Protein AF-0000000081024182 (afdb_homodimer)

InterPro domains:
  IPR001370 BIR repeat [PF00653] (44-107)
  IPR001370 BIR repeat [PF00653] (134-198)
  IPR001370 BIR repeat [PS50143] (44-110)
  IPR001370 BIR repeat [PS50143] (134-199)
  IPR001370 BIR repeat [SM00238] (39-111)
  IPR001370 BIR repeat [SM00238] (129-200)
  IPR001370 BIR repeat [cd00022] (42-106)
  IPR001370 BIR repeat [cd00022] (133-198)
  IPR001841 Zinc finger, RING-type [PS50089] (249-284)
  IPR001841 Zinc finger, RING-type [SM00184] (249-283)
  IPR013083 Zinc finger, RING/FYVE/PHD-type [G3DSA:3.30.40.10] (224-296)
  IPR050784 Inhibitor of Apoptosis [PTHR10044] (28-222)

Radius of gyration: 26.69 Å; Cα contacts (8 Å, |Δi|>4): 993; chains: 2; bounding box: 57×81×67 Å

Secondary structure (DSSP, 8-state):
--SEEEHHHHH-----------------------GGGGGSHHHHHHTTTTT--TT-SS-HHHHHHTTEEE-SSTT-EEETTT--EEE---TT--HHHHHHHH-TT-TTTS--SS---------S-GGG-SHHHHHHGGGG--TT-SS-HHHHHHTTEEE-SSTT-EEETTT--EE----TT--HHHHHHHH-TT-HHHHHHH-HHHHHHHH--S---TT----S-----------HHHHHHHHHHHTB-TTTSSSBP-EEEETT-EEEE-HHHHTT-SB-TTT-PBPSEEEE-EE-/--SEEEHHHHH-----------------------GGGGGSHHHHHHTTTTT--TT-SS-HHHHHHTTEEE-SSTT-EEETTT--EEE---TT--HHHHHHHH-TT-TTTS--SS-----S---S-GGG-SHHHHHHGGGG--TT-SS-HHHHHHTTEEE-SSTT-EEETTT--EE----TT--HHHHHHHH-TT-HHHHHHH-HHHHHHHH--S---TT----S-----------HHHHHHHHHHHTB-TTTSSSBP-EEEETT-EEEE-HHHHTT-SB-TTT-PBPSEEEE-EE-

Organism: Petromyzon marinus (NCBI:txid7757)

Sequence (592 aa):
MPNVVDFRASRRASAAARRSAPPMPRFDRIPRPSASKMLRESARLLSFSKGWPRSSPVRPADLARAGLYRMGFSDLVACFRCGGMMHRWEEGDDPAREHARHFPACARAAPLPPATQDGADSGLSPEMRSFGARLRSFASWPYTANVSPPELAYAGFYYSGYGDLVKCFSCDGHLQEWALGDSAWHEHAKWFPSCVFVGRQKGEAFVRGSTRPPAPLPGQTPQSTTAEIEHAAPSTEELLDKLEERLSCKVCMEREVSTMFVPCGHVATCGHCALSLSRCPVCRVAVKTSLRAFVVMPNVVDFRASRRASAAARRSAPPMPRFDRIPRPSASKMLRESARLLSFSKGWPRSSPVRPADLARAGLYRMGFSDLVACFRCGGMMHRWEEGDDPAREHARHFPACARAAPLPPATQDGADSGLSPEMRSFGARLRSFASWPYTANVSPPELAYAGFYYSGYGDLVKCFSCDGHLQEWALGDSAWHEHAKWFPSCVFVGRQKGEAFVRGSTRPPAPLPGQTPQSTTAEIEHAAPSTEELLDKLEERLSCKVCMEREVSTMFVPCGHVATCGHCALSLSRCPVCRVAVKTSLRAFVV

Nearest PDB structures (foldseek):
  6w7o-assembly2_D  TM=1.000E+00  e=2.338E-10  Homo sapiens
  6exw-assembly2_C  TM=9.994E-01  e=7.289E-10  Homo sapiens
  4hy4-assembly1_A  TM=9.690E-01  e=3.348E-10  Homo sapiens
  3f7g-assembly5_E  TM=9.879E-01  e=6.091E-10  Homo sapiens
  4eb9-assembly2_D  TM=9.938E-01  e=5.404E-10  Homo sapiens

Foldseek 3Di:
DFLEDEPVVVDDPDDPDLPDPPDDPPQDLDPQDDLVQLPDLVSQLVLCVPCADPPAQDDSSQQSLLQWHDLRDHNWIAHSFPRRIYDDHDHPDRNLVVCCAFFVLGCSNPVPPPPPVCPPLCQVAVQLPDLVSQLVLCPVPDPPDQAFSLQLSLLQWHDPPDHNWIAHSRHRDIDDDDHHLDRNLLVCLQVPVPGPVSCNGGNNVSSCVSNDQPPPDPDDDPDDDPPPVPSPDDDPVRVVVSVLQSQAASHHSSDGFFKAFPPRGDRHHHPNSVSNDQADRNRRHGGPDMDTHDDD/DFLEDEPCVLDDPDDDDLPDPPDDPPQDLDPQDDLVQLPDLVSQLVLCVPQADPPAQDDSNQQSLLQWHDLRDHNWIAHSFPRRIYDDHDHPDRNLVVCCAFFVLGCSNPVPPPPPPPPPLCQVAVQLPDLVSQLVLCVVPDPPDQAFSLQLSLLQWHQPPDHNWIAHSRHRDIDDDDHHLDRNLLVCLQVPVPGPVSCNGGNNSSSVVSNDQPPPDPDDDPDDDPPPVVSPDDDPVVVVVSVLQSQAASHPSSDGFFKAFPPRGDRHHHPSSVSNDQADSNRRHGGPDMDTHDDD

Solvent-accessible surface area (backbone atoms only — not comparable to full-atom values): 33161 Å² total; per-residue (Å²): 114,40,55,31,48,54,58,54,72,77,72,62,88,73,85,80,75,87,72,79,76,74,83,77,72,85,75,70,86,57,77,53,73,56,55,77,64,38,73,43,50,68,48,16,39,53,47,39,70,76,68,59,52,84,83,49,62,63,54,60,66,53,31,13,71,43,45,24,27,48,52,83,46,76,68,28,28,27,30,47,82,70,55,46,29,41,28,64,71,49,81,87,60,46,54,44,58,52,40,23,58,59,31,39,59,22,62,80,40,34,60,57,66,78,61,68,78,72,68,72,77,36,30,82,33,56,84,40,66,47,55,68,49,15,42,58,50,38,77,80,55,54,86,81,53,50,66,51,58,54,36,35,15,65,53,44,23,28,48,71,84,49,84,71,30,30,33,27,23,54,66,61,48,72,52,58,83,67,48,74,52,65,39,50,55,44,56,45,23,40,78,43,64,78,27,63,58,56,39,44,54,45,15,62,68,51,32,52,67,43,48,66,64,81,77,76,74,87,80,76,73,84,70,87,70,85,64,74,75,64,74,67,77,74,49,70,65,54,49,35,50,52,53,50,53,35,44,23,8,42,70,77,64,74,46,52,41,29,25,26,35,31,82,75,18,40,27,38,22,20,64,72,63,48,56,44,52,58,44,41,60,77,39,58,49,68,48,78,48,76,40,67,35,41,58,58,112,41,55,31,47,53,59,53,70,78,71,60,86,74,88,79,76,88,71,79,76,74,83,77,71,86,74,70,85,59,76,54,74,56,54,77,64,37,73,42,49,70,47,16,39,53,47,40,69,77,68,59,53,84,82,49,63,62,54,61,67,54,31,13,72,44,45,25,27,49,52,84,46,75,68,28,28,29,28,45,82,69,56,48,28,41,29,64,72,48,81,86,62,47,56,43,58,54,41,23,57,60,30,38,59,21,64,78,40,33,59,54,63,78,60,70,70,72,66,74,72,43,29,83,33,57,84,39,66,46,55,69,48,14,42,58,48,37,78,79,54,53,86,81,53,47,66,51,57,54,37,35,15,63,53,42,24,27,47,71,86,49,82,70,31,30,33,28,24,53,67,62,49,72,52,60,83,67,49,75,52,65,40,51,55,42,53,45,22,40,78,41,65,80,28,63,58,56,39,45,53,45,15,62,68,50,29,52,68,43,48,63,63,80,77,76,74,87,81,75,74,85,72,87,71,85,64,75,73,63,76,67,76,73,48,69,65,55,50,34,50,53,54,51,52,34,45,23,7,43,72,76,64,74,45,52,41,28,24,27,36,31,83,75,18,40,28,39,22,21,64,72,63,48,55,44,51,60,43,40,60,75,40,58,48,68,49,78,48,76,42,67,36,41,59,59

Structure (mmCIF, N/CA/C/O backbone):
data_AF-0000000081024182-model_v1
#
loop_
_entity.id
_entity.type
_entity.pdbx_description
1 polymer 'Inhibitor of apoptosis'
#
loop_
_atom_site.group_PDB
_atom_site.id
_atom_site.type_symbol
_atom_site.label_atom_id
_atom_site.label_alt_id
_atom_site.label_comp_id
_atom_site.label_asym_id
_atom_site.label_entity_id
_atom_site.label_seq_id
_atom_site.pdbx_PDB_ins_code
_atom_site.Cartn_x
_atom_site.Cartn_y
_atom_site.Cartn_z
_atom_site.occupancy
_atom_site.B_iso_or_equiv
_atom_site.auth_seq_id
_atom_site.auth_comp_id
_atom_site.auth_asym_id
_atom_site.auth_atom_id
_atom_site.pdbx_PDB_model_num
ATOM 1 N N . MET A 1 1 ? 7.332 -13.445 -5.969 1 31.59 1 MET A N 1
ATOM 2 C CA . MET A 1 1 ? 7.059 -12.922 -7.301 1 31.59 1 MET A CA 1
ATOM 3 C C . MET A 1 1 ? 5.621 -13.227 -7.719 1 31.59 1 MET A C 1
ATOM 5 O O . MET A 1 1 ? 5.055 -14.242 -7.312 1 31.59 1 MET A O 1
ATOM 9 N N . PRO A 1 2 ? 4.918 -12.258 -8.078 1 38.75 2 PRO A N 1
ATOM 10 C CA . PRO A 1 2 ? 3.545 -12.477 -8.539 1 38.75 2 PRO A CA 1
ATOM 11 C C . PRO A 1 2 ? 3.436 -13.602 -9.562 1 38.75 2 PRO A C 1
ATOM 13 O O . PRO A 1 2 ? 4.449 -14.031 -10.117 1 38.75 2 PRO A O 1
ATOM 16 N N . ASN A 1 3 ? 2.262 -14.328 -9.5 1 43.75 3 ASN A N 1
ATOM 17 C CA . ASN A 1 3 ? 1.947 -15.312 -10.531 1 43.75 3 ASN A CA 1
ATOM 18 C C . ASN A 1 3 ? 2.074 -14.719 -11.93 1 43.75 3 ASN A C 1
ATOM 20 O O . ASN A 1 3 ? 1.339 -15.102 -12.836 1 43.75 3 ASN A O 1
ATOM 24 N N . VAL A 1 4 ? 2.838 -13.656 -11.945 1 48.09 4 VAL A N 1
ATOM 25 C CA . VAL A 1 4 ? 3.1 -13.008 -13.227 1 48.09 4 VAL A CA 1
ATOM 26 C C . VAL A 1 4 ? 4.582 -13.133 -13.578 1 48.09 4 VAL A C 1
ATOM 28 O O . VAL A 1 4 ? 5.445 -12.836 -12.742 1 48.09 4 VAL A O 1
ATOM 31 N N . VAL A 1 5 ? 4.859 -13.781 -14.648 1 53.66 5 VAL A N 1
ATOM 32 C CA . VAL A 1 5 ? 6.242 -13.938 -15.086 1 53.66 5 VAL A CA 1
ATOM 33 C C . VAL A 1 5 ? 6.617 -12.789 -16.031 1 53.66 5 VAL A C 1
ATOM 35 O O . VAL A 1 5 ? 5.859 -12.445 -16.938 1 53.66 5 VAL A O 1
ATOM 38 N N . ASP A 1 6 ? 7.648 -12.117 -15.555 1 45.12 6 ASP A N 1
ATOM 39 C CA . ASP A 1 6 ? 8.258 -11.109 -16.422 1 45.12 6 ASP A CA 1
ATOM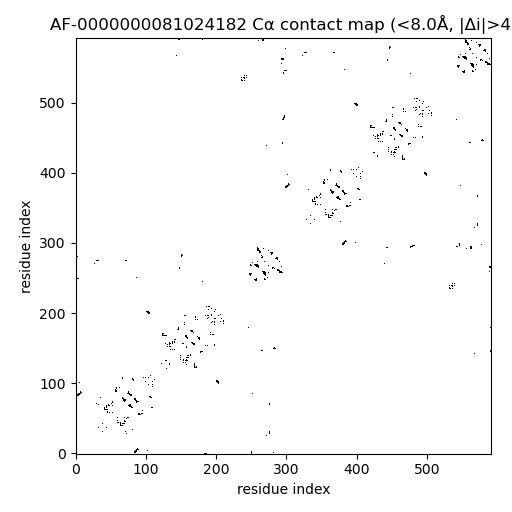 40 C C . ASP A 1 6 ? 9.492 -11.664 -17.125 1 45.12 6 ASP A C 1
ATOM 42 O O . ASP A 1 6 ? 10.516 -11.914 -16.484 1 45.12 6 ASP A O 1
ATOM 46 N N . PHE A 1 7 ? 9.359 -11.922 -18.328 1 42.16 7 PHE A N 1
ATOM 47 C CA . PHE A 1 7 ? 10.461 -12.57 -19.031 1 42.16 7 PHE A CA 1
ATOM 48 C C . PHE A 1 7 ? 11.672 -11.648 -19.109 1 42.16 7 PHE A C 1
ATOM 50 O O . PHE A 1 7 ? 12.789 -12.109 -19.328 1 42.16 7 PHE A O 1
ATOM 57 N N . ARG A 1 8 ? 11.625 -10.266 -18.984 1 36.22 8 ARG A N 1
ATOM 58 C CA . ARG A 1 8 ? 12.805 -9.406 -19 1 36.22 8 ARG A CA 1
ATOM 59 C C . ARG A 1 8 ? 13.633 -9.602 -17.734 1 36.22 8 ARG A C 1
ATOM 61 O O . ARG A 1 8 ? 14.859 -9.523 -17.766 1 36.22 8 ARG A O 1
ATOM 68 N N . ALA A 1 9 ? 13.031 -9.508 -16.641 1 38.38 9 ALA A N 1
ATOM 69 C CA . ALA A 1 9 ? 13.742 -9.555 -15.359 1 38.38 9 ALA A CA 1
ATOM 70 C C . ALA A 1 9 ? 14.531 -10.859 -15.227 1 38.38 9 ALA A C 1
ATOM 72 O O . ALA A 1 9 ? 15.484 -10.938 -14.453 1 38.38 9 ALA A O 1
ATOM 73 N N . SER A 1 10 ? 14.156 -12 -15.68 1 32.16 10 SER A N 1
ATOM 74 C CA . SER A 1 10 ? 14.961 -13.211 -15.562 1 32.16 10 SER A CA 1
ATOM 75 C C . SER A 1 10 ? 16.328 -13.031 -16.219 1 32.16 10 SER A C 1
ATOM 77 O O . SER A 1 10 ? 17.328 -13.578 -15.758 1 32.16 10 SER A O 1
ATOM 79 N N . ARG A 1 11 ? 16.531 -12.469 -17.5 1 28.88 11 ARG A N 1
ATOM 80 C CA . ARG A 1 11 ? 17.844 -12.438 -18.141 1 28.88 11 ARG A CA 1
ATOM 81 C C . ARG A 1 11 ? 18.547 -11.102 -17.891 1 28.88 11 ARG A C 1
ATOM 83 O O . ARG A 1 11 ? 19.75 -10.984 -18.047 1 28.88 11 ARG A O 1
ATOM 90 N N . ARG A 1 12 ? 18.078 -9.875 -18.156 1 27.2 12 ARG A N 1
ATOM 91 C CA . ARG A 1 12 ? 18.875 -8.68 -18.406 1 27.2 12 ARG A CA 1
ATOM 92 C C . ARG A 1 12 ? 19.25 -7.992 -17.109 1 27.2 12 ARG A C 1
ATOM 94 O O . ARG A 1 12 ? 18.391 -7.578 -16.328 1 27.2 12 ARG A O 1
ATOM 101 N N . ALA A 1 13 ? 20.5 -8.031 -16.547 1 25.94 13 ALA A N 1
ATOM 102 C CA . ALA A 1 13 ? 21.297 -7.102 -15.758 1 25.94 13 ALA A CA 1
ATOM 103 C C . ALA A 1 13 ? 21.125 -5.672 -16.25 1 25.94 13 ALA A C 1
ATOM 105 O O . ALA A 1 13 ? 21.766 -4.75 -15.75 1 25.94 13 ALA A O 1
ATOM 106 N N . SER A 1 14 ? 20.844 -5.211 -17.531 1 21.5 14 SER A N 1
ATOM 107 C CA . SER A 1 14 ? 21.312 -3.918 -18.016 1 21.5 14 SER A CA 1
ATOM 108 C C . SER A 1 14 ? 20.547 -2.773 -17.359 1 21.5 14 SER A C 1
ATOM 110 O O . SER A 1 14 ? 19.453 -2.977 -16.828 1 21.5 14 SER A O 1
ATOM 112 N N . ALA A 1 15 ? 21 -1.311 -17.656 1 23.77 15 ALA A N 1
ATOM 113 C CA . ALA A 1 15 ? 20.875 0.059 -17.156 1 23.77 15 ALA A CA 1
ATOM 114 C C . ALA A 1 15 ? 19.469 0.597 -17.391 1 23.77 15 ALA A C 1
ATOM 116 O O . ALA A 1 15 ? 19.016 0.718 -18.547 1 23.77 15 ALA A O 1
ATOM 117 N N . ALA A 1 16 ? 18.484 0.373 -16.75 1 26.16 16 ALA A N 1
ATOM 118 C CA . ALA A 1 16 ? 17.094 0.77 -17 1 26.16 16 ALA A CA 1
ATOM 119 C C . ALA A 1 16 ? 16.953 2.289 -17.047 1 26.16 16 ALA A C 1
ATOM 121 O O . ALA A 1 16 ? 17.188 2.971 -16.047 1 26.16 16 ALA A O 1
ATOM 122 N N . ALA A 1 17 ? 17.25 2.969 -18.188 1 24.8 17 ALA A N 1
ATOM 123 C CA . ALA A 1 17 ? 16.859 4.348 -18.453 1 24.8 17 ALA A CA 1
ATOM 124 C C . ALA A 1 17 ? 15.367 4.547 -18.172 1 24.8 17 ALA A C 1
ATOM 126 O O . ALA A 1 17 ? 14.531 3.756 -18.625 1 24.8 17 ALA A O 1
ATOM 127 N N . ARG A 1 18 ? 14.875 5.293 -17.203 1 28.16 18 ARG A N 1
ATOM 128 C CA . ARG A 1 18 ? 13.586 5.727 -16.672 1 28.16 18 ARG A CA 1
ATOM 129 C C . ARG A 1 18 ? 12.711 6.301 -17.781 1 28.16 18 ARG A C 1
ATOM 131 O O . ARG A 1 18 ? 12.844 7.473 -18.141 1 28.16 18 ARG A O 1
ATOM 138 N N . ARG A 1 19 ? 12.594 5.68 -19.016 1 27.52 19 ARG A N 1
ATOM 139 C CA . ARG A 1 19 ? 11.758 6.277 -20.047 1 27.52 19 ARG A CA 1
ATOM 140 C C . ARG A 1 19 ? 10.367 6.594 -19.5 1 27.52 19 ARG A C 1
ATOM 142 O O . ARG A 1 19 ? 9.836 5.852 -18.672 1 27.52 19 ARG A O 1
ATOM 149 N N . SER A 1 20 ? 9.734 7.801 -19.75 1 28.66 20 SER A N 1
ATOM 150 C CA . SER A 1 20 ? 8.445 8.461 -19.531 1 28.66 20 SER A CA 1
ATOM 151 C C . SER A 1 20 ? 7.293 7.578 -20 1 28.66 20 SER A C 1
ATOM 153 O O . SER A 1 20 ? 7.297 7.086 -21.125 1 28.66 20 SER A O 1
ATOM 155 N N . ALA A 1 21 ? 6.691 6.922 -19.25 1 31.25 21 ALA A N 1
ATOM 156 C CA . ALA A 1 21 ? 5.594 6.039 -19.625 1 31.25 21 ALA A CA 1
ATOM 157 C C . ALA A 1 21 ? 4.578 6.766 -20.5 1 31.25 21 ALA A C 1
ATOM 159 O O . ALA A 1 21 ? 4.211 7.91 -20.219 1 31.25 21 ALA A O 1
ATOM 160 N N . PRO A 1 22 ? 4.359 6.434 -21.844 1 29.94 22 PRO A N 1
ATOM 161 C CA . PRO A 1 22 ? 3.344 7.047 -22.703 1 29.94 22 PRO A CA 1
ATOM 162 C C . PRO A 1 22 ? 1.982 7.16 -22.016 1 29.94 22 PRO A C 1
ATOM 164 O O . PRO A 1 22 ? 1.705 6.43 -21.062 1 29.94 22 PRO A O 1
ATOM 167 N N . PRO A 1 23 ? 1.188 8.211 -22.328 1 31.16 23 PRO A N 1
ATOM 168 C CA . PRO A 1 23 ? -0.15 8.477 -21.797 1 31.16 23 PRO A CA 1
ATOM 169 C C . PRO A 1 23 ? -1.081 7.27 -21.906 1 31.16 23 PRO A C 1
ATOM 171 O O . PRO A 1 23 ? -0.94 6.465 -22.828 1 31.16 23 PRO A O 1
ATOM 174 N N . MET A 1 24 ? -1.634 6.84 -20.859 1 33.53 24 MET A N 1
ATOM 175 C CA . MET A 1 24 ? -2.506 5.68 -20.688 1 33.53 24 MET A CA 1
ATOM 176 C C . MET A 1 24 ? -3.738 5.793 -21.578 1 33.53 24 MET A C 1
ATOM 178 O O . MET A 1 24 ? -4.434 6.809 -21.562 1 33.53 24 MET A O 1
ATOM 182 N N . PRO A 1 25 ? -3.889 5.133 -22.625 1 30.7 25 PRO A N 1
ATOM 183 C CA . PRO A 1 25 ? -5.141 5.215 -23.375 1 30.7 25 PRO A CA 1
ATOM 184 C C . PRO A 1 25 ? -6.375 5.031 -22.484 1 30.7 25 PRO A C 1
ATOM 186 O O . PRO A 1 25 ? -6.277 4.465 -21.391 1 30.7 25 PRO A O 1
ATOM 189 N N . ARG A 1 26 ? -7.492 5.73 -22.797 1 31.34 26 ARG A N 1
ATOM 190 C CA . ARG A 1 26 ? -8.828 5.645 -22.219 1 31.34 26 ARG A CA 1
ATOM 191 C C . ARG A 1 26 ? -9.266 4.195 -22.062 1 31.34 26 ARG A C 1
ATOM 193 O O . ARG A 1 26 ? -9.234 3.424 -23.031 1 31.34 26 ARG A O 1
ATOM 200 N N . PHE A 1 27 ? -9.078 3.576 -20.953 1 33.75 27 PHE A N 1
ATOM 201 C CA . PHE A 1 27 ?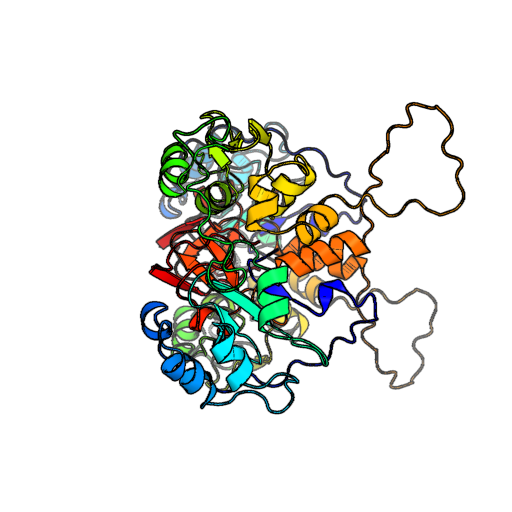 -9.352 2.164 -20.703 1 33.75 27 PHE A CA 1
ATOM 202 C C . PHE A 1 27 ? -10.852 1.892 -20.734 1 33.75 27 PHE A C 1
ATOM 204 O O . PHE A 1 27 ? -11.602 2.438 -19.922 1 33.75 27 PHE A O 1
ATOM 211 N N . ASP A 1 28 ? -11.477 1.732 -21.812 1 32.38 28 ASP A N 1
ATOM 212 C CA . ASP A 1 28 ? -12.82 1.174 -21.906 1 32.38 28 ASP A CA 1
ATOM 213 C C . ASP A 1 28 ? -12.984 -0.016 -20.953 1 32.38 28 ASP A C 1
ATOM 215 O O . ASP A 1 28 ? -12.07 -0.829 -20.812 1 32.38 28 ASP A O 1
ATOM 219 N N . ARG A 1 29 ? -13.859 0.107 -19.953 1 36.97 29 ARG A N 1
ATOM 220 C CA . ARG A 1 29 ? -14.25 -1.002 -19.094 1 36.97 29 ARG A CA 1
ATOM 221 C C . ARG A 1 29 ? -14.398 -2.291 -19.891 1 36.97 29 ARG A C 1
ATOM 223 O O . ARG A 1 29 ? -15.406 -2.488 -20.578 1 36.97 29 ARG A O 1
ATOM 230 N N . ILE A 1 30 ? -13.492 -2.9 -20.406 1 40.88 30 ILE A N 1
ATOM 231 C CA . ILE A 1 30 ? -13.688 -4.211 -21.016 1 40.88 30 ILE A CA 1
ATOM 232 C C . ILE A 1 30 ? -14.18 -5.203 -19.953 1 40.88 30 ILE A C 1
ATOM 234 O O . ILE A 1 30 ? -13.617 -5.285 -18.859 1 40.88 30 ILE A O 1
ATOM 238 N N . PRO A 1 31 ? -15.383 -5.711 -20.156 1 44.62 31 PRO A N 1
ATOM 239 C CA . PRO A 1 31 ? -15.859 -6.75 -19.25 1 44.62 31 PRO A CA 1
ATOM 240 C C . PRO A 1 31 ? -14.789 -7.785 -18.922 1 44.62 31 PRO A C 1
ATOM 242 O O . PRO A 1 31 ? -14.016 -8.18 -19.797 1 44.62 31 PRO A O 1
ATOM 245 N N . ARG A 1 32 ? -14.469 -7.926 -17.656 1 52.75 32 ARG A N 1
ATOM 246 C CA . ARG A 1 32 ? -13.492 -8.914 -17.188 1 52.75 32 ARG A CA 1
ATOM 247 C C . ARG A 1 32 ? -13.773 -10.281 -17.797 1 52.75 32 ARG A C 1
ATOM 249 O O . ARG A 1 32 ? -14.883 -10.805 -17.688 1 52.75 32 ARG A O 1
ATOM 256 N N . PRO A 1 33 ? -13.023 -10.727 -18.719 1 53.12 33 PRO A N 1
ATOM 257 C CA . PRO A 1 33 ? -13.297 -12.055 -19.266 1 53.12 33 PRO A CA 1
ATOM 258 C C . PRO A 1 33 ? -13.383 -13.133 -18.188 1 53.12 33 PRO A C 1
ATOM 260 O O . PRO A 1 33 ? -12.609 -13.117 -17.234 1 53.12 33 PRO A O 1
ATOM 263 N N . SER A 1 34 ? -14.57 -13.828 -18.188 1 59.97 34 SER A N 1
ATOM 264 C CA . SER A 1 34 ? -14.711 -14.992 -17.312 1 59.97 34 SER A CA 1
ATOM 265 C C . SER A 1 34 ? -13.883 -16.172 -17.812 1 59.97 34 SER A C 1
ATOM 267 O O . SER A 1 34 ? -13.844 -16.438 -19.016 1 59.97 34 SER A O 1
ATOM 269 N N . ALA A 1 35 ? -12.984 -16.688 -17 1 62.19 35 ALA A N 1
ATOM 270 C CA . ALA A 1 35 ? -12.148 -17.844 -17.312 1 62.19 35 ALA A CA 1
ATOM 271 C C . ALA A 1 35 ? -12.977 -18.953 -17.984 1 62.19 35 ALA A C 1
ATOM 273 O O . ALA A 1 35 ? -12.492 -19.625 -18.891 1 62.19 35 ALA A O 1
ATOM 274 N N . SER A 1 36 ? -14.219 -18.969 -17.672 1 69.81 36 SER A N 1
ATOM 275 C CA . SER A 1 36 ? -15.055 -20.047 -18.219 1 69.81 36 SER A CA 1
ATOM 276 C C . SER A 1 36 ? -15.281 -19.859 -19.719 1 69.81 36 SER A C 1
ATOM 278 O O . SER A 1 36 ? -15.367 -20.828 -20.469 1 69.81 36 SER A O 1
ATOM 280 N N . LYS A 1 37 ? -15.266 -18.641 -20.125 1 77.19 37 LYS A N 1
ATOM 281 C CA . LYS A 1 37 ? -15.531 -18.391 -21.531 1 77.19 37 LYS A CA 1
ATOM 282 C C . LYS A 1 37 ? -14.289 -18.656 -22.375 1 77.19 37 LYS A C 1
ATOM 284 O O . LYS A 1 37 ? -14.383 -18.828 -23.594 1 77.19 37 LYS A O 1
ATOM 289 N N . MET A 1 38 ? -13.172 -18.906 -21.734 1 87.81 38 MET A N 1
ATOM 290 C CA . MET A 1 38 ? -11.914 -19 -22.469 1 87.81 38 MET A CA 1
ATOM 291 C C . MET A 1 38 ? -11.492 -20.453 -22.656 1 87.81 38 MET A C 1
ATOM 293 O O . MET A 1 38 ? -10.383 -20.719 -23.109 1 87.81 38 MET A O 1
ATOM 297 N N . LEU A 1 39 ? -12.43 -21.328 -22.406 1 88.06 39 LEU A N 1
ATOM 298 C CA . LEU A 1 39 ? -12.133 -22.75 -22.562 1 88.06 39 LEU A CA 1
ATOM 299 C C . LEU A 1 39 ? -11.945 -23.109 -24.047 1 88.06 39 LEU A C 1
ATOM 301 O O . LEU A 1 39 ? -11.109 -23.953 -24.375 1 88.06 39 LEU A O 1
ATOM 305 N N . ARG A 1 40 ? -12.711 -22.391 -24.953 1 91.94 40 ARG A N 1
ATOM 306 C CA . ARG A 1 40 ? -12.625 -22.641 -26.375 1 91.94 40 ARG A CA 1
ATOM 307 C C . ARG A 1 40 ? -11.484 -21.844 -27.016 1 91.94 40 ARG A C 1
ATOM 309 O O . ARG A 1 40 ? -11.352 -20.641 -26.766 1 91.94 40 ARG A O 1
ATOM 316 N N . GLU A 1 41 ? -10.734 -22.547 -27.781 1 93.94 41 GLU A N 1
ATOM 317 C CA . GLU A 1 41 ? -9.602 -21.906 -28.438 1 93.94 41 GLU A CA 1
ATOM 318 C C . GLU A 1 41 ? -10.055 -20.734 -29.297 1 93.94 41 GLU A C 1
ATOM 320 O O . GLU A 1 41 ? -9.383 -19.719 -29.359 1 93.94 41 GLU A O 1
ATOM 325 N N . SER A 1 42 ? -11.164 -20.953 -29.984 1 94.06 42 SER A N 1
ATOM 326 C CA . SER A 1 42 ? -11.68 -19.891 -30.828 1 94.06 42 SER A CA 1
ATOM 327 C C . SER A 1 42 ? -11.992 -18.625 -30.016 1 94.06 42 SER A C 1
ATOM 329 O O . SER A 1 42 ? -11.766 -17.516 -30.484 1 94.06 42 SER A O 1
ATOM 331 N N . ALA A 1 43 ? -12.508 -18.875 -28.859 1 93.06 43 ALA A N 1
ATOM 332 C CA . ALA A 1 43 ? -12.805 -17.75 -27.984 1 93.06 43 ALA A CA 1
ATOM 333 C C . ALA A 1 43 ? -11.523 -17.047 -27.547 1 93.06 43 ALA A C 1
ATOM 335 O O . ALA A 1 43 ? -11.477 -15.82 -27.453 1 93.06 43 ALA A O 1
ATOM 336 N N . ARG A 1 44 ? -10.547 -17.828 -27.234 1 93.5 44 ARG A N 1
ATOM 337 C CA . ARG A 1 44 ? -9.258 -17.266 -26.859 1 93.5 44 ARG A CA 1
ATOM 338 C C . ARG A 1 44 ? -8.672 -16.438 -28.016 1 93.5 44 ARG A C 1
ATOM 340 O O . ARG A 1 44 ? -8.172 -15.336 -27.797 1 93.5 44 ARG A O 1
ATOM 347 N N . LEU A 1 45 ? -8.789 -17.016 -29.141 1 94.56 45 LEU A N 1
ATOM 348 C CA . LEU A 1 45 ? -8.273 -16.297 -30.297 1 94.56 45 LEU A CA 1
ATOM 349 C C . LEU A 1 45 ? -8.992 -14.969 -30.484 1 94.56 45 LEU A C 1
ATOM 351 O O . LEU A 1 45 ? -8.375 -13.961 -30.828 1 94.56 45 LEU A O 1
ATOM 355 N N . LEU A 1 46 ? -10.25 -14.945 -30.219 1 92.75 46 LEU A N 1
ATOM 356 C CA . LEU A 1 46 ? -11.062 -13.742 -30.375 1 92.75 46 LEU A CA 1
ATOM 357 C C . LEU A 1 46 ? -10.633 -12.664 -29.406 1 92.75 46 LEU A C 1
ATOM 359 O O . LEU A 1 46 ? -10.789 -11.469 -29.672 1 92.75 46 LEU A O 1
ATOM 363 N N . SER A 1 47 ? -10.109 -13.039 -28.234 1 90.69 47 SER A N 1
ATOM 364 C CA . SER A 1 47 ? -9.688 -12.07 -27.219 1 90.69 47 SER A CA 1
ATOM 365 C C . SER A 1 47 ? -8.586 -11.164 -27.75 1 90.69 47 SER A C 1
ATOM 367 O O . SER A 1 47 ? -8.367 -10.07 -27.219 1 90.69 47 SER A O 1
ATOM 369 N N . PHE A 1 48 ? -7.938 -11.586 -28.812 1 92.81 48 PHE A N 1
ATOM 370 C CA . PHE A 1 48 ? -6.809 -10.836 -29.359 1 92.81 48 PHE A CA 1
ATOM 371 C C . PHE A 1 48 ? -7.273 -9.875 -30.438 1 92.81 48 PHE A C 1
ATOM 373 O O . PHE A 1 48 ? -6.473 -9.109 -30.984 1 92.81 48 PHE A O 1
ATOM 380 N N . SER A 1 49 ? -8.453 -9.938 -30.766 1 86.25 49 SER A N 1
ATOM 381 C CA . SER A 1 49 ? -8.977 -9.18 -31.891 1 86.25 49 SER A CA 1
ATOM 382 C C . SER A 1 49 ? -8.875 -7.676 -31.656 1 86.25 49 SER A C 1
ATOM 384 O O . SER A 1 49 ? -8.719 -6.898 -32.594 1 86.25 49 SER A O 1
ATOM 386 N N . LYS A 1 50 ? -8.992 -7.434 -30.375 1 77.25 50 LYS A N 1
ATOM 387 C CA . LYS A 1 50 ? -9.008 -6 -30.094 1 77.25 50 LYS A CA 1
ATOM 388 C C . LYS A 1 50 ? -7.652 -5.531 -29.578 1 77.25 50 LYS A C 1
ATOM 390 O O . LYS A 1 50 ? -7.469 -5.348 -28.375 1 77.25 50 LYS A O 1
ATOM 395 N N . GLY A 1 51 ? -6.664 -5.449 -30.469 1 77.94 51 GLY A N 1
ATOM 396 C CA . GLY A 1 51 ? -5.562 -4.586 -30.078 1 77.94 51 GLY A CA 1
ATOM 397 C C . GLY A 1 51 ? -4.336 -5.359 -29.625 1 77.94 51 GLY A C 1
ATOM 398 O O . GLY A 1 51 ? -3.656 -4.953 -28.672 1 77.94 51 GLY A O 1
ATOM 399 N N . TRP A 1 52 ? -4.02 -6.543 -30.109 1 88.38 52 TRP A N 1
ATOM 400 C CA . TRP A 1 52 ? -2.734 -7.164 -29.812 1 88.38 52 TRP A CA 1
ATOM 401 C C . TRP A 1 52 ? -1.587 -6.363 -30.422 1 88.38 52 TRP A C 1
ATOM 403 O O . TRP A 1 52 ? -1.619 -6.008 -31.594 1 88.38 52 TRP A O 1
ATOM 413 N N . PRO A 1 53 ? -0.66 -6.066 -29.625 1 87.5 53 PRO A N 1
ATOM 414 C CA . PRO A 1 53 ? 0.391 -5.18 -30.125 1 87.5 53 PRO A CA 1
ATOM 415 C C . PRO A 1 53 ? 1.137 -5.773 -31.312 1 87.5 53 PRO A C 1
ATOM 417 O O . PRO A 1 53 ? 1.573 -6.926 -31.266 1 87.5 53 PRO A O 1
ATOM 420 N N . ARG A 1 54 ? 1.363 -4.906 -32.25 1 86.12 54 ARG A N 1
ATOM 421 C CA . ARG A 1 54 ? 2.08 -5.328 -33.469 1 86.12 54 ARG A CA 1
ATOM 422 C C . ARG A 1 54 ? 3.545 -5.613 -33.156 1 86.12 54 ARG A C 1
ATOM 424 O O . ARG A 1 54 ? 4.184 -6.41 -33.844 1 86.12 54 ARG A O 1
ATOM 431 N N . SER A 1 55 ? 3.986 -5.008 -32.125 1 86.75 55 SER A N 1
ATOM 432 C CA . SER A 1 55 ? 5.395 -5.145 -31.766 1 86.75 55 SER A CA 1
ATOM 433 C C . SER A 1 55 ? 5.668 -6.473 -31.062 1 86.75 55 SER A C 1
ATOM 435 O O . SER A 1 55 ? 6.82 -6.871 -30.906 1 86.75 55 SER A O 1
ATOM 437 N N . SER A 1 56 ? 4.613 -7.145 -30.672 1 89.75 56 SER A N 1
ATOM 438 C CA . SER A 1 56 ? 4.84 -8.414 -29.984 1 89.75 56 SER A CA 1
ATOM 439 C C . SER A 1 56 ? 5.406 -9.461 -30.938 1 89.75 56 SER A C 1
ATOM 441 O O . SER A 1 56 ? 4.91 -9.625 -32.062 1 89.75 56 SER A O 1
ATOM 443 N N . PRO A 1 57 ? 6.453 -10.164 -30.5 1 92.69 57 PRO A N 1
ATOM 444 C CA . PRO A 1 57 ? 7.105 -11.141 -31.375 1 92.69 57 PRO A CA 1
ATOM 445 C C . PRO A 1 57 ? 6.324 -12.445 -31.5 1 92.69 57 PRO A C 1
ATOM 447 O O . PRO A 1 57 ? 6.684 -13.312 -32.312 1 92.69 57 PRO A O 1
ATOM 450 N N . VAL A 1 58 ? 5.285 -12.664 -30.781 1 94.38 58 VAL A N 1
ATOM 451 C CA . VAL A 1 58 ? 4.527 -13.906 -30.828 1 94.38 58 VAL A CA 1
ATOM 452 C C . VAL A 1 58 ? 3.164 -13.664 -31.453 1 94.38 58 VAL A C 1
ATOM 454 O O . VAL A 1 58 ? 2.572 -12.594 -31.297 1 94.38 58 VAL A O 1
ATOM 457 N N . ARG A 1 59 ? 2.666 -14.703 -32.094 1 94.44 59 ARG A N 1
ATOM 458 C CA . ARG A 1 59 ? 1.417 -14.562 -32.844 1 94.44 59 ARG A CA 1
ATOM 459 C C . ARG A 1 59 ? 0.22 -14.945 -31.984 1 94.44 59 ARG A C 1
ATOM 461 O O . ARG A 1 59 ? 0.276 -15.922 -31.234 1 94.44 59 ARG A O 1
ATOM 468 N N . PRO A 1 60 ? -0.904 -14.234 -32.156 1 95.31 60 PRO A N 1
ATOM 469 C CA . PRO A 1 60 ? -2.127 -14.547 -31.422 1 95.31 60 PRO A CA 1
ATOM 470 C C . PRO A 1 60 ? -2.564 -16 -31.594 1 95.31 60 PRO A C 1
ATOM 472 O O . PRO A 1 60 ? -2.982 -16.641 -30.625 1 95.31 60 PRO A O 1
ATOM 475 N N . ALA A 1 61 ? -2.484 -16.5 -32.75 1 95.88 61 ALA A N 1
ATOM 476 C CA . ALA A 1 61 ? -2.91 -17.875 -33 1 95.88 61 ALA A CA 1
ATOM 477 C C . ALA A 1 61 ? -2.111 -18.859 -32.156 1 95.88 61 ALA A C 1
ATOM 479 O O . ALA A 1 61 ? -2.666 -19.828 -31.641 1 95.88 61 ALA A O 1
ATOM 480 N N . ASP A 1 62 ? -0.83 -18.625 -32.062 1 95.75 62 ASP A N 1
ATOM 481 C CA . ASP A 1 62 ? 0.029 -19.5 -31.25 1 95.75 62 ASP A CA 1
ATOM 482 C C . ASP A 1 62 ? -0.309 -19.375 -29.766 1 95.75 62 ASP A C 1
ATOM 484 O O . ASP A 1 62 ? -0.292 -20.375 -29.047 1 95.75 62 ASP A O 1
ATOM 488 N N . LEU A 1 63 ? -0.52 -18.203 -29.359 1 96.38 63 LEU A N 1
ATOM 489 C CA . LEU A 1 63 ? -0.902 -17.969 -27.969 1 96.38 63 LEU A CA 1
ATOM 490 C C . LEU A 1 63 ? -2.215 -18.672 -27.641 1 96.38 63 LEU A C 1
ATOM 492 O O . LEU A 1 63 ? -2.305 -19.375 -26.641 1 96.38 63 LEU A O 1
ATOM 496 N N . ALA A 1 64 ? -3.182 -18.516 -28.5 1 95.31 64 ALA A N 1
ATOM 497 C CA . ALA A 1 64 ? -4.484 -19.141 -28.297 1 95.31 64 ALA A CA 1
ATOM 498 C C . ALA A 1 64 ? -4.359 -20.656 -28.234 1 95.31 64 ALA A C 1
ATOM 500 O O . ALA A 1 64 ? -4.977 -21.312 -27.391 1 95.31 64 ALA A O 1
ATOM 501 N N . ARG A 1 65 ? -3.549 -21.156 -29.109 1 95.12 65 ARG A N 1
ATOM 502 C CA . ARG A 1 65 ? -3.328 -22.594 -29.156 1 95.12 65 ARG A CA 1
ATOM 503 C C . ARG A 1 65 ? -2.662 -23.094 -27.875 1 95.12 65 ARG A C 1
ATOM 505 O O . ARG A 1 65 ? -2.93 -24.219 -27.422 1 95.12 65 ARG A O 1
ATOM 512 N N . ALA A 1 66 ? -1.855 -22.266 -27.312 1 94.31 66 ALA A N 1
ATOM 513 C CA . ALA A 1 66 ? -1.124 -22.625 -26.109 1 94.31 66 ALA A CA 1
ATOM 514 C C . ALA A 1 66 ? -1.992 -22.453 -24.859 1 94.31 66 ALA A C 1
ATOM 516 O O . ALA A 1 66 ? -1.515 -22.594 -23.734 1 94.31 66 ALA A O 1
ATOM 517 N N . GLY A 1 67 ? -3.195 -22.125 -25.047 1 93.44 67 GLY A N 1
ATOM 518 C CA . GLY A 1 67 ? -4.133 -21.984 -23.938 1 93.44 67 GLY A CA 1
ATOM 519 C C . GLY A 1 67 ? -4.18 -20.578 -23.375 1 93.44 67 GLY A C 1
ATOM 520 O O . GLY A 1 67 ? -4.746 -20.359 -22.297 1 93.44 67 GLY A O 1
ATOM 521 N N . LEU A 1 68 ? -3.676 -19.625 -24.062 1 93.44 68 LEU A N 1
ATOM 522 C CA . LEU A 1 68 ? -3.51 -18.266 -23.531 1 93.44 68 LEU A CA 1
ATOM 523 C C . LEU A 1 68 ? -4.484 -17.297 -24.203 1 93.44 68 LEU A C 1
ATOM 525 O O . LEU A 1 68 ? -4.809 -17.453 -25.375 1 93.44 68 LEU A O 1
ATOM 529 N N . TYR A 1 69 ? -5.016 -16.406 -23.438 1 91.88 69 TYR A N 1
ATOM 530 C CA . TYR A 1 69 ? -5.879 -15.352 -23.969 1 91.88 69 TYR A CA 1
ATOM 531 C C . TYR A 1 69 ? -5.391 -13.969 -23.531 1 91.88 69 TYR A C 1
ATOM 533 O O . TYR A 1 69 ? -4.633 -13.852 -22.562 1 91.88 69 TYR A O 1
ATOM 541 N N . ARG A 1 70 ? -5.809 -13.008 -24.219 1 90.31 70 ARG A N 1
ATOM 542 C CA . ARG A 1 70 ? -5.336 -11.641 -24 1 90.31 70 ARG A CA 1
ATOM 543 C C . ARG A 1 70 ? -6.043 -11.008 -22.797 1 90.31 70 ARG A C 1
ATOM 545 O O . ARG A 1 70 ? -7.262 -11.133 -22.656 1 90.31 70 ARG A O 1
ATOM 552 N N . MET A 1 71 ? -5.27 -10.336 -22 1 84.38 71 MET A N 1
ATOM 553 C CA . MET A 1 71 ? -5.824 -9.711 -20.797 1 84.38 71 MET A CA 1
ATOM 554 C C . MET A 1 71 ? -6.121 -8.234 -21.047 1 84.38 71 MET A C 1
ATOM 556 O O . MET A 1 71 ? -6.719 -7.57 -20.203 1 84.38 71 MET A O 1
ATOM 560 N N . GLY A 1 72 ? -5.746 -7.664 -22.234 1 76.75 72 GLY A N 1
ATOM 561 C CA . GLY A 1 72 ? -6.137 -6.312 -22.594 1 76.75 72 GLY A CA 1
ATOM 562 C C . GLY A 1 72 ? -5.047 -5.289 -22.344 1 76.75 72 GLY A C 1
ATOM 563 O O . GLY A 1 72 ? -5.215 -4.105 -22.656 1 76.75 72 GLY A O 1
ATOM 564 N N . PHE A 1 73 ? -4.004 -5.73 -21.75 1 75.69 73 PHE A N 1
ATOM 565 C CA . PHE A 1 73 ? -2.896 -4.82 -21.484 1 75.69 73 PHE A CA 1
ATOM 566 C C . PHE A 1 73 ? -1.62 -5.316 -22.156 1 75.69 73 PHE A C 1
ATOM 568 O O . PHE A 1 73 ? -1.126 -6.402 -21.828 1 75.69 73 PHE A O 1
ATOM 575 N N . SER A 1 74 ? -1.047 -4.344 -22.922 1 81 74 SER A N 1
ATOM 576 C CA . SER A 1 74 ? 0.19 -4.68 -23.625 1 81 74 SER A CA 1
ATOM 577 C C . SER A 1 74 ? 0.119 -6.07 -24.234 1 81 74 SER A C 1
ATOM 579 O O . SER A 1 74 ? -0.834 -6.395 -24.953 1 81 74 SER A O 1
ATOM 581 N N . ASP A 1 75 ? 1.183 -6.871 -24 1 87.81 75 ASP A N 1
ATOM 582 C CA . ASP A 1 75 ? 1.193 -8.227 -24.531 1 87.81 75 ASP A CA 1
ATOM 583 C C . ASP A 1 75 ? 0.931 -9.258 -23.438 1 87.81 75 ASP A C 1
ATOM 585 O O . ASP A 1 75 ? 1.466 -10.367 -23.484 1 87.81 75 ASP A O 1
ATOM 589 N N . LEU A 1 76 ? 0.187 -8.758 -22.453 1 87.25 76 LEU A N 1
ATOM 590 C CA . LEU A 1 76 ? -0.148 -9.602 -21.312 1 87.25 76 LEU A CA 1
ATOM 591 C C . LEU A 1 76 ? -1.196 -10.641 -21.703 1 87.25 76 LEU A C 1
ATOM 593 O O . LEU A 1 76 ? -2.205 -10.312 -22.328 1 87.25 76 LEU A O 1
ATOM 597 N N . VAL A 1 77 ? -0.896 -11.906 -21.297 1 90.06 77 VAL A N 1
ATOM 598 C CA . VAL A 1 77 ? -1.829 -13 -21.531 1 90.06 77 VAL A CA 1
ATOM 599 C C . VAL A 1 77 ? -2.002 -13.82 -20.25 1 90.06 77 VAL A C 1
ATOM 601 O O . VAL A 1 77 ? -1.2 -13.719 -19.328 1 90.06 77 VAL A O 1
ATOM 604 N N . ALA A 1 78 ? -3.084 -14.539 -20.234 1 90 78 ALA A N 1
ATOM 605 C CA . ALA A 1 78 ? -3.342 -15.445 -19.109 1 90 78 ALA A CA 1
ATOM 606 C C . ALA A 1 78 ? -3.809 -16.812 -19.609 1 90 78 ALA A C 1
ATOM 608 O O . ALA A 1 78 ? -4.391 -16.922 -20.688 1 90 78 ALA A O 1
ATOM 609 N N . CYS A 1 79 ? -3.377 -17.766 -18.875 1 90.19 79 CYS A N 1
ATOM 610 C CA . CYS A 1 79 ? -3.875 -19.094 -19.188 1 90.19 79 CYS A CA 1
ATOM 611 C C . CYS A 1 79 ? -5.297 -19.281 -18.688 1 90.19 79 CYS A C 1
ATOM 613 O O . CYS A 1 79 ? -5.613 -18.891 -17.562 1 90.19 79 CYS A O 1
ATOM 615 N N . PHE A 1 80 ? -6.137 -19.953 -19.422 1 87.62 80 PHE A N 1
ATOM 616 C CA . PHE A 1 80 ? -7.531 -20.172 -19.047 1 87.62 80 PHE A CA 1
ATOM 617 C C . PHE A 1 80 ? -7.645 -21.219 -17.953 1 87.62 80 PHE A C 1
ATOM 619 O O . PHE A 1 80 ? -8.656 -21.281 -17.25 1 87.62 80 PHE A O 1
ATOM 626 N N . ARG A 1 81 ? -6.59 -22.047 -17.844 1 84.62 81 ARG A N 1
ATOM 627 C CA . ARG A 1 81 ? -6.664 -23.188 -16.938 1 84.62 81 ARG A CA 1
ATOM 628 C C . ARG A 1 81 ? -5.98 -22.859 -15.602 1 84.62 81 ARG A C 1
ATOM 630 O O . ARG A 1 81 ? -6.598 -22.969 -14.539 1 84.62 81 ARG A O 1
ATOM 637 N N . CYS A 1 82 ? -4.77 -22.469 -15.617 1 79.12 82 CYS A N 1
ATOM 638 C CA . CYS A 1 82 ? -4.016 -22.281 -14.383 1 79.12 82 CYS A CA 1
ATOM 639 C C . CYS A 1 82 ? -4.027 -20.828 -13.938 1 79.12 82 CYS A C 1
ATOM 641 O O . CYS A 1 82 ? -3.682 -20.516 -12.797 1 79.12 82 CYS A O 1
ATOM 643 N N . GLY A 1 83 ? -4.387 -19.938 -14.859 1 81.06 83 GLY A N 1
ATOM 644 C CA . GLY A 1 83 ? -4.445 -18.531 -14.523 1 81.06 83 GLY A CA 1
ATOM 645 C C . GLY A 1 83 ? -3.09 -17.844 -14.578 1 81.06 83 GLY A C 1
ATOM 646 O O . GLY A 1 83 ? -2.977 -16.656 -14.297 1 81.06 83 GLY A O 1
ATOM 647 N N . GLY A 1 84 ? -2.141 -18.578 -14.93 1 85.44 84 GLY A N 1
ATOM 648 C CA . GLY A 1 84 ? -0.818 -18 -15.07 1 85.44 84 GLY A CA 1
ATOM 649 C C . GLY A 1 84 ? -0.766 -16.875 -16.094 1 85.44 84 GLY A C 1
ATOM 650 O O . GLY A 1 84 ? -1.392 -16.969 -17.156 1 85.44 84 GLY A O 1
ATOM 651 N N . MET A 1 85 ? -0.098 -15.797 -15.695 1 87.19 85 MET A N 1
ATOM 652 C CA . MET A 1 85 ? -0.019 -14.633 -16.562 1 87.19 85 MET A CA 1
ATOM 653 C C . MET A 1 85 ? 1.403 -14.422 -17.078 1 87.19 85 MET A C 1
ATOM 655 O O . MET A 1 85 ? 2.367 -14.617 -16.328 1 87.19 85 MET A O 1
ATOM 659 N N . MET A 1 86 ? 1.469 -14.062 -18.312 1 87.81 86 MET A N 1
ATOM 660 C CA . MET A 1 86 ? 2.762 -13.859 -18.953 1 87.81 86 MET A CA 1
ATOM 661 C C . MET A 1 86 ? 2.777 -12.555 -19.75 1 87.81 86 MET A C 1
ATOM 663 O O . MET A 1 86 ? 1.777 -12.188 -20.359 1 87.81 86 MET A O 1
ATOM 667 N N . HIS A 1 87 ? 3.938 -11.883 -19.594 1 85.31 87 HIS A N 1
ATOM 668 C CA . HIS A 1 87 ? 4.098 -10.586 -20.25 1 85.31 87 HIS A CA 1
ATOM 669 C C . HIS A 1 87 ? 5.52 -10.406 -20.766 1 85.31 87 HIS A C 1
ATOM 671 O O . HIS A 1 87 ? 6.422 -11.164 -20.406 1 85.31 87 HIS A O 1
ATOM 677 N N . ARG A 1 88 ? 5.648 -9.383 -21.703 1 82.81 88 ARG A N 1
ATOM 678 C CA . ARG A 1 88 ? 6.945 -8.977 -22.25 1 82.81 88 ARG A CA 1
ATOM 679 C C . ARG A 1 88 ? 7.582 -10.117 -23.047 1 82.81 88 ARG A C 1
ATOM 681 O O . ARG A 1 88 ? 8.734 -10.484 -22.797 1 82.81 88 ARG A O 1
ATOM 688 N N . TRP A 1 89 ? 6.91 -10.625 -23.984 1 89.31 89 TRP A N 1
ATOM 689 C CA . TRP A 1 89 ? 7.363 -11.688 -24.875 1 89.31 89 TRP A CA 1
ATOM 690 C C . TRP A 1 89 ? 8.57 -11.242 -25.688 1 89.31 89 TRP A C 1
ATOM 692 O O . TRP A 1 89 ? 8.641 -10.078 -26.109 1 89.31 89 TRP A O 1
ATOM 702 N N . GLU A 1 90 ? 9.516 -12.078 -25.859 1 88.44 90 GLU A N 1
ATOM 703 C CA . GLU A 1 90 ? 10.734 -11.789 -26.594 1 88.44 90 GLU A CA 1
ATOM 704 C C . GLU A 1 90 ? 10.82 -12.633 -27.875 1 88.44 90 GLU A C 1
ATOM 706 O O . GLU A 1 90 ? 10.133 -13.648 -27.984 1 88.44 90 GLU A O 1
ATOM 711 N N . GLU A 1 91 ? 11.688 -12.102 -28.781 1 91.19 91 GLU A N 1
ATOM 712 C CA . GLU A 1 91 ? 11.898 -12.852 -30.031 1 91.19 91 GLU A CA 1
ATOM 713 C C . GLU A 1 91 ? 12.398 -14.258 -29.734 1 91.19 91 GLU A C 1
ATOM 715 O O . GLU A 1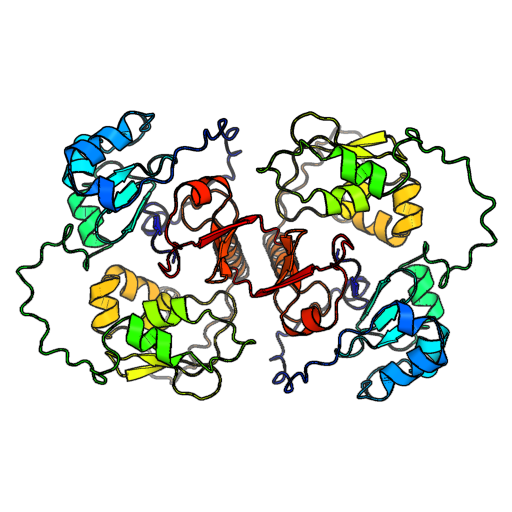 91 ? 13.305 -14.453 -28.922 1 91.19 91 GLU A O 1
ATOM 720 N N . GLY A 1 92 ? 11.812 -15.219 -30.344 1 90.94 92 GLY A N 1
ATOM 721 C CA . GLY A 1 92 ? 12.227 -16.609 -30.156 1 90.94 92 GLY A CA 1
ATOM 722 C C . GLY A 1 92 ? 11.383 -17.344 -29.141 1 90.94 92 GLY A C 1
ATOM 723 O O . GLY A 1 92 ? 11.461 -18.578 -29.031 1 90.94 92 GLY A O 1
ATOM 724 N N . ASP A 1 93 ? 10.547 -16.609 -28.5 1 91.69 93 ASP A N 1
ATOM 725 C CA . ASP A 1 93 ? 9.695 -17.266 -27.5 1 91.69 93 ASP A CA 1
ATOM 726 C C . ASP A 1 93 ? 8.633 -18.125 -28.156 1 91.69 93 ASP A C 1
ATOM 728 O O . ASP A 1 93 ? 8.055 -17.75 -29.188 1 91.69 93 ASP A O 1
ATOM 732 N N . ASP A 1 94 ? 8.539 -19.297 -27.609 1 93.94 94 ASP A N 1
ATOM 733 C CA . ASP A 1 94 ? 7.434 -20.172 -27.969 1 93.94 94 ASP A CA 1
ATOM 734 C C . ASP A 1 94 ? 6.375 -20.203 -26.875 1 93.94 94 ASP A C 1
ATOM 736 O O . ASP A 1 94 ? 6.664 -20.578 -25.734 1 93.94 94 ASP A O 1
ATOM 740 N N . PRO A 1 95 ? 5.164 -19.844 -27.156 1 94.31 95 PRO A N 1
ATOM 741 C CA . PRO A 1 95 ? 4.129 -19.719 -26.125 1 94.31 95 PRO A CA 1
ATOM 742 C C . PRO A 1 95 ? 3.936 -21 -25.328 1 94.31 95 PRO A C 1
ATOM 744 O O . PRO A 1 95 ? 3.859 -20.969 -24.094 1 94.31 95 PRO A O 1
ATOM 747 N N . ALA A 1 96 ? 3.879 -22.094 -26.031 1 92.88 96 ALA A N 1
ATOM 748 C CA . ALA A 1 96 ? 3.668 -23.359 -25.328 1 92.88 96 ALA A CA 1
ATOM 749 C C . ALA A 1 96 ? 4.855 -23.703 -24.438 1 92.88 96 ALA A C 1
ATOM 751 O O . ALA A 1 96 ? 4.676 -24.156 -23.297 1 92.88 96 ALA A O 1
ATOM 752 N N . ARG A 1 97 ? 6.02 -23.5 -24.906 1 91.12 97 ARG A N 1
ATOM 753 C CA . ARG A 1 97 ? 7.227 -23.797 -24.141 1 91.12 97 ARG A CA 1
ATOM 754 C C . ARG A 1 97 ? 7.332 -22.891 -22.922 1 91.12 97 ARG A C 1
ATOM 756 O O . ARG A 1 97 ? 7.645 -23.359 -21.812 1 91.12 97 ARG A O 1
ATOM 763 N N . GLU A 1 98 ? 7.117 -21.609 -23.109 1 89.94 98 GLU A N 1
ATOM 764 C CA . GLU A 1 98 ? 7.176 -20.656 -22 1 89.94 98 GLU A CA 1
ATOM 765 C C . GLU A 1 98 ? 6.109 -20.969 -20.953 1 89.94 98 GLU A C 1
ATOM 767 O O . GLU A 1 98 ? 6.367 -20.891 -19.75 1 89.94 98 GLU A O 1
ATOM 772 N N . HIS A 1 99 ? 4.945 -21.312 -21.438 1 88.94 99 HIS A N 1
ATOM 773 C CA . HIS A 1 99 ? 3.865 -21.719 -20.531 1 88.94 99 HIS A CA 1
ATOM 774 C C . HIS A 1 99 ? 4.277 -22.891 -19.672 1 88.94 99 HIS A C 1
ATOM 776 O O . HIS A 1 99 ? 4.109 -22.859 -18.438 1 88.94 99 HIS A O 1
ATOM 782 N N . ALA A 1 100 ? 4.812 -23.906 -20.266 1 87 100 ALA A N 1
ATOM 783 C CA . ALA A 1 100 ? 5.215 -25.109 -19.562 1 87 100 ALA A CA 1
ATOM 784 C C . ALA A 1 100 ? 6.371 -24.828 -18.609 1 87 100 ALA A C 1
ATOM 786 O O . ALA A 1 100 ? 6.441 -25.422 -17.531 1 87 100 ALA A O 1
ATOM 787 N N . ARG A 1 101 ? 7.223 -24 -19.031 1 83 101 ARG A N 1
ATOM 788 C CA . ARG A 1 101 ? 8.406 -23.688 -18.234 1 83 101 ARG A CA 1
ATOM 789 C C . ARG A 1 101 ? 8.023 -22.953 -16.953 1 83 101 ARG A C 1
ATOM 791 O O . ARG A 1 101 ? 8.531 -23.266 -15.883 1 83 101 ARG A O 1
ATOM 798 N N . HIS A 1 102 ? 7.117 -22.031 -17.094 1 82.25 102 HIS A N 1
ATOM 799 C CA . HIS A 1 102 ? 6.824 -21.141 -15.977 1 82.25 102 HIS A CA 1
ATOM 800 C C . HIS A 1 102 ? 5.652 -21.656 -15.156 1 82.25 102 HIS A C 1
ATOM 802 O O . HIS A 1 102 ? 5.496 -21.281 -13.992 1 82.25 102 HIS A O 1
ATOM 808 N N . PHE A 1 103 ? 4.805 -22.5 -15.805 1 83.19 103 PHE A N 1
ATOM 809 C CA . PHE A 1 103 ? 3.656 -23.062 -15.109 1 83.19 103 PHE A CA 1
ATOM 810 C C . PHE A 1 103 ? 3.566 -24.562 -15.344 1 83.19 103 PHE A C 1
ATOM 812 O O . PHE A 1 103 ? 2.586 -25.047 -15.906 1 83.19 103 PHE A O 1
ATOM 819 N N . PRO A 1 104 ? 4.484 -25.266 -14.766 1 80.19 104 PRO A N 1
ATOM 820 C CA . PRO A 1 104 ? 4.574 -26.703 -15.047 1 80.19 104 PRO A CA 1
ATOM 821 C C . PRO A 1 104 ? 3.404 -27.5 -14.461 1 80.19 104 PRO A C 1
ATOM 823 O O . PRO A 1 104 ? 3.152 -28.625 -14.867 1 80.19 104 PRO A O 1
ATOM 826 N N . ALA A 1 105 ? 2.705 -26.875 -13.602 1 78.69 105 ALA A N 1
ATOM 827 C CA . ALA A 1 105 ? 1.587 -27.578 -12.969 1 78.69 105 ALA A CA 1
ATOM 828 C C . ALA A 1 105 ? 0.316 -27.438 -13.805 1 78.69 105 ALA A C 1
ATOM 830 O O . ALA A 1 105 ? -0.704 -28.062 -13.5 1 78.69 105 ALA A O 1
ATOM 831 N N . CYS A 1 106 ? 0.4 -26.688 -14.797 1 84.94 106 CYS A N 1
ATOM 832 C CA . CYS A 1 106 ? -0.794 -26.469 -15.609 1 84.94 106 CYS A CA 1
ATOM 833 C C . CYS A 1 106 ? -1.063 -27.672 -16.5 1 84.94 106 CYS A C 1
ATOM 835 O O . CYS A 1 106 ? -0.209 -28.062 -17.297 1 84.94 106 CYS A O 1
ATOM 837 N N . ALA A 1 107 ? -2.242 -28.125 -16.438 1 81.62 107 ALA A N 1
ATOM 838 C CA . ALA A 1 107 ? -2.633 -29.297 -17.219 1 81.62 107 ALA A CA 1
ATOM 839 C C . ALA A 1 107 ? -2.602 -29 -18.719 1 81.62 107 ALA A C 1
ATOM 841 O O . ALA A 1 107 ? -2.395 -29.906 -19.531 1 81.62 107 ALA A O 1
ATOM 842 N N . ARG A 1 108 ? -2.812 -27.766 -19.031 1 82.94 108 ARG A N 1
ATOM 843 C CA . ARG A 1 108 ? -2.787 -27.391 -20.438 1 82.94 108 ARG A CA 1
ATOM 844 C C . ARG A 1 108 ? -1.355 -27.281 -20.953 1 82.94 108 ARG A C 1
ATOM 846 O O . ARG A 1 108 ? -1.069 -27.656 -22.094 1 82.94 108 ARG A O 1
ATOM 853 N N . ALA A 1 109 ? -0.532 -26.734 -20.188 1 77.56 109 ALA A N 1
ATOM 854 C CA . ALA A 1 109 ? 0.846 -26.484 -20.594 1 77.56 109 ALA A CA 1
ATOM 855 C C . ALA A 1 109 ? 1.675 -27.766 -20.547 1 77.56 109 ALA A C 1
ATOM 857 O O . ALA A 1 109 ? 2.553 -27.969 -21.391 1 77.56 109 ALA A O 1
ATOM 858 N N . ALA A 1 110 ? 1.646 -28.453 -19.672 1 69.06 110 ALA A N 1
ATOM 859 C CA . ALA A 1 110 ? 2.381 -29.703 -19.5 1 69.06 110 ALA A CA 1
ATOM 860 C C . ALA A 1 110 ? 1.433 -30.859 -19.219 1 69.06 110 ALA A C 1
ATOM 862 O O . ALA A 1 110 ? 1.234 -31.234 -18.047 1 69.06 110 ALA A O 1
ATOM 863 N N . PRO A 1 111 ? 0.684 -31.109 -20.406 1 59.53 111 PRO A N 1
ATOM 864 C CA . PRO A 1 111 ? -0.266 -32.219 -20.172 1 59.53 111 PRO A CA 1
ATOM 865 C C . PRO A 1 111 ? 0.386 -33.438 -19.547 1 59.53 111 PRO A C 1
ATOM 867 O O . PRO A 1 111 ? 1.343 -33.969 -20.094 1 59.53 111 PRO A O 1
ATOM 870 N N . LEU A 1 112 ? 1.019 -33.219 -18.562 1 52.44 112 LEU A N 1
ATOM 871 C CA . LEU A 1 112 ? 1.601 -34.406 -17.922 1 52.44 112 LEU A CA 1
ATOM 872 C C . LEU A 1 112 ? 0.735 -35.625 -18.156 1 52.44 112 LEU A C 1
ATOM 874 O O . LEU A 1 112 ? -0.487 -35.531 -18.281 1 52.44 112 LEU A O 1
ATOM 878 N N . PRO A 1 113 ? 1.276 -36.656 -18.812 1 47.88 113 PRO A N 1
ATOM 879 C CA . PRO A 1 113 ? 0.513 -37.906 -18.797 1 47.88 113 PRO A CA 1
ATOM 880 C C . PRO A 1 113 ? -0.444 -38 -17.609 1 47.88 113 PRO A C 1
ATOM 882 O O . PRO A 1 113 ? -0.219 -37.375 -16.578 1 47.88 113 PRO A O 1
ATOM 885 N N . PRO A 1 114 ? -1.806 -38.406 -18 1 38.22 114 PRO A N 1
ATOM 886 C CA . PRO A 1 114 ? -2.629 -38.656 -16.797 1 38.22 114 PRO A CA 1
ATOM 887 C C . PRO A 1 114 ? -1.796 -38.875 -15.539 1 38.22 114 PRO A C 1
ATOM 889 O O . PRO A 1 114 ? -0.878 -39.688 -15.539 1 38.22 114 PRO A O 1
ATOM 892 N N . ALA A 1 115 ? -1.436 -37.906 -15.039 1 39.09 115 ALA A N 1
ATOM 893 C CA . ALA A 1 115 ? -0.852 -38.281 -13.758 1 39.09 115 ALA A CA 1
ATOM 894 C C . ALA A 1 115 ? -1.415 -39.594 -13.266 1 39.09 115 ALA A C 1
ATOM 896 O O . ALA A 1 115 ? -2.615 -39.875 -13.391 1 39.09 115 ALA A O 1
ATOM 897 N N . THR A 1 116 ? -0.933 -40.719 -13.43 1 36.22 116 THR A N 1
ATOM 898 C CA . THR A 1 116 ? -1.204 -41.562 -12.258 1 36.22 116 THR A CA 1
ATOM 899 C C . THR A 1 116 ? -1.651 -40.688 -11.078 1 36.22 116 THR A C 1
ATOM 901 O O . THR A 1 116 ? -1.179 -39.562 -10.914 1 36.22 116 THR A O 1
ATOM 904 N N . GLN A 1 117 ? -3.029 -40.562 -10.758 1 36.97 117 GLN A N 1
ATOM 905 C CA . GLN A 1 117 ? -3.486 -40.219 -9.406 1 36.97 117 GLN A CA 1
ATOM 906 C C . GLN A 1 117 ? -2.316 -40.156 -8.43 1 36.97 117 GLN A C 1
ATOM 908 O O . GLN A 1 117 ? -1.896 -41.188 -7.887 1 36.97 117 GLN A O 1
ATOM 913 N N . ASP A 1 118 ? -1.237 -39.75 -8.797 1 36.81 118 ASP A N 1
ATOM 914 C CA . ASP A 1 118 ? -0.215 -39.719 -7.754 1 36.81 118 ASP A CA 1
ATOM 915 C C . ASP A 1 118 ? -0.831 -39.406 -6.395 1 36.81 118 ASP A C 1
ATOM 917 O O . ASP A 1 118 ? -1.238 -38.281 -6.137 1 36.81 118 ASP A O 1
ATOM 921 N N . GLY A 1 119 ? -1.624 -40.031 -5.848 1 40.16 119 GLY A N 1
ATOM 922 C CA . GLY A 1 119 ? -1.856 -40.594 -4.52 1 40.16 119 GLY A CA 1
ATOM 923 C C . GLY A 1 119 ? -0.734 -40.281 -3.547 1 40.16 119 GLY A C 1
ATOM 924 O O . GLY A 1 119 ? -0.932 -40.344 -2.33 1 40.16 119 GLY A O 1
ATOM 925 N N . ALA A 1 120 ? 0.625 -40.594 -4.004 1 43.91 120 ALA A N 1
ATOM 926 C CA . ALA A 1 120 ? 1.72 -40.906 -3.09 1 43.91 120 ALA A CA 1
ATOM 927 C C . ALA A 1 120 ? 2.211 -39.656 -2.363 1 43.91 120 ALA A C 1
ATOM 929 O O . ALA A 1 120 ? 3.025 -39.75 -1.441 1 43.91 120 ALA A O 1
ATOM 930 N N . ASP A 1 121 ? 2.361 -38.5 -3.203 1 49.19 121 ASP A N 1
ATOM 931 C CA . ASP A 1 121 ? 2.979 -37.594 -2.23 1 49.19 121 ASP A CA 1
ATOM 932 C C . ASP A 1 121 ? 2.02 -37.312 -1.083 1 49.19 121 ASP A C 1
ATOM 934 O O . ASP A 1 121 ? 1.197 -36.375 -1.184 1 49.19 121 ASP A O 1
ATOM 938 N N . SER A 1 122 ? 1.332 -38.25 -0.75 1 56 122 SER A N 1
ATOM 939 C CA . SER A 1 122 ? 0.487 -38.156 0.437 1 56 122 SER A CA 1
ATOM 940 C C . SER A 1 122 ? 1.013 -37.125 1.406 1 56 122 SER A C 1
ATOM 942 O O . SER A 1 122 ? 0.347 -36.781 2.389 1 56 122 SER A O 1
ATOM 944 N N . GLY A 1 123 ? 1.872 -36.094 0.616 1 65.25 123 GLY A N 1
ATOM 945 C CA . GLY A 1 123 ? 2.467 -35.188 1.591 1 65.25 123 GLY A CA 1
ATOM 946 C C . GLY A 1 123 ? 2.441 -35.75 3.004 1 65.25 123 GLY A C 1
ATOM 947 O O . GLY A 1 123 ? 1.888 -36.812 3.25 1 65.25 123 GLY A O 1
ATOM 948 N N . LEU A 1 124 ? 3.15 -35.281 3.748 1 80.56 124 LEU A N 1
ATOM 949 C CA . LEU A 1 124 ? 3.277 -35.75 5.129 1 80.56 124 LEU A CA 1
ATOM 950 C C . LEU A 1 124 ? 2.006 -35.469 5.918 1 80.56 124 LEU A C 1
ATOM 952 O O . LEU A 1 124 ? 1.766 -36.062 6.965 1 80.56 124 LEU A O 1
ATOM 956 N N . SER A 1 125 ? 1.136 -34.531 5.266 1 89.56 125 SER A N 1
ATOM 957 C CA . SER A 1 125 ? -0.154 -34.219 5.863 1 89.56 125 SER A CA 1
ATOM 958 C C . SER A 1 125 ? -1.275 -34.281 4.836 1 89.56 125 SER A C 1
ATOM 960 O O . SER A 1 125 ? -1.78 -33.219 4.391 1 89.56 125 SER A O 1
ATOM 962 N N . PRO A 1 126 ? -1.758 -35.438 4.555 1 89.56 126 PRO A N 1
ATOM 963 C CA . PRO A 1 126 ? -2.736 -35.656 3.484 1 89.56 126 PRO A CA 1
ATOM 964 C C . PRO A 1 126 ? -4.027 -34.875 3.711 1 89.56 126 PRO A C 1
ATOM 966 O O . PRO A 1 126 ? -4.676 -34.438 2.748 1 89.56 126 PRO A O 1
ATOM 969 N N . GLU A 1 127 ? -4.391 -34.656 4.984 1 91.75 127 GLU A N 1
ATOM 970 C CA . GLU A 1 127 ? -5.613 -33.938 5.297 1 91.75 127 GLU A CA 1
ATOM 971 C C . GLU A 1 127 ? -5.523 -32.469 4.836 1 91.75 127 GLU A C 1
ATOM 973 O O . GLU A 1 127 ? -6.539 -31.781 4.723 1 91.75 127 GLU A O 1
ATOM 978 N N . MET A 1 128 ? -4.328 -31.953 4.566 1 94.75 128 MET A N 1
ATOM 979 C CA . MET A 1 128 ? -4.105 -30.562 4.184 1 94.75 128 MET A CA 1
ATOM 980 C C . MET A 1 128 ? -3.691 -30.453 2.721 1 94.75 128 MET A C 1
ATOM 982 O O . MET A 1 128 ? -3.109 -29.453 2.305 1 94.75 128 MET A O 1
ATOM 986 N N . ARG A 1 129 ? -3.992 -31.438 1.991 1 91.94 129 ARG A N 1
ATOM 987 C CA . ARG A 1 129 ? -3.553 -31.469 0.6 1 91.94 129 ARG A CA 1
ATOM 988 C C . ARG A 1 129 ? -4.293 -30.438 -0.235 1 91.94 129 ARG A C 1
ATOM 990 O O . ARG A 1 129 ? -3.705 -29.812 -1.123 1 91.94 129 ARG A O 1
ATOM 997 N N . SER A 1 130 ? -5.578 -30.188 0.039 1 92.25 130 SER A N 1
ATOM 998 C CA . SER A 1 130 ? -6.375 -29.234 -0.742 1 92.25 130 SER A CA 1
ATOM 999 C C . SER A 1 130 ? -6.176 -27.812 -0.256 1 92.25 130 SER A C 1
ATOM 1001 O O . SER A 1 130 ? -5.953 -27.578 0.934 1 92.25 130 SER A O 1
ATOM 1003 N N . PHE A 1 131 ? -6.242 -26.953 -1.198 1 92.06 131 PHE A N 1
ATOM 1004 C CA . PHE A 1 131 ? -6.16 -25.531 -0.889 1 92.06 131 PHE A CA 1
ATOM 1005 C C . PHE A 1 131 ? -7.184 -25.141 0.172 1 92.06 131 PHE A C 1
ATOM 1007 O O . PHE A 1 131 ? -6.852 -24.469 1.147 1 92.06 131 PHE A O 1
ATOM 1014 N N . GLY A 1 132 ? -8.438 -25.5 -0.048 1 93.56 132 GLY A N 1
ATOM 1015 C CA . GLY A 1 132 ? -9.516 -25.172 0.867 1 93.56 132 GLY A CA 1
ATOM 1016 C C . GLY A 1 132 ? -9.258 -25.625 2.289 1 93.56 132 GLY A C 1
ATOM 1017 O O . GLY A 1 132 ? -9.531 -24.906 3.244 1 93.56 132 GLY A O 1
ATOM 1018 N N . ALA A 1 133 ? -8.75 -26.828 2.381 1 94.94 133 ALA A N 1
ATOM 1019 C CA . ALA A 1 133 ? -8.438 -27.359 3.707 1 94.94 133 ALA A CA 1
ATOM 1020 C C . ALA A 1 133 ? -7.371 -26.5 4.395 1 94.94 133 ALA A C 1
ATOM 1022 O O . ALA A 1 133 ? -7.492 -26.188 5.582 1 94.94 133 ALA A O 1
ATOM 1023 N N . ARG A 1 134 ? -6.387 -26.156 3.666 1 96.75 134 ARG A N 1
ATOM 1024 C CA . ARG A 1 134 ? -5.332 -25.312 4.219 1 96.75 134 ARG A CA 1
ATOM 1025 C C . ARG A 1 134 ? -5.875 -23.953 4.625 1 96.75 134 ARG A C 1
ATOM 1027 O O . ARG A 1 134 ? -5.578 -23.453 5.715 1 96.75 134 ARG A O 1
ATOM 1034 N N . LEU A 1 135 ? -6.691 -23.359 3.777 1 96.62 135 LEU A N 1
ATOM 1035 C CA . LEU A 1 135 ? -7.242 -22.047 4.066 1 96.62 135 LEU A CA 1
ATOM 1036 C C . LEU A 1 135 ? -8.078 -22.062 5.34 1 96.62 135 LEU A C 1
ATOM 1038 O O . LEU A 1 135 ? -8.008 -21.141 6.152 1 96.62 135 LEU A O 1
ATOM 1042 N N . ARG A 1 136 ? -8.781 -23.109 5.562 1 96 136 ARG A N 1
ATOM 1043 C CA . ARG A 1 136 ? -9.641 -23.234 6.73 1 96 136 ARG A CA 1
ATOM 1044 C C . ARG A 1 136 ? -8.82 -23.297 8.016 1 96 136 ARG A C 1
ATOM 1046 O O . ARG A 1 136 ? -9.281 -22.891 9.078 1 96 136 ARG A O 1
ATOM 1053 N N . SER A 1 137 ? -7.645 -23.781 8 1 97.31 137 SER A N 1
ATOM 1054 C CA . SER A 1 137 ? -6.801 -23.891 9.188 1 97.31 137 SER A CA 1
ATOM 1055 C C . SER A 1 137 ? -6.457 -22.516 9.75 1 97.31 137 SER A C 1
ATOM 1057 O O . SER A 1 137 ? -6.004 -22.406 10.891 1 97.31 137 SER A O 1
ATOM 1059 N N . PHE A 1 138 ? -6.691 -21.469 8.945 1 97.69 138 PHE A N 1
ATOM 1060 C CA . PHE A 1 138 ? -6.27 -20.125 9.344 1 97.69 138 PHE A CA 1
ATOM 1061 C C . PHE A 1 138 ? -7.406 -19.391 10.047 1 97.69 138 PHE A C 1
ATOM 1063 O O . PHE A 1 138 ? -7.363 -18.172 10.195 1 97.69 138 PHE A O 1
ATOM 1070 N N . ALA A 1 139 ? -8.383 -20.031 10.516 1 94.75 139 ALA A N 1
ATOM 1071 C CA . ALA A 1 139 ? -9.547 -19.438 11.156 1 94.75 139 ALA A CA 1
ATOM 1072 C C . ALA A 1 139 ? -9.141 -18.562 12.344 1 94.75 139 ALA A C 1
ATOM 1074 O O . ALA A 1 139 ? -9.734 -17.516 12.578 1 94.75 139 ALA A O 1
ATOM 1075 N N . SER A 1 140 ? -8.078 -18.938 13.047 1 94.81 140 SER A N 1
ATOM 1076 C CA . SER A 1 140 ? -7.641 -18.188 14.211 1 94.81 140 SER A CA 1
ATOM 1077 C C . SER A 1 140 ? -6.316 -17.484 13.953 1 94.81 140 SER A C 1
ATOM 1079 O O . SER A 1 140 ? -5.547 -17.219 14.883 1 94.81 140 SER A O 1
ATOM 1081 N N . TRP A 1 141 ? -5.988 -17.281 12.672 1 95 141 TRP A N 1
ATOM 1082 C CA . TRP A 1 141 ? -4.785 -16.562 12.289 1 95 141 TRP A CA 1
ATOM 1083 C C . TRP A 1 141 ? -4.793 -15.148 12.883 1 95 141 TRP A C 1
ATOM 1085 O O . TRP A 1 141 ? -5.805 -14.453 12.82 1 95 141 TRP A O 1
ATOM 1095 N N . PRO A 1 142 ? -3.732 -14.75 13.508 1 90.69 142 PRO A N 1
ATOM 1096 C CA . PRO A 1 142 ? -3.729 -13.438 14.164 1 90.69 142 PRO A CA 1
ATOM 1097 C C . PRO A 1 142 ? -3.99 -12.289 13.188 1 90.69 142 PRO A C 1
ATOM 1099 O O . PRO A 1 142 ? -3.418 -12.266 12.094 1 90.69 142 PRO A O 1
ATOM 1102 N N . TYR A 1 143 ? -4.746 -11.336 13.586 1 85.12 143 TYR A N 1
ATOM 1103 C CA . TYR A 1 143 ? -5.094 -10.18 12.766 1 85.12 143 TYR A CA 1
ATOM 1104 C C . TYR A 1 143 ? -3.867 -9.312 12.5 1 85.12 143 TYR A C 1
ATOM 1106 O O . TYR A 1 143 ? -3.793 -8.633 11.477 1 85.12 143 TYR A O 1
ATOM 1114 N N . THR A 1 144 ? -2.928 -9.367 13.344 1 85.69 144 THR A N 1
ATOM 1115 C CA . THR A 1 144 ? -1.747 -8.516 13.25 1 85.69 144 THR A CA 1
ATOM 1116 C C . THR A 1 144 ? -0.652 -9.203 12.43 1 85.69 144 THR A C 1
ATOM 1118 O O . THR A 1 144 ? 0.442 -8.656 12.273 1 85.69 144 THR A O 1
ATOM 1121 N N . ALA A 1 145 ? -1.014 -10.406 11.922 1 91.06 145 ALA A N 1
ATOM 1122 C CA . ALA A 1 145 ? -0.003 -11.125 11.148 1 91.06 145 ALA A CA 1
ATOM 1123 C C . ALA A 1 145 ? 0.365 -10.359 9.875 1 91.06 145 ALA A C 1
ATOM 1125 O O . ALA A 1 145 ? -0.465 -9.641 9.32 1 91.06 145 ALA A O 1
ATOM 1126 N N . ASN A 1 146 ? 1.611 -10.609 9.398 1 93 146 ASN A N 1
ATOM 1127 C CA . ASN A 1 146 ? 2.193 -9.797 8.344 1 93 146 ASN A CA 1
ATOM 1128 C C . ASN A 1 146 ? 1.993 -10.438 6.969 1 93 146 ASN A C 1
ATOM 1130 O O . ASN A 1 146 ? 2.471 -9.914 5.961 1 93 146 ASN A O 1
ATOM 1134 N N . VAL A 1 147 ? 1.338 -11.547 6.902 1 95.12 147 VAL A N 1
ATOM 1135 C CA . VAL A 1 147 ? 1.06 -12.227 5.641 1 95.12 147 VAL A CA 1
ATOM 1136 C C . VAL A 1 147 ? -0.382 -12.727 5.633 1 95.12 147 VAL A C 1
ATOM 1138 O O . VAL A 1 147 ? -0.892 -13.188 6.656 1 95.12 147 VAL A O 1
ATOM 1141 N N . SER A 1 148 ? -0.978 -12.641 4.441 1 95.31 148 SER A N 1
ATOM 1142 C CA . SER A 1 148 ? -2.381 -13.023 4.324 1 95.31 148 SER A CA 1
ATOM 1143 C C . SER A 1 148 ? -2.539 -14.539 4.305 1 95.31 148 SER A C 1
ATOM 1145 O O . SER A 1 148 ? -1.742 -15.242 3.678 1 95.31 148 SER A O 1
ATOM 1147 N N . PRO A 1 149 ? -3.609 -15.039 4.926 1 96.62 149 PRO A N 1
ATOM 1148 C CA . PRO A 1 149 ? -3.854 -16.484 4.973 1 96.62 149 PRO A CA 1
ATOM 1149 C C . PRO A 1 149 ? -3.979 -17.109 3.584 1 96.62 149 PRO A C 1
ATOM 1151 O O . PRO A 1 149 ? -3.357 -18.141 3.305 1 96.62 149 PRO A O 1
ATOM 1154 N N . PRO A 1 150 ? -4.734 -16.469 2.703 1 96.19 150 PRO A N 1
ATOM 1155 C CA . PRO A 1 150 ? -4.852 -17.094 1.388 1 96.19 150 PRO A CA 1
ATOM 1156 C C . PRO A 1 150 ? -3.506 -17.219 0.675 1 96.19 150 PRO A C 1
ATOM 1158 O O . PRO A 1 150 ? -3.27 -18.203 -0.037 1 96.19 150 PRO A O 1
ATOM 1161 N N . GLU A 1 151 ? -2.678 -16.297 0.842 1 96.12 151 GLU A N 1
ATOM 1162 C CA . GLU A 1 151 ? -1.358 -16.391 0.226 1 96.12 151 GLU A CA 1
ATOM 1163 C C . GLU A 1 151 ? -0.572 -17.578 0.783 1 96.12 151 GLU A C 1
ATOM 1165 O O . GLU A 1 151 ? 0.068 -18.312 0.029 1 96.12 151 GLU A O 1
ATOM 1170 N N . LEU A 1 152 ? -0.576 -17.719 2.061 1 97.38 152 LEU A N 1
ATOM 1171 C CA . LEU A 1 152 ? 0.102 -18.844 2.717 1 97.38 152 LEU A CA 1
ATOM 1172 C C . LEU A 1 152 ? -0.482 -20.172 2.268 1 97.38 152 LEU A C 1
ATOM 1174 O O . LEU A 1 152 ? 0.26 -21.094 1.916 1 97.38 152 LEU A O 1
ATOM 1178 N N . ALA A 1 153 ? -1.797 -20.25 2.256 1 97 153 ALA A N 1
ATOM 1179 C CA . ALA A 1 153 ? -2.475 -21.469 1.846 1 97 153 ALA A CA 1
ATOM 1180 C C . ALA A 1 153 ? -2.129 -21.828 0.404 1 97 153 ALA A C 1
ATOM 1182 O O . ALA A 1 153 ? -1.878 -23 0.092 1 97 153 ALA A O 1
ATOM 1183 N N . TYR A 1 154 ? -2.084 -20.812 -0.401 1 94.38 154 TYR A N 1
ATOM 1184 C CA . TYR A 1 154 ? -1.79 -21.016 -1.815 1 94.38 154 TYR A CA 1
ATOM 1185 C C . TYR A 1 154 ? -0.376 -21.547 -2.006 1 94.38 154 TYR A C 1
ATOM 1187 O O . TYR A 1 154 ? -0.122 -22.344 -2.916 1 94.38 154 TYR A O 1
ATOM 1195 N N . ALA A 1 155 ? 0.501 -21.219 -1.111 1 95.44 155 ALA A N 1
ATOM 1196 C CA . ALA A 1 155 ? 1.895 -21.641 -1.215 1 95.44 155 ALA A CA 1
ATOM 1197 C C . ALA A 1 155 ? 2.119 -22.953 -0.479 1 95.44 155 ALA A C 1
ATOM 1199 O O . ALA A 1 155 ? 3.262 -23.359 -0.242 1 95.44 155 ALA A O 1
ATOM 1200 N N . GLY A 1 156 ? 1.083 -23.578 0.006 1 96 156 GLY A N 1
ATOM 1201 C CA . GLY A 1 156 ? 1.167 -24.922 0.521 1 96 156 GLY A CA 1
ATOM 1202 C C . GLY A 1 156 ? 1.193 -24.984 2.037 1 96 156 GLY A C 1
ATOM 1203 O O . GLY A 1 156 ? 1.333 -26.062 2.617 1 96 156 GLY A O 1
ATOM 1204 N N . PHE A 1 157 ? 1.009 -23.844 2.678 1 96.88 157 PHE A N 1
ATOM 1205 C CA . PHE A 1 157 ? 1.152 -23.797 4.129 1 96.88 157 PHE A CA 1
ATOM 1206 C C . PHE A 1 157 ? -0.208 -23.875 4.812 1 96.88 157 PHE A C 1
ATOM 1208 O O . PHE A 1 157 ? -1.219 -23.469 4.246 1 96.88 157 PHE A O 1
ATOM 1215 N N . TYR A 1 158 ? -0.286 -24.469 5.938 1 97.69 158 TYR A N 1
ATOM 1216 C CA . TYR A 1 158 ? -1.424 -24.406 6.848 1 97.69 158 TYR A CA 1
ATOM 1217 C C . TYR A 1 158 ? -0.992 -23.922 8.227 1 97.69 158 TYR A C 1
ATOM 1219 O O . TYR A 1 158 ? 0.193 -23.969 8.562 1 97.69 158 TYR A O 1
ATOM 1227 N N . TYR A 1 159 ? -1.948 -23.375 8.953 1 98.06 159 TYR A N 1
ATOM 1228 C CA . TYR A 1 159 ? -1.663 -22.734 10.234 1 98.06 159 TYR A CA 1
ATOM 1229 C C . TYR A 1 159 ? -1.456 -23.766 11.336 1 98.06 159 TYR A C 1
ATOM 1231 O O . TYR A 1 159 ? -2.24 -24.703 11.469 1 98.06 159 TYR A O 1
ATOM 1239 N N . SER A 1 160 ? -0.412 -23.578 12.164 1 94.25 160 SER A N 1
ATOM 1240 C CA . SER A 1 160 ? -0.103 -24.484 13.266 1 94.25 160 SER A CA 1
ATOM 1241 C C . SER A 1 160 ? -0.972 -24.203 14.484 1 94.25 160 SER A C 1
ATOM 1243 O O . SER A 1 160 ? -1.098 -25.031 15.375 1 94.25 160 SER A O 1
ATOM 1245 N N . GLY A 1 161 ? -1.466 -22.938 14.57 1 94.12 161 GLY A N 1
ATOM 1246 C CA . GLY A 1 161 ? -2.238 -22.531 15.734 1 94.12 161 GLY A CA 1
ATOM 1247 C C . GLY A 1 161 ? -1.446 -21.688 16.719 1 94.12 161 GLY A C 1
ATOM 1248 O O . GLY A 1 161 ? -1.992 -21.203 17.719 1 94.12 161 GLY A O 1
ATOM 1249 N N . TYR A 1 162 ? -0.212 -21.469 16.406 1 91.31 162 TYR A N 1
ATOM 1250 C CA . TYR A 1 162 ? 0.654 -20.719 17.312 1 91.31 162 TYR A CA 1
ATOM 1251 C C . TYR A 1 162 ? 1.343 -19.562 16.594 1 91.31 162 TYR A C 1
ATOM 1253 O O . TYR A 1 162 ? 2.059 -19.781 15.617 1 91.31 162 TYR A O 1
ATOM 1261 N N . GLY A 1 163 ? 1.093 -18.359 17.172 1 92.56 163 GLY A N 1
ATOM 1262 C CA . GLY A 1 163 ? 1.725 -17.203 16.547 1 92.56 163 GLY A CA 1
ATOM 1263 C C . GLY A 1 163 ? 1.453 -17.109 15.062 1 92.56 163 GLY A C 1
ATOM 1264 O O . GLY A 1 163 ? 0.299 -17.156 14.625 1 92.56 163 GLY A O 1
ATOM 1265 N N . ASP A 1 164 ? 2.605 -16.922 14.32 1 94.75 164 ASP A N 1
ATOM 1266 C CA . ASP A 1 164 ? 2.461 -16.906 12.867 1 94.75 164 ASP A CA 1
ATOM 1267 C C . ASP A 1 164 ? 3.17 -18.094 12.234 1 94.75 164 ASP A C 1
ATOM 1269 O O . ASP A 1 164 ? 3.703 -18 11.125 1 94.75 164 ASP A O 1
ATOM 1273 N N . LEU A 1 165 ? 3.227 -19.125 13.031 1 94.94 165 LEU A N 1
ATOM 1274 C CA . LEU A 1 165 ? 3.883 -20.359 12.602 1 94.94 165 LEU A CA 1
ATOM 1275 C C . LEU A 1 165 ? 2.998 -21.141 11.633 1 94.94 165 LEU A C 1
ATOM 1277 O O . LEU A 1 165 ? 1.82 -21.375 11.914 1 94.94 165 LEU A O 1
ATOM 1281 N N . VAL A 1 166 ? 3.586 -21.547 10.484 1 97.38 166 VAL A N 1
ATOM 1282 C CA . VAL A 1 166 ? 2.871 -22.344 9.492 1 97.38 166 VAL A CA 1
ATOM 1283 C C . VAL A 1 166 ? 3.703 -23.562 9.109 1 97.38 166 VAL A C 1
ATOM 1285 O O . VAL A 1 166 ? 4.914 -23.594 9.344 1 97.38 166 VAL A O 1
ATOM 1288 N N . LYS A 1 167 ? 2.99 -24.516 8.562 1 95.81 167 LYS A N 1
ATOM 1289 C CA . LYS A 1 167 ? 3.627 -25.766 8.148 1 95.81 167 LYS A CA 1
ATOM 1290 C C . LYS A 1 167 ? 3.213 -26.156 6.73 1 95.81 167 LYS A C 1
ATOM 1292 O O . LYS A 1 167 ? 2.064 -25.938 6.34 1 95.81 167 LYS A O 1
ATOM 1297 N N . CYS A 1 168 ? 4.184 -26.625 6 1 96.44 168 CYS A N 1
ATOM 1298 C CA . CYS A 1 168 ? 3.838 -27.109 4.664 1 96.44 168 CYS A CA 1
ATOM 1299 C C . CYS A 1 168 ? 3.246 -28.516 4.723 1 96.44 168 CYS A C 1
ATOM 1301 O O . CYS A 1 168 ? 3.779 -29.391 5.41 1 96.44 168 CYS A O 1
ATOM 1303 N N . PHE A 1 169 ? 2.246 -28.797 3.938 1 96.12 169 PHE A N 1
ATOM 1304 C CA . PHE A 1 169 ? 1.582 -30.109 3.949 1 96.12 169 PHE A CA 1
ATOM 1305 C C . PHE A 1 169 ? 2.432 -31.156 3.24 1 96.12 169 PHE A C 1
ATOM 1307 O O . PHE A 1 169 ? 2.297 -32.344 3.502 1 96.12 169 PHE A O 1
ATOM 1314 N N . SER A 1 170 ? 3.332 -30.719 2.398 1 93.88 170 SER A N 1
ATOM 1315 C CA . SER A 1 170 ? 4.082 -31.609 1.521 1 93.88 170 SER A CA 1
ATOM 1316 C C . SER A 1 170 ? 5.445 -31.953 2.115 1 93.88 170 SER A C 1
ATOM 1318 O O . SER A 1 170 ? 5.797 -33.125 2.23 1 93.88 170 SER A O 1
ATOM 1320 N N . CYS A 1 171 ? 6.219 -30.969 2.578 1 91.62 171 CYS A N 1
ATOM 1321 C CA . CYS A 1 171 ? 7.586 -31.219 3.021 1 91.62 171 CYS A CA 1
ATOM 1322 C C . CYS A 1 171 ? 7.699 -31.109 4.535 1 91.62 171 CYS A C 1
ATOM 1324 O O . CYS A 1 171 ? 8.75 -31.391 5.105 1 91.62 171 CYS A O 1
ATOM 1326 N N . ASP A 1 172 ? 6.695 -30.672 5.18 1 91.38 172 ASP A N 1
ATOM 1327 C CA . ASP A 1 172 ? 6.621 -30.531 6.629 1 91.38 172 ASP A CA 1
ATOM 1328 C C . ASP A 1 172 ? 7.547 -29.422 7.117 1 91.38 172 ASP A C 1
ATOM 1330 O O . ASP A 1 172 ? 7.879 -29.344 8.305 1 91.38 172 ASP A O 1
ATOM 1334 N N . GLY A 1 173 ? 7.969 -28.625 6.191 1 92.69 173 GLY A N 1
ATOM 1335 C CA . GLY A 1 173 ? 8.734 -27.453 6.586 1 92.69 173 GLY A CA 1
ATOM 1336 C C . GLY A 1 173 ? 7.922 -26.438 7.367 1 92.69 173 GLY A C 1
ATOM 1337 O O . GLY A 1 173 ? 6.738 -26.234 7.074 1 92.69 173 GLY A O 1
ATOM 1338 N N . HIS A 1 174 ? 8.562 -25.797 8.398 1 93.38 174 HIS A N 1
ATOM 1339 C CA . HIS A 1 174 ? 7.887 -24.797 9.211 1 93.38 174 HIS A CA 1
ATOM 1340 C C . HIS A 1 174 ? 8.539 -23.422 9.055 1 93.38 174 HIS A C 1
ATOM 1342 O O . HIS A 1 174 ? 9.766 -23.328 8.953 1 93.38 174 HIS A O 1
ATOM 1348 N N . LEU A 1 175 ? 7.738 -22.453 8.891 1 94.38 175 LEU A N 1
ATOM 1349 C CA . LEU A 1 175 ? 8.219 -21.078 8.82 1 94.38 175 LEU A CA 1
ATOM 1350 C C . LEU A 1 175 ? 7.488 -20.188 9.828 1 94.38 175 LEU A C 1
ATOM 1352 O O . LEU A 1 175 ? 6.32 -20.438 10.141 1 94.38 175 LEU A O 1
ATOM 1356 N N . GLN A 1 176 ? 8.117 -19.219 10.438 1 94.56 176 GLN A N 1
ATOM 1357 C CA . GLN A 1 176 ? 7.559 -18.219 11.344 1 94.56 176 GLN A CA 1
ATOM 1358 C C . GLN A 1 176 ? 8.273 -16.875 11.195 1 94.56 176 GLN A C 1
ATOM 1360 O O . GLN A 1 176 ? 9.188 -16.75 10.383 1 94.56 176 GLN A O 1
ATOM 1365 N N . GLU A 1 177 ? 7.777 -15.867 11.914 1 90.88 177 GLU A N 1
ATOM 1366 C CA . GLU A 1 177 ? 8.352 -14.523 11.922 1 90.88 177 GLU A CA 1
ATOM 1367 C C . GLU A 1 177 ? 8.312 -13.891 10.531 1 90.88 177 GLU A C 1
ATOM 1369 O O . GLU A 1 177 ? 9.336 -13.422 10.031 1 90.88 177 GLU A O 1
ATOM 1374 N N . TRP A 1 178 ? 7.168 -13.906 9.945 1 92.56 178 TRP A N 1
ATOM 1375 C CA . TRP A 1 178 ? 6.945 -13.32 8.625 1 92.56 178 TRP A CA 1
ATOM 1376 C C . TRP A 1 178 ? 7.074 -11.805 8.68 1 92.56 178 TRP A C 1
ATOM 1378 O O . TRP A 1 178 ? 6.656 -11.172 9.656 1 92.56 178 TRP A O 1
ATOM 1388 N N . ALA A 1 179 ? 7.68 -11.234 7.707 1 90.38 179 ALA A N 1
ATOM 1389 C CA . ALA A 1 179 ? 7.777 -9.789 7.539 1 90.38 179 ALA A CA 1
ATOM 1390 C C . ALA A 1 179 ? 6.84 -9.297 6.441 1 90.38 179 ALA A C 1
ATOM 1392 O O . ALA A 1 179 ? 6.504 -10.047 5.52 1 90.38 179 ALA A O 1
ATOM 1393 N N . LEU A 1 180 ? 6.379 -8.047 6.57 1 91.31 180 LEU A N 1
ATOM 1394 C CA . LEU A 1 180 ? 5.59 -7.465 5.492 1 91.31 180 LEU A CA 1
ATOM 1395 C C . LEU A 1 180 ? 6.363 -7.496 4.176 1 91.31 180 LEU A C 1
ATOM 1397 O O . LEU A 1 180 ? 7.562 -7.207 4.148 1 91.31 180 LEU A O 1
ATOM 1401 N N . GLY A 1 181 ? 5.707 -7.914 3.129 1 89.5 181 GLY A N 1
ATOM 1402 C CA . GLY A 1 181 ? 6.363 -7.977 1.833 1 89.5 181 GLY A CA 1
ATOM 1403 C C . GLY A 1 181 ? 6.91 -9.352 1.508 1 89.5 181 GLY A C 1
ATOM 1404 O O . GLY A 1 181 ? 7.285 -9.625 0.365 1 89.5 181 GLY A O 1
ATOM 1405 N N . ASP A 1 182 ? 6.984 -10.203 2.484 1 90.81 182 ASP A N 1
ATOM 1406 C CA . ASP A 1 182 ? 7.445 -11.562 2.219 1 90.81 182 ASP A CA 1
ATOM 1407 C C . ASP A 1 182 ? 6.527 -12.266 1.221 1 90.81 182 ASP A C 1
ATOM 1409 O O . ASP A 1 182 ? 5.305 -12.133 1.291 1 90.81 182 ASP A O 1
ATOM 1413 N N . SER A 1 183 ? 7.148 -12.984 0.318 1 92.12 183 SER A N 1
ATOM 1414 C CA . SER A 1 183 ? 6.422 -13.898 -0.561 1 92.12 183 SER A CA 1
ATOM 1415 C C . SER A 1 183 ? 6.406 -15.312 0.004 1 92.12 183 SER A C 1
ATOM 1417 O O . SER A 1 183 ? 7.461 -15.906 0.245 1 92.12 183 SER A O 1
ATOM 1419 N N . ALA A 1 184 ? 5.234 -15.828 0.178 1 95.44 184 ALA A N 1
ATOM 1420 C CA . ALA A 1 184 ? 5.105 -17.172 0.739 1 95.44 184 ALA A CA 1
ATOM 1421 C C . ALA A 1 184 ? 5.801 -18.203 -0.143 1 95.44 184 ALA A C 1
ATOM 1423 O O . ALA A 1 184 ? 6.488 -19.094 0.359 1 95.44 184 ALA A O 1
ATOM 1424 N N . TRP A 1 185 ? 5.688 -18.047 -1.441 1 93.62 185 TRP A N 1
ATOM 1425 C CA . TRP A 1 185 ? 6.332 -18.953 -2.377 1 93.62 185 TRP A CA 1
ATOM 1426 C C . TRP A 1 185 ? 7.852 -18.844 -2.283 1 93.62 185 TRP A C 1
ATOM 1428 O O . TRP A 1 185 ? 8.555 -19.859 -2.209 1 93.62 185 TRP A O 1
ATOM 1438 N N . HIS A 1 186 ? 8.336 -17.609 -2.268 1 92.56 186 HIS A N 1
ATOM 1439 C CA . HIS A 1 186 ? 9.781 -17.406 -2.23 1 92.56 186 HIS A CA 1
ATOM 1440 C C . HIS A 1 186 ? 10.383 -17.938 -0.938 1 92.56 186 HIS A C 1
ATOM 1442 O O . HIS A 1 186 ? 11.422 -18.609 -0.962 1 92.56 186 HIS A O 1
ATOM 1448 N N . GLU A 1 187 ? 9.75 -17.609 0.175 1 93.62 187 GLU A N 1
ATOM 1449 C CA . GLU A 1 187 ? 10.25 -18.094 1.458 1 93.62 187 GLU A CA 1
ATOM 1450 C C . GLU A 1 187 ? 10.203 -19.609 1.528 1 93.62 187 GLU A C 1
ATOM 1452 O O . GLU A 1 187 ? 11.117 -20.25 2.068 1 93.62 187 GLU A O 1
ATOM 1457 N N . HIS A 1 188 ? 9.141 -20.188 0.936 1 95 188 HIS A N 1
ATOM 1458 C CA . HIS A 1 188 ? 9.031 -21.641 0.88 1 95 188 HIS A CA 1
ATOM 1459 C C . HIS A 1 188 ? 10.195 -22.25 0.107 1 95 188 HIS A C 1
ATOM 1461 O O . HIS A 1 188 ? 10.859 -23.172 0.6 1 95 188 HIS A O 1
ATOM 1467 N N . ALA A 1 189 ? 10.461 -21.781 -1.03 1 94 189 ALA A N 1
ATOM 1468 C CA . ALA A 1 189 ? 11.523 -22.297 -1.893 1 94 189 ALA A CA 1
ATOM 1469 C C . ALA A 1 189 ? 12.898 -22.047 -1.274 1 94 189 ALA A C 1
ATOM 1471 O O . ALA A 1 189 ? 13.773 -22.922 -1.336 1 94 189 ALA A O 1
ATOM 1472 N N . LYS A 1 190 ? 13.055 -20.891 -0.724 1 90.38 190 LYS A N 1
ATOM 1473 C CA . LYS A 1 190 ? 14.328 -20.5 -0.136 1 90.38 190 LYS A CA 1
ATOM 1474 C C . LYS A 1 190 ? 14.734 -21.438 0.992 1 90.38 190 LYS A C 1
ATOM 1476 O O . LYS A 1 190 ? 15.875 -21.922 1.035 1 90.38 190 LYS A O 1
ATOM 1481 N N . TRP A 1 191 ? 13.859 -21.75 1.91 1 92.69 191 TRP A N 1
ATOM 1482 C CA . TRP A 1 191 ? 14.18 -22.5 3.121 1 92.69 191 TRP A CA 1
ATOM 1483 C C . TRP A 1 191 ? 13.992 -23.984 2.902 1 92.69 191 TRP A C 1
ATOM 1485 O O . TRP A 1 191 ? 14.586 -24.812 3.611 1 92.69 191 TRP A O 1
ATOM 1495 N N . PHE A 1 192 ? 13.141 -24.438 1.938 1 91.44 192 PHE A N 1
ATOM 1496 C CA . PHE A 1 192 ? 12.883 -25.844 1.647 1 91.44 192 PHE A CA 1
ATOM 1497 C C . PHE A 1 192 ? 12.945 -26.094 0.147 1 91.44 192 PHE A C 1
ATOM 1499 O O . PHE A 1 192 ? 11.945 -26.5 -0.461 1 91.44 192 PHE A O 1
ATOM 1506 N N . PRO A 1 193 ? 14.133 -26 -0.427 1 92.06 193 PRO A N 1
ATOM 1507 C CA . PRO A 1 193 ? 14.297 -26.094 -1.88 1 92.06 193 PRO A CA 1
ATOM 1508 C C . PRO A 1 193 ? 13.961 -27.484 -2.424 1 92.06 193 PRO A C 1
ATOM 1510 O O . PRO A 1 193 ? 13.734 -27.641 -3.627 1 92.06 193 PRO A O 1
ATOM 1513 N N . SER A 1 194 ? 13.867 -28.484 -1.579 1 92.62 194 SER A N 1
ATOM 1514 C CA . SER A 1 194 ? 13.594 -29.828 -2.041 1 92.62 194 SER A CA 1
ATOM 1515 C C . SER A 1 194 ? 12.109 -30.156 -1.959 1 92.62 194 SER A C 1
ATOM 1517 O O . SER A 1 194 ? 11.703 -31.297 -2.197 1 92.62 194 SER A O 1
ATOM 1519 N N . CYS A 1 195 ? 11.336 -29.219 -1.606 1 93.12 195 CYS A N 1
ATOM 1520 C CA . CYS A 1 195 ? 9.906 -29.469 -1.499 1 93.12 195 CYS A CA 1
ATOM 1521 C C . CYS A 1 195 ? 9.312 -29.844 -2.855 1 93.12 195 CYS A C 1
ATOM 1523 O O . CYS A 1 195 ? 9.344 -29.031 -3.787 1 93.12 195 CYS A O 1
ATOM 1525 N N . VAL A 1 196 ? 8.68 -30.938 -2.857 1 90.69 196 VAL A N 1
ATOM 1526 C CA . VAL A 1 196 ? 8.141 -31.469 -4.105 1 90.69 196 VAL A CA 1
ATOM 1527 C C . VAL A 1 196 ? 6.969 -30.594 -4.57 1 90.69 196 VAL A C 1
ATOM 1529 O O . VAL A 1 196 ? 6.781 -30.391 -5.773 1 90.69 196 VAL A O 1
ATOM 1532 N N . PHE A 1 197 ? 6.227 -30.125 -3.736 1 91.75 197 PHE A N 1
ATOM 1533 C CA . PHE A 1 197 ? 5.07 -29.297 -4.062 1 91.75 197 PHE A CA 1
ATOM 1534 C C . PHE A 1 197 ? 5.5 -28 -4.746 1 91.75 197 PHE A C 1
ATOM 1536 O O . PHE A 1 197 ? 4.949 -27.641 -5.781 1 91.75 197 PHE A O 1
ATOM 1543 N N . VAL A 1 198 ? 6.445 -27.297 -4.148 1 91.94 198 VAL A N 1
ATOM 1544 C CA . VAL A 1 198 ? 6.926 -26.047 -4.727 1 91.94 198 VAL A CA 1
ATOM 1545 C C . VAL A 1 198 ? 7.492 -26.297 -6.117 1 91.94 198 VAL A C 1
ATOM 1547 O O . VAL A 1 198 ? 7.215 -25.547 -7.059 1 91.94 198 VAL A O 1
ATOM 1550 N N . GLY A 1 199 ? 8.281 -27.375 -6.199 1 87.88 199 GLY A N 1
ATOM 1551 C CA . GLY A 1 199 ? 8.844 -27.719 -7.492 1 87.88 199 GLY A CA 1
ATOM 1552 C C . GLY A 1 199 ? 7.797 -27.953 -8.562 1 87.88 199 GLY A C 1
ATOM 1553 O O . GLY A 1 199 ? 7.949 -27.5 -9.695 1 87.88 199 GLY A O 1
ATOM 1554 N N . ARG A 1 200 ? 6.828 -28.625 -8.164 1 86.12 200 ARG A N 1
ATOM 1555 C CA . ARG A 1 200 ? 5.766 -28.953 -9.109 1 86.12 200 ARG A CA 1
ATOM 1556 C C . ARG A 1 200 ? 4.965 -27.703 -9.484 1 86.12 200 ARG A C 1
ATOM 1558 O O . ARG A 1 200 ? 4.574 -27.547 -10.641 1 86.12 200 ARG A O 1
ATOM 1565 N N . GLN A 1 201 ? 4.734 -26.859 -8.539 1 86.56 201 GLN A N 1
ATOM 1566 C CA . GLN A 1 201 ? 3.846 -25.734 -8.75 1 86.56 201 GLN A CA 1
ATOM 1567 C C . GLN A 1 201 ? 4.578 -24.578 -9.43 1 86.56 201 GLN A C 1
ATOM 1569 O O . GLN A 1 201 ? 4.012 -23.891 -10.289 1 86.56 201 GLN A O 1
ATOM 1574 N N . LYS A 1 202 ? 5.848 -24.312 -9.039 1 86.75 202 LYS A N 1
ATOM 1575 C CA . LYS A 1 202 ? 6.527 -23.109 -9.477 1 86.75 202 LYS A CA 1
ATOM 1576 C C . LYS A 1 202 ? 7.688 -23.438 -10.414 1 86.75 202 LYS A C 1
ATOM 1578 O O . LYS A 1 202 ? 8.195 -22.562 -11.117 1 86.75 202 LYS A O 1
ATOM 1583 N N . GLY A 1 203 ? 8.141 -24.656 -10.445 1 83.44 203 GLY A N 1
ATOM 1584 C CA . GLY A 1 203 ? 9.211 -25.078 -11.344 1 83.44 203 GLY A CA 1
ATOM 1585 C C . GLY A 1 203 ? 10.586 -24.984 -10.711 1 83.44 203 GLY A C 1
ATOM 1586 O O . GLY A 1 203 ? 10.781 -24.25 -9.734 1 83.44 203 GLY A O 1
ATOM 1587 N N . GLU A 1 204 ? 11.461 -25.641 -11.32 1 83.38 204 GLU A N 1
ATOM 1588 C CA . GLU A 1 204 ? 12.828 -25.719 -10.805 1 83.38 204 GLU A CA 1
ATOM 1589 C C . GLU A 1 204 ? 13.547 -24.391 -10.914 1 83.38 204 GLU A C 1
ATOM 1591 O O . GLU A 1 204 ? 14.359 -24.047 -10.055 1 83.38 204 GLU A O 1
ATOM 1596 N N . ALA A 1 205 ? 13.336 -23.766 -11.969 1 81.12 205 ALA A N 1
ATOM 1597 C CA . ALA A 1 205 ? 13.984 -22.469 -12.164 1 81.12 205 ALA A CA 1
ATOM 1598 C C . ALA A 1 205 ? 13.625 -21.5 -11.047 1 81.12 205 ALA A C 1
ATOM 1600 O O . ALA A 1 205 ? 14.477 -20.75 -10.562 1 81.12 205 ALA A O 1
ATOM 1601 N N . PHE A 1 206 ? 12.406 -21.5 -10.695 1 86.12 206 PHE A N 1
ATOM 1602 C CA . PHE A 1 206 ? 11.945 -20.656 -9.594 1 86.12 206 PHE A CA 1
ATOM 1603 C C . PHE A 1 206 ? 12.664 -21.016 -8.305 1 86.12 206 PHE A C 1
ATOM 1605 O O . PHE A 1 206 ? 13.133 -20.141 -7.578 1 86.12 206 PHE A O 1
ATOM 1612 N N . VAL A 1 207 ? 12.734 -22.281 -8.016 1 89.19 207 VAL A N 1
ATOM 1613 C CA . VAL A 1 207 ? 13.359 -22.75 -6.789 1 89.19 207 VAL A CA 1
ATOM 1614 C C . VAL A 1 207 ? 14.828 -22.328 -6.766 1 89.19 207 VAL A C 1
ATOM 1616 O O . VAL A 1 207 ? 15.312 -21.812 -5.758 1 89.19 207 VAL A O 1
ATOM 1619 N N . ARG A 1 208 ? 15.508 -22.516 -7.785 1 85.94 208 ARG A N 1
ATOM 1620 C CA . ARG A 1 208 ? 16.922 -22.141 -7.887 1 85.94 208 ARG A CA 1
ATOM 1621 C C . ARG A 1 208 ? 17.109 -20.641 -7.688 1 85.94 208 ARG A C 1
ATOM 1623 O O . ARG A 1 208 ? 18.062 -20.203 -7.039 1 85.94 208 ARG A O 1
ATOM 1630 N N . GLY A 1 209 ? 16.25 -19.906 -8.281 1 84.19 209 GLY A N 1
ATOM 1631 C CA . GLY A 1 209 ? 16.312 -18.469 -8.172 1 84.19 209 GLY A CA 1
ATOM 1632 C C . GLY A 1 209 ? 16.062 -17.953 -6.766 1 84.19 209 GLY A C 1
ATOM 1633 O O . GLY A 1 209 ? 16.484 -16.844 -6.414 1 84.19 209 GLY A O 1
ATOM 1634 N N . SER A 1 210 ? 15.352 -18.703 -6.062 1 85.19 210 SER A N 1
ATOM 1635 C CA . SER A 1 210 ? 15 -18.297 -4.711 1 85.19 210 SER A CA 1
ATOM 1636 C C . SER A 1 210 ? 16.125 -18.609 -3.727 1 85.19 210 SER A C 1
ATOM 1638 O O . SER A 1 210 ? 16.156 -18.078 -2.613 1 85.19 210 SER A O 1
ATOM 1640 N N . THR A 1 211 ? 17 -19.609 -3.996 1 71.44 211 THR A N 1
ATOM 1641 C CA . THR A 1 211 ? 18.062 -20.062 -3.115 1 71.44 211 THR A CA 1
ATOM 1642 C C . THR A 1 211 ? 19.344 -19.25 -3.355 1 71.44 211 THR A C 1
ATOM 1644 O O . THR A 1 211 ? 20.297 -19.328 -2.586 1 71.44 211 THR A O 1
ATOM 1647 N N . ARG A 1 212 ? 19.656 -18.766 -4.547 1 56.62 212 ARG A N 1
ATOM 1648 C CA . ARG A 1 212 ? 20.953 -18.203 -4.945 1 56.62 212 ARG A CA 1
ATOM 1649 C C . ARG A 1 212 ? 21.547 -17.344 -3.836 1 56.62 212 ARG A C 1
ATOM 1651 O O . ARG A 1 212 ? 20.906 -16.391 -3.387 1 56.62 212 ARG A O 1
ATOM 1658 N N . PRO A 1 213 ? 22.547 -17.953 -3.137 1 49.69 213 PRO A N 1
ATOM 1659 C CA . PRO A 1 213 ? 23.406 -17.156 -2.254 1 49.69 213 PRO A CA 1
ATOM 1660 C C . PRO A 1 213 ? 23.891 -15.875 -2.914 1 49.69 213 PRO A C 1
ATOM 1662 O O . PRO A 1 213 ? 23.922 -15.773 -4.145 1 49.69 213 PRO A O 1
ATOM 1665 N N . PRO A 1 214 ? 24.156 -14.75 -2.307 1 42.09 214 PRO A N 1
ATOM 1666 C CA . PRO A 1 214 ? 24.906 -13.742 -3.053 1 42.09 214 PRO A CA 1
ATOM 1667 C C . PRO A 1 214 ? 26.109 -14.328 -3.797 1 42.09 214 PRO A C 1
ATOM 1669 O O . PRO A 1 214 ? 26.688 -15.328 -3.355 1 42.09 214 PRO A O 1
ATOM 1672 N N . ALA A 1 215 ? 26.312 -14.266 -5.012 1 38.31 215 ALA A N 1
ATOM 1673 C CA . ALA A 1 215 ? 27.453 -14.742 -5.805 1 38.31 215 ALA A CA 1
ATOM 1674 C C . ALA A 1 215 ? 28.75 -14.672 -5.004 1 38.31 215 ALA A C 1
ATOM 1676 O O . ALA A 1 215 ? 29.031 -13.656 -4.371 1 38.31 215 ALA A O 1
ATOM 1677 N N . PRO A 1 216 ? 29.422 -15.703 -4.621 1 35.91 216 PRO A N 1
ATOM 1678 C CA . PRO A 1 216 ? 30.766 -15.594 -4.059 1 35.91 216 PRO A CA 1
ATOM 1679 C C . PRO A 1 216 ? 31.688 -14.703 -4.895 1 35.91 216 PRO A C 1
ATOM 1681 O O . PRO A 1 216 ? 31.5 -14.586 -6.109 1 35.91 216 PRO A O 1
ATOM 1684 N N . LEU A 1 217 ? 32.344 -13.656 -4.375 1 33.28 217 LEU A N 1
ATOM 1685 C CA . LEU A 1 217 ? 33.438 -13.039 -5.078 1 33.28 217 LEU A CA 1
ATOM 1686 C C . LEU A 1 217 ? 34.438 -14.094 -5.566 1 33.28 217 LEU A C 1
ATOM 1688 O O . LEU A 1 217 ? 34.562 -15.156 -4.953 1 33.28 217 LEU A O 1
ATOM 1692 N N . PRO A 1 218 ? 35.062 -14.156 -6.691 1 35.47 218 PRO A N 1
ATOM 1693 C CA . PRO A 1 218 ? 35.969 -15.141 -7.285 1 35.47 218 PRO A CA 1
ATOM 1694 C C . PRO A 1 218 ? 36.906 -15.773 -6.262 1 35.47 218 PRO A C 1
ATOM 1696 O O . PRO A 1 218 ? 37.25 -16.969 -6.363 1 35.47 218 PRO A O 1
ATOM 1699 N N . GLY A 1 219 ? 37.938 -15.023 -5.691 1 32.94 219 GLY A N 1
ATOM 1700 C CA . GLY A 1 219 ? 39.25 -15.461 -5.219 1 32.94 219 GLY A CA 1
ATOM 1701 C C . GLY A 1 219 ? 39.156 -16.375 -4.008 1 32.94 219 GLY A C 1
ATOM 1702 O O . GLY A 1 219 ? 40.188 -16.797 -3.488 1 32.94 219 GLY A O 1
ATOM 1703 N N . GLN A 1 220 ? 38.344 -16.156 -2.945 1 32.75 220 GLN A N 1
ATOM 1704 C CA . GLN A 1 220 ? 38.75 -16.734 -1.676 1 32.75 220 GLN A CA 1
ATOM 1705 C C . GLN A 1 220 ? 38.5 -18.25 -1.649 1 32.75 220 GLN A C 1
ATOM 1707 O O . GLN A 1 220 ? 37.5 -18.719 -2.191 1 32.75 220 GLN A O 1
ATOM 1712 N N . THR A 1 221 ? 39.531 -19 -1.521 1 32.72 221 THR A N 1
ATOM 1713 C CA . THR A 1 221 ? 39.719 -20.406 -1.247 1 32.72 221 THR A CA 1
ATOM 1714 C C . THR A 1 221 ? 38.719 -20.938 -0.246 1 32.72 221 THR A C 1
ATOM 1716 O O . THR A 1 221 ? 38.375 -20.234 0.716 1 32.72 221 THR A O 1
ATOM 1719 N N . PRO A 1 222 ? 38.062 -22.094 -0.457 1 35.12 222 PRO A N 1
ATOM 1720 C CA . PRO A 1 222 ? 37.062 -22.828 0.326 1 35.12 222 PRO A CA 1
ATOM 1721 C C . PRO A 1 222 ? 37.562 -23.141 1.744 1 35.12 222 PRO A C 1
ATOM 1723 O O . PRO A 1 222 ? 37.031 -24.047 2.396 1 35.12 222 PRO A O 1
ATOM 1726 N N . GLN A 1 223 ? 38.656 -22.609 2.355 1 31.92 223 GLN A N 1
ATOM 1727 C CA . GLN A 1 223 ? 39.156 -23.203 3.596 1 31.92 223 GLN A CA 1
ATOM 1728 C C . GLN A 1 223 ? 38.031 -23.453 4.578 1 31.92 223 GLN A C 1
ATOM 1730 O O . GLN A 1 223 ? 36.969 -22.828 4.473 1 31.92 223 GLN A O 1
ATOM 1735 N N . SER A 1 224 ? 38.25 -24.438 5.73 1 33.03 224 SER A N 1
ATOM 1736 C CA . SER A 1 224 ? 37.562 -25.141 6.809 1 33.03 224 SER A CA 1
ATOM 1737 C C . SER A 1 224 ? 36.625 -24.234 7.578 1 33.03 224 SER A C 1
ATOM 1739 O O . SER A 1 224 ? 36 -24.656 8.539 1 33.03 224 SER A O 1
ATOM 1741 N N . THR A 1 225 ? 37.125 -23 7.969 1 32.44 225 THR A N 1
ATOM 1742 C CA . THR A 1 225 ? 36.625 -22.281 9.141 1 32.44 225 THR A CA 1
ATOM 1743 C C . THR A 1 225 ? 35.125 -22.047 9.055 1 32.44 225 THR A C 1
ATOM 1745 O O . THR A 1 225 ? 34.594 -21.766 7.973 1 32.44 225 THR A O 1
ATOM 1748 N N . THR A 1 226 ? 34.281 -22.5 10.102 1 34 226 THR A N 1
ATOM 1749 C CA . THR A 1 226 ? 32.906 -22.266 10.523 1 34 226 THR A CA 1
ATOM 1750 C C . THR A 1 226 ? 32.438 -20.875 10.102 1 34 226 THR A C 1
ATOM 1752 O O . THR A 1 226 ? 32.438 -19.938 10.898 1 34 226 THR A O 1
ATOM 1755 N N . ALA A 1 227 ? 33.062 -20.266 9.281 1 31.8 227 ALA A N 1
ATOM 1756 C CA . ALA A 1 227 ? 32.906 -18.828 9.055 1 31.8 227 ALA A CA 1
ATOM 1757 C C . ALA A 1 227 ? 31.438 -18.453 8.828 1 31.8 227 ALA A C 1
ATOM 1759 O O . ALA A 1 227 ? 30.734 -19.109 8.055 1 31.8 227 ALA A O 1
ATOM 1760 N N . GLU A 1 228 ? 30.734 -17.922 9.898 1 35.72 228 GLU A N 1
ATOM 1761 C CA . GLU A 1 228 ? 29.469 -17.188 9.992 1 35.72 228 GLU A CA 1
ATOM 1762 C C . GLU A 1 228 ? 29.125 -16.516 8.656 1 35.72 228 GLU A C 1
ATOM 1764 O O . GLU A 1 228 ? 29.859 -15.656 8.18 1 35.72 228 GLU A O 1
ATOM 1769 N N . ILE A 1 229 ? 28.953 -17.156 7.609 1 37.44 229 ILE A N 1
ATOM 1770 C CA . ILE A 1 229 ? 28.344 -16.531 6.43 1 37.44 229 ILE A CA 1
ATOM 1771 C C . ILE A 1 229 ? 27.609 -15.266 6.836 1 37.44 229 ILE A C 1
ATOM 1773 O O . ILE A 1 229 ? 26.547 -15.336 7.469 1 37.44 229 ILE A O 1
ATOM 1777 N N . GLU A 1 230 ? 28.141 -14.461 7.562 1 40.41 230 GLU A N 1
ATOM 1778 C CA . GLU A 1 230 ? 27.578 -13.133 7.809 1 40.41 230 GLU A CA 1
ATOM 1779 C C . GLU A 1 230 ? 26.766 -12.641 6.617 1 40.41 230 GLU A C 1
ATOM 1781 O O . GLU A 1 230 ? 27.297 -12.469 5.52 1 40.41 230 GLU A O 1
ATOM 1786 N N . HIS A 1 231 ? 25.672 -13.234 6.199 1 47.94 231 HIS A N 1
ATOM 1787 C CA . HIS A 1 231 ? 24.75 -12.602 5.262 1 47.94 231 HIS A CA 1
ATOM 1788 C C . HIS A 1 231 ? 25 -11.102 5.18 1 47.94 231 HIS A C 1
ATOM 1790 O O . HIS A 1 231 ? 24.812 -10.383 6.164 1 47.94 231 HIS A O 1
ATOM 1796 N N . ALA A 1 232 ? 26.031 -10.781 4.621 1 54.81 232 ALA A N 1
ATOM 1797 C CA . ALA A 1 232 ? 26.328 -9.367 4.445 1 54.81 232 ALA A CA 1
ATOM 1798 C C . ALA A 1 232 ? 25.062 -8.547 4.285 1 54.81 232 ALA A C 1
ATOM 1800 O O . ALA A 1 232 ? 24.109 -8.984 3.639 1 54.81 232 ALA A O 1
ATOM 1801 N N . ALA A 1 233 ? 24.844 -7.57 5.109 1 71.25 233 ALA A N 1
ATOM 1802 C CA . ALA A 1 233 ? 23.75 -6.605 5.023 1 71.25 233 ALA A CA 1
ATOM 1803 C C . ALA A 1 233 ? 23.531 -6.148 3.582 1 71.25 233 ALA A C 1
ATOM 1805 O O . ALA A 1 233 ? 24.5 -5.91 2.85 1 71.25 233 ALA A O 1
ATOM 1806 N N . PRO A 1 234 ? 22.375 -6.465 3.01 1 80.19 234 PRO A N 1
ATOM 1807 C CA . PRO A 1 234 ? 22.109 -5.996 1.645 1 80.19 234 PRO A CA 1
ATOM 1808 C C . PRO A 1 234 ? 22.641 -4.59 1.391 1 80.19 234 PRO A C 1
ATOM 1810 O O . PRO A 1 234 ? 22.672 -3.762 2.305 1 80.19 234 PRO A O 1
ATOM 1813 N N . SER A 1 235 ? 23.141 -4.449 0.229 1 88.19 235 SER A N 1
ATOM 1814 C CA . SER A 1 235 ? 23.578 -3.125 -0.199 1 88.19 235 SER A CA 1
ATOM 1815 C C . SER A 1 235 ? 22.406 -2.162 -0.304 1 88.19 235 SER A C 1
ATOM 1817 O O . SER A 1 235 ? 21.25 -2.586 -0.329 1 88.19 235 SER A O 1
ATOM 1819 N N . THR A 1 236 ? 22.688 -0.946 -0.351 1 89.44 236 THR A N 1
ATOM 1820 C CA . THR A 1 236 ? 21.672 0.078 -0.517 1 89.44 236 THR A CA 1
ATOM 1821 C C . THR A 1 236 ? 20.906 -0.128 -1.821 1 89.44 236 THR A C 1
ATOM 1823 O O . THR A 1 236 ? 19.688 0.045 -1.867 1 89.44 236 THR A O 1
ATOM 1826 N N . GLU A 1 237 ? 21.672 -0.532 -2.812 1 89.75 237 GLU A N 1
ATOM 1827 C CA . GLU A 1 237 ? 21.062 -0.781 -4.117 1 89.75 237 GLU A CA 1
ATOM 1828 C C . GLU A 1 237 ? 20.094 -1.963 -4.059 1 89.75 237 GLU A C 1
ATOM 1830 O O . GLU A 1 237 ? 19.016 -1.92 -4.648 1 89.75 237 GLU A O 1
ATOM 1835 N N . GLU A 1 238 ? 20.531 -2.965 -3.434 1 87.81 238 GLU A N 1
ATOM 1836 C CA . GLU A 1 238 ? 19.688 -4.148 -3.312 1 87.81 238 GLU A CA 1
ATOM 1837 C C . GLU A 1 238 ? 18.406 -3.838 -2.531 1 87.81 238 GLU A C 1
ATOM 1839 O O . GLU A 1 238 ? 17.328 -4.293 -2.896 1 87.81 238 GLU A O 1
ATOM 1844 N N . LEU A 1 239 ? 18.609 -3.035 -1.52 1 91 239 LEU A N 1
ATOM 1845 C CA . LEU A 1 239 ? 17.453 -2.646 -0.717 1 91 239 LEU A CA 1
ATOM 1846 C C . LEU A 1 239 ? 16.484 -1.796 -1.532 1 91 239 LEU A C 1
ATOM 1848 O O . LEU A 1 239 ? 15.273 -1.979 -1.449 1 91 239 LEU A O 1
ATOM 1852 N N . LEU A 1 240 ? 17.031 -0.954 -2.279 1 91.62 240 LEU A N 1
ATOM 1853 C CA . LEU A 1 240 ? 16.203 -0.115 -3.146 1 91.62 240 LEU A CA 1
ATOM 1854 C C . LEU A 1 240 ? 15.43 -0.964 -4.148 1 91.62 240 LEU A C 1
ATOM 1856 O O . LEU A 1 240 ? 14.234 -0.751 -4.359 1 91.62 240 LEU A O 1
ATOM 1860 N N . ASP A 1 241 ? 16.094 -1.922 -4.719 1 89.25 241 ASP A N 1
ATOM 1861 C CA . ASP A 1 241 ? 15.461 -2.807 -5.691 1 89.25 241 ASP A CA 1
ATOM 1862 C C . ASP A 1 241 ? 14.297 -3.561 -5.062 1 89.25 241 ASP A C 1
ATOM 1864 O O . ASP A 1 241 ? 13.234 -3.691 -5.672 1 89.25 241 ASP A O 1
ATOM 1868 N N . LYS A 1 242 ? 14.5 -3.996 -3.936 1 89.44 242 LYS A N 1
ATOM 1869 C CA . LYS A 1 242 ? 13.469 -4.762 -3.236 1 89.44 242 LYS A CA 1
ATOM 1870 C C . LYS A 1 242 ? 12.234 -3.9 -2.963 1 89.44 242 LYS A C 1
ATOM 1872 O O . LYS A 1 242 ? 11.109 -4.336 -3.188 1 89.44 242 LYS A O 1
ATOM 1877 N N . LEU A 1 243 ? 12.469 -2.717 -2.547 1 92.69 243 LEU A N 1
ATOM 1878 C CA . LEU A 1 243 ? 11.352 -1.831 -2.229 1 92.69 243 LEU A CA 1
ATOM 1879 C C . LEU A 1 243 ? 10.625 -1.399 -3.494 1 92.69 243 LEU A C 1
ATOM 1881 O O . LEU A 1 243 ? 9.391 -1.29 -3.5 1 92.69 243 LEU A O 1
ATOM 1885 N N . GLU A 1 244 ? 11.359 -1.196 -4.52 1 92 244 GLU A N 1
ATOM 1886 C CA . GLU A 1 244 ? 10.742 -0.85 -5.797 1 92 244 GLU A CA 1
ATOM 1887 C C . GLU A 1 244 ? 9.883 -1.996 -6.32 1 92 244 GLU A C 1
ATOM 1889 O O . GLU A 1 244 ? 8.805 -1.767 -6.875 1 92 244 GLU A O 1
ATOM 1894 N N . GLU A 1 245 ? 10.391 -3.125 -6.164 1 89.69 245 GLU A N 1
ATOM 1895 C CA . GLU A 1 245 ? 9.641 -4.293 -6.602 1 89.69 245 GLU A CA 1
ATOM 1896 C C . GLU A 1 245 ? 8.328 -4.43 -5.824 1 89.69 245 GLU A C 1
ATOM 1898 O O . GLU A 1 245 ? 7.293 -4.758 -6.402 1 89.69 245 GLU A O 1
ATOM 1903 N N . ARG A 1 246 ? 8.398 -4.109 -4.578 1 94 246 ARG A N 1
ATOM 1904 C CA . ARG A 1 246 ? 7.223 -4.188 -3.715 1 94 246 ARG A CA 1
ATOM 1905 C C . ARG A 1 246 ? 6.145 -3.211 -4.168 1 94 246 ARG A C 1
ATOM 1907 O O . ARG A 1 246 ? 4.953 -3.5 -4.062 1 94 246 ARG A O 1
ATOM 1914 N N . LEU A 1 247 ? 6.551 -2.123 -4.746 1 95.44 247 LEU A N 1
ATOM 1915 C CA . LEU A 1 247 ? 5.613 -1.073 -5.125 1 95.44 247 LEU A CA 1
ATOM 1916 C C . LEU A 1 247 ? 5.27 -1.157 -6.609 1 95.44 247 LEU A C 1
ATOM 1918 O O . LEU A 1 247 ? 4.562 -0.296 -7.137 1 95.44 247 LEU A O 1
ATOM 1922 N N . SER A 1 248 ? 5.754 -2.191 -7.238 1 92.69 248 SER A N 1
ATOM 1923 C CA . SER A 1 248 ? 5.5 -2.367 -8.664 1 92.69 248 SER A CA 1
ATOM 1924 C C . SER A 1 248 ? 4.309 -3.291 -8.906 1 92.69 248 SER A C 1
ATOM 1926 O O . SER A 1 248 ? 4.121 -4.273 -8.18 1 92.69 248 SER A O 1
ATOM 1928 N N . CYS A 1 249 ? 3.531 -2.912 -9.844 1 91.81 249 CYS A N 1
ATOM 1929 C CA . CYS A 1 249 ? 2.42 -3.762 -10.258 1 91.81 249 CYS A CA 1
ATOM 1930 C C . CYS A 1 249 ? 2.904 -5.168 -10.594 1 91.81 249 CYS A C 1
ATOM 1932 O O . CYS A 1 249 ? 3.863 -5.336 -11.352 1 91.81 249 CYS A O 1
ATOM 1934 N N . LYS A 1 250 ? 2.273 -6.152 -10.086 1 90.19 250 LYS A N 1
ATOM 1935 C CA . LYS A 1 250 ? 2.715 -7.535 -10.258 1 90.19 250 LYS A CA 1
ATOM 1936 C C . LYS A 1 250 ? 2.32 -8.07 -11.625 1 90.19 250 LYS A C 1
ATOM 1938 O O . LYS A 1 250 ? 2.734 -9.172 -12.016 1 90.19 250 LYS A O 1
ATOM 1943 N N . VAL A 1 251 ? 1.662 -7.27 -12.391 1 84.69 251 VAL A N 1
ATOM 1944 C CA . VAL A 1 251 ? 1.183 -7.723 -13.688 1 84.69 251 VAL A CA 1
ATOM 1945 C C . VAL A 1 251 ? 1.979 -7.039 -14.797 1 84.69 251 VAL A C 1
ATOM 1947 O O . VAL A 1 251 ? 2.689 -7.703 -15.562 1 84.69 251 VAL A O 1
ATOM 1950 N N . CYS A 1 252 ? 1.986 -5.738 -14.805 1 76.5 252 CYS A N 1
ATOM 1951 C CA . CYS A 1 252 ? 2.66 -5.047 -15.891 1 76.5 252 CYS A CA 1
ATOM 1952 C C . CYS A 1 252 ? 4.113 -4.746 -15.539 1 76.5 252 CYS A C 1
ATOM 1954 O O . CYS A 1 252 ? 4.922 -4.457 -16.422 1 76.5 252 CYS A O 1
ATOM 1956 N N . MET A 1 253 ? 4.41 -4.656 -14.25 1 82.25 253 MET A N 1
ATOM 1957 C CA . MET A 1 253 ? 5.742 -4.344 -13.734 1 82.25 253 MET A CA 1
ATOM 1958 C C . MET A 1 253 ? 6.215 -2.986 -14.242 1 82.25 253 MET A C 1
ATOM 1960 O O . MET A 1 253 ? 7.414 -2.691 -14.211 1 82.25 253 MET A O 1
ATOM 1964 N N . GLU A 1 254 ? 5.363 -2.254 -14.688 1 80.62 254 GLU A N 1
ATOM 1965 C CA . GLU A 1 254 ? 5.684 -0.937 -15.234 1 80.62 254 GLU A CA 1
ATOM 1966 C C . GLU A 1 254 ? 5.121 0.176 -14.352 1 80.62 254 GLU A C 1
ATOM 1968 O O . GLU A 1 254 ? 5.797 1.173 -14.094 1 80.62 254 GLU A O 1
ATOM 1973 N N . ARG A 1 255 ? 4.012 -0.079 -13.945 1 88.06 255 ARG A N 1
ATOM 1974 C CA . ARG A 1 255 ? 3.346 0.92 -13.109 1 88.06 255 ARG A CA 1
ATOM 1975 C C . ARG A 1 255 ? 3.398 0.529 -11.641 1 88.06 255 ARG A C 1
ATOM 1977 O O . ARG A 1 255 ? 3.701 -0.619 -11.305 1 88.06 255 ARG A O 1
ATOM 1984 N N . GLU A 1 256 ? 3.086 1.539 -10.828 1 94 256 GLU A N 1
ATOM 1985 C CA . GLU A 1 256 ? 3.066 1.293 -9.391 1 94 256 GLU A CA 1
ATOM 1986 C C . GLU A 1 256 ? 1.715 0.746 -8.938 1 94 256 GLU A C 1
ATOM 1988 O O . GLU A 1 256 ? 0.686 1.038 -9.555 1 94 256 GLU A O 1
ATOM 1993 N N . VAL A 1 257 ? 1.739 0.027 -7.863 1 96.44 257 VAL A N 1
ATOM 1994 C CA . VAL A 1 257 ? 0.516 -0.55 -7.316 1 96.44 257 VAL A CA 1
ATOM 1995 C C . VAL A 1 257 ? -0.397 0.563 -6.805 1 96.44 257 VAL A C 1
ATOM 1997 O O . VAL A 1 257 ? 0.075 1.556 -6.246 1 96.44 257 VAL A O 1
ATOM 2000 N N . SER A 1 258 ? -1.746 0.373 -7.137 1 96.88 258 SER A N 1
ATOM 2001 C CA . SER A 1 258 ? -2.717 1.367 -6.691 1 96.88 258 SER A CA 1
ATOM 2002 C C . SER A 1 258 ? -4.094 0.744 -6.488 1 96.88 258 SER A C 1
ATOM 2004 O O . SER A 1 258 ? -5.109 1.442 -6.523 1 96.88 258 SER A O 1
ATOM 2006 N N . THR A 1 259 ? -4.156 -0.549 -6.34 1 96.62 259 THR A N 1
ATOM 2007 C CA . THR A 1 259 ? -5.43 -1.246 -6.184 1 96.62 259 THR A CA 1
ATOM 2008 C C . THR A 1 259 ? -5.316 -2.352 -5.141 1 96.62 259 THR A C 1
ATOM 2010 O O . THR A 1 259 ? -4.328 -3.088 -5.109 1 96.62 259 THR A O 1
ATOM 2013 N N . MET A 1 260 ? -6.297 -2.375 -4.293 1 97.44 260 MET A N 1
ATOM 2014 C CA . MET A 1 260 ? -6.402 -3.453 -3.312 1 97.44 260 MET A CA 1
ATOM 2015 C C . MET A 1 260 ? -7.527 -4.414 -3.678 1 97.44 260 MET A C 1
ATOM 2017 O O . MET A 1 260 ? -8.625 -3.982 -4.043 1 97.44 260 MET A O 1
ATOM 2021 N N . PHE A 1 261 ? -7.191 -5.688 -3.562 1 96 261 PHE A N 1
ATOM 2022 C CA . PHE A 1 261 ? -8.203 -6.695 -3.855 1 96 261 PHE A CA 1
ATOM 2023 C C . PHE A 1 261 ? -8.906 -7.145 -2.58 1 96 261 PHE A C 1
ATOM 2025 O O . PHE A 1 261 ? -8.258 -7.387 -1.562 1 96 261 PHE A O 1
ATOM 2032 N N . VAL A 1 262 ? -10.141 -7.156 -2.65 1 96.56 262 VAL A N 1
ATOM 2033 C CA . VAL A 1 262 ? -10.984 -7.656 -1.564 1 96.56 262 VAL A CA 1
ATOM 2034 C C . VAL A 1 262 ? -11.516 -9.039 -1.917 1 96.56 262 VAL A C 1
ATOM 2036 O O . VAL A 1 262 ? -12.023 -9.258 -3.021 1 96.56 262 VAL A O 1
ATOM 2039 N N . PRO A 1 263 ? -11.445 -10.07 -1.103 1 95.62 263 PRO A N 1
ATOM 2040 C CA . PRO A 1 263 ? -11.281 -9.891 0.341 1 95.62 263 PRO A CA 1
ATOM 2041 C C . PRO A 1 263 ? -9.844 -10.141 0.802 1 95.62 263 PRO A C 1
ATOM 2043 O O . PRO A 1 263 ? -9.539 -10 1.99 1 95.62 263 PRO A O 1
ATOM 2046 N N . CYS A 1 264 ? -8.883 -10.469 -0.016 1 95.25 264 CYS A N 1
ATOM 2047 C CA . CYS A 1 264 ? -7.594 -10.984 0.432 1 95.25 264 CYS A CA 1
ATOM 2048 C C . CYS A 1 264 ? -6.711 -9.859 0.959 1 95.25 264 CYS A C 1
ATOM 2050 O O . CYS A 1 264 ? -5.75 -10.109 1.689 1 95.25 264 CYS A O 1
ATOM 2052 N N . GLY A 1 265 ? -7.027 -8.594 0.501 1 96.81 265 GLY A N 1
ATOM 2053 C CA . GLY A 1 265 ? -6.336 -7.445 1.06 1 96.81 265 GLY A CA 1
ATOM 2054 C C . GLY A 1 265 ? -5.02 -7.148 0.367 1 96.81 265 GLY A C 1
ATOM 2055 O O . GLY A 1 265 ? -4.297 -6.23 0.764 1 96.81 265 GLY A O 1
ATOM 2056 N N . HIS A 1 266 ? -4.715 -7.797 -0.719 1 97.44 266 HIS A N 1
ATOM 2057 C CA . HIS A 1 266 ? -3.451 -7.562 -1.409 1 97.44 266 HIS A CA 1
ATOM 2058 C C . HIS A 1 266 ? -3.51 -6.293 -2.252 1 97.44 266 HIS A C 1
ATOM 2060 O O . HIS A 1 266 ? -4.438 -6.113 -3.045 1 97.44 266 HIS A O 1
ATOM 2066 N N . VAL A 1 267 ? -2.598 -5.422 -1.973 1 97.75 267 VAL A N 1
ATOM 2067 C CA . VAL A 1 267 ? -2.32 -4.289 -2.852 1 97.75 267 VAL A CA 1
ATOM 2068 C C . VAL A 1 267 ? -1.246 -4.672 -3.865 1 97.75 267 VAL A C 1
ATOM 2070 O O . VAL A 1 267 ? -0.052 -4.516 -3.604 1 97.75 267 VAL A O 1
ATOM 2073 N N . ALA A 1 268 ? -1.716 -5.047 -5.145 1 95.56 268 ALA A N 1
ATOM 2074 C CA . ALA A 1 268 ? -0.767 -5.812 -5.945 1 95.56 268 ALA A CA 1
ATOM 2075 C C . ALA A 1 268 ? -0.735 -5.316 -7.387 1 95.56 268 ALA A C 1
ATOM 2077 O O . ALA A 1 268 ? 0.155 -5.68 -8.156 1 95.56 268 ALA A O 1
ATOM 2078 N N . THR A 1 269 ? -1.642 -4.43 -7.766 1 93.38 269 THR A N 1
ATOM 2079 C CA . THR A 1 269 ? -1.675 -4.043 -9.172 1 93.38 269 THR A CA 1
ATOM 2080 C C . THR A 1 269 ? -1.934 -2.547 -9.312 1 93.38 269 THR A C 1
ATOM 2082 O O . THR A 1 269 ? -2.328 -1.885 -8.352 1 93.38 269 THR A O 1
ATOM 2085 N N . CYS A 1 270 ? -1.604 -2.117 -10.523 1 91 270 CYS A N 1
ATOM 2086 C CA . CYS A 1 270 ? -2.031 -0.772 -10.891 1 91 270 CYS A CA 1
ATOM 2087 C C . CYS A 1 270 ? -3.508 -0.752 -11.266 1 91 270 CYS A C 1
ATOM 2089 O O . CYS A 1 270 ? -4.152 -1.801 -11.336 1 91 270 CYS A O 1
ATOM 2091 N N . GLY A 1 271 ? -4.023 0.39 -11.469 1 89.69 271 GLY A N 1
ATOM 2092 C CA . GLY A 1 271 ? -5.434 0.54 -11.789 1 89.69 271 GLY A CA 1
ATOM 2093 C C . GLY A 1 271 ? -5.805 -0.068 -13.125 1 89.69 271 GLY A C 1
ATOM 2094 O O . GLY A 1 271 ? -6.891 -0.63 -13.281 1 89.69 271 GLY A O 1
ATOM 2095 N N . HIS A 1 272 ? -4.938 -0.077 -14.023 1 83.38 272 HIS A N 1
ATOM 2096 C CA . HIS A 1 272 ? -5.195 -0.594 -15.359 1 83.38 272 HIS A CA 1
ATOM 2097 C C . HIS A 1 272 ? -5.27 -2.117 -15.359 1 83.38 272 HIS A C 1
ATOM 2099 O O . HIS A 1 272 ? -6.207 -2.697 -15.906 1 83.38 272 HIS A O 1
ATOM 2105 N N . CYS A 1 273 ? -4.316 -2.695 -14.773 1 84.25 273 CYS A N 1
ATOM 2106 C CA . CYS A 1 273 ? -4.238 -4.152 -14.781 1 84.25 273 CYS A CA 1
ATOM 2107 C C . CYS A 1 273 ? -5.336 -4.762 -13.922 1 84.25 273 CYS A C 1
ATOM 2109 O O . CYS A 1 273 ? -5.812 -5.863 -14.203 1 84.25 273 CYS A O 1
ATOM 2111 N N . ALA A 1 274 ? -5.754 -4.059 -12.914 1 89.81 274 ALA A N 1
ATOM 2112 C CA . ALA A 1 274 ? -6.766 -4.57 -11.992 1 89.81 274 ALA A CA 1
ATOM 2113 C C . ALA A 1 274 ? -8.086 -4.828 -12.719 1 89.81 274 ALA A C 1
ATOM 2115 O O . ALA A 1 274 ? -8.828 -5.742 -12.359 1 89.81 274 ALA A O 1
ATOM 2116 N N . LEU A 1 275 ? -8.305 -4.094 -13.703 1 82.69 275 LEU A N 1
ATOM 2117 C CA . LEU A 1 275 ? -9.586 -4.141 -14.391 1 82.69 275 LEU A CA 1
ATOM 2118 C C . LEU A 1 275 ? -9.758 -5.473 -15.117 1 82.69 275 LEU A C 1
ATOM 2120 O O . LEU A 1 275 ? -10.883 -5.887 -15.398 1 82.69 275 LEU A O 1
ATOM 2124 N N . SER A 1 276 ? -8.734 -6.195 -15.336 1 77.5 276 SER A N 1
ATOM 2125 C CA . SER A 1 276 ? -8.805 -7.402 -16.141 1 77.5 276 SER A CA 1
ATOM 2126 C C . SER A 1 276 ? -8.734 -8.656 -15.281 1 77.5 276 SER A C 1
ATOM 2128 O O . SER A 1 276 ? -8.75 -9.773 -15.797 1 77.5 276 SER A O 1
ATOM 2130 N N . LEU A 1 277 ? -8.68 -8.445 -14.016 1 84.12 277 LEU A N 1
ATOM 2131 C CA . LEU A 1 277 ? -8.422 -9.602 -13.172 1 84.12 277 LEU A CA 1
ATOM 2132 C C . LEU A 1 277 ? -9.672 -10 -12.398 1 84.12 277 LEU A C 1
ATOM 2134 O O . LEU A 1 277 ? -10.359 -9.148 -11.844 1 84.12 277 LEU A O 1
ATOM 2138 N N . SER A 1 278 ? -9.922 -11.281 -12.414 1 85 278 SER A N 1
ATOM 2139 C CA . SER A 1 278 ? -11.016 -11.82 -11.609 1 85 278 SER A CA 1
ATOM 2140 C C . SER A 1 278 ? -10.484 -12.539 -10.367 1 85 278 SER A C 1
ATOM 2142 O O . SER A 1 278 ? -11.242 -12.844 -9.445 1 85 278 SER A O 1
ATOM 2144 N N . ARG A 1 279 ? -9.227 -12.859 -10.414 1 88 279 ARG A N 1
ATOM 2145 C CA . ARG A 1 279 ? -8.547 -13.461 -9.273 1 88 279 ARG A CA 1
ATOM 2146 C C . ARG A 1 279 ? -7.301 -12.672 -8.898 1 88 279 ARG A C 1
ATOM 2148 O O . ARG A 1 279 ? -6.641 -12.094 -9.766 1 88 279 ARG A O 1
ATOM 2155 N N . CYS A 1 280 ? -7 -12.633 -7.586 1 92.75 280 CYS A N 1
ATOM 2156 C CA . CYS A 1 280 ? -5.809 -11.93 -7.117 1 92.75 280 CYS A CA 1
ATOM 2157 C C . CYS A 1 280 ? -4.547 -12.562 -7.691 1 92.75 280 CYS A C 1
ATOM 2159 O O . CYS A 1 280 ? -4.375 -13.781 -7.637 1 92.75 280 CYS A O 1
ATOM 2161 N N . PRO A 1 281 ? -3.664 -11.844 -8.25 1 89.75 281 PRO A N 1
ATOM 2162 C CA . PRO A 1 281 ? -2.453 -12.406 -8.852 1 89.75 281 PRO A CA 1
ATOM 2163 C C . PRO A 1 281 ? -1.462 -12.93 -7.812 1 89.75 281 PRO A C 1
ATOM 2165 O O . PRO A 1 281 ? -0.494 -13.609 -8.164 1 89.75 281 PRO A O 1
ATOM 2168 N N . VAL A 1 282 ? -1.669 -12.672 -6.598 1 92.75 282 VAL A N 1
ATOM 2169 C CA . VAL A 1 282 ? -0.747 -13.062 -5.539 1 92.75 282 VAL A CA 1
ATOM 2170 C C . VAL A 1 282 ? -1.213 -14.367 -4.902 1 92.75 282 VAL A C 1
ATOM 2172 O O . VAL A 1 282 ? -0.423 -15.305 -4.734 1 92.75 282 VAL A O 1
ATOM 2175 N N . CYS A 1 283 ? -2.572 -14.477 -4.656 1 91.38 283 CYS A N 1
ATOM 2176 C CA . CYS A 1 283 ? -3.049 -15.594 -3.854 1 91.38 283 CYS A CA 1
ATOM 2177 C C . CYS A 1 283 ? -4.141 -16.359 -4.59 1 91.38 283 CYS A C 1
ATOM 2179 O O . CYS A 1 283 ? -4.637 -17.375 -4.086 1 91.38 283 CYS A O 1
ATOM 2181 N N . ARG A 1 284 ? -4.617 -15.875 -5.594 1 87.75 284 ARG A N 1
ATOM 2182 C CA . ARG A 1 284 ? -5.531 -16.516 -6.531 1 87.75 284 ARG A CA 1
ATOM 2183 C C . ARG A 1 284 ? -6.945 -16.594 -5.957 1 87.75 284 ARG A C 1
ATOM 2185 O O . ARG A 1 284 ? -7.824 -17.234 -6.535 1 87.75 284 ARG A O 1
ATOM 2192 N N . VAL A 1 285 ? -7.168 -15.938 -4.891 1 91.25 285 VAL A N 1
ATOM 2193 C CA . VAL A 1 285 ? -8.531 -15.867 -4.379 1 91.25 285 VAL A CA 1
ATOM 2194 C C . VAL A 1 285 ? -9.398 -15.039 -5.328 1 91.25 285 VAL A C 1
ATOM 2196 O O . VAL A 1 285 ? -8.938 -14.039 -5.883 1 91.25 285 VAL A O 1
ATOM 2199 N N . ALA A 1 286 ? -10.648 -15.492 -5.469 1 91.25 286 ALA A N 1
ATOM 2200 C CA . ALA A 1 286 ? -11.578 -14.758 -6.32 1 91.25 286 ALA A CA 1
ATOM 2201 C C . ALA A 1 286 ? -11.805 -13.344 -5.797 1 91.25 286 ALA A C 1
ATOM 2203 O O . ALA A 1 286 ? -12.047 -13.148 -4.602 1 91.25 286 ALA A O 1
ATOM 2204 N N . VAL A 1 287 ? -11.742 -12.391 -6.73 1 92.69 287 VAL A N 1
ATOM 2205 C CA . VAL A 1 287 ? -11.906 -10.992 -6.367 1 92.69 287 VAL A CA 1
ATOM 2206 C C . VAL A 1 287 ? -13.391 -10.648 -6.285 1 92.69 287 VAL A C 1
ATOM 2208 O O . VAL A 1 287 ? -14.117 -10.766 -7.273 1 92.69 287 VAL A O 1
ATOM 2211 N N . LYS A 1 288 ? -13.805 -10.258 -5.18 1 93.62 288 LYS A N 1
ATOM 2212 C CA . LYS A 1 288 ? -15.172 -9.789 -5.031 1 93.62 288 LYS A CA 1
ATOM 2213 C C . LYS A 1 288 ? -15.297 -8.32 -5.438 1 93.62 288 LYS A C 1
ATOM 2215 O O . LYS A 1 288 ? -16.25 -7.938 -6.113 1 93.62 288 LYS A O 1
ATOM 2220 N N . THR A 1 289 ? -14.391 -7.484 -5 1 93.62 289 THR A N 1
ATOM 2221 C CA . THR A 1 289 ? -14.32 -6.074 -5.375 1 93.62 289 THR A CA 1
ATOM 2222 C C . THR A 1 289 ? -12.883 -5.57 -5.32 1 93.62 289 THR A C 1
ATOM 2224 O O . THR A 1 289 ? -12.023 -6.199 -4.695 1 93.62 289 THR A O 1
ATOM 2227 N N . SER A 1 290 ? -12.648 -4.57 -6.125 1 93.94 290 SER A N 1
ATOM 2228 C CA . SER A 1 290 ? -11.367 -3.873 -6.121 1 93.94 290 SER A CA 1
ATOM 2229 C C . SER A 1 290 ? -11.516 -2.432 -5.645 1 93.94 290 SER A C 1
ATOM 2231 O O . SER A 1 290 ? -12.5 -1.765 -5.973 1 93.94 290 SER A O 1
ATOM 2233 N N . LEU A 1 291 ? -10.594 -2.027 -4.746 1 95.62 291 LEU A N 1
ATOM 2234 C CA . LEU A 1 291 ? -10.641 -0.67 -4.211 1 95.62 291 LEU A CA 1
ATOM 2235 C C . LEU A 1 291 ? -9.375 0.102 -4.574 1 95.62 291 LEU A C 1
ATOM 2237 O O . LEU A 1 291 ? -8.281 -0.453 -4.551 1 95.62 291 LEU A O 1
ATOM 2241 N N . ARG A 1 292 ? -9.578 1.367 -4.965 1 95.94 292 ARG A N 1
ATOM 2242 C CA . ARG A 1 292 ? -8.406 2.215 -5.18 1 95.94 292 ARG A CA 1
ATOM 2243 C C . ARG A 1 292 ? -7.633 2.416 -3.881 1 95.94 292 ARG A C 1
ATOM 2245 O O . ARG A 1 292 ? -8.227 2.689 -2.834 1 95.94 292 ARG A O 1
ATOM 2252 N N . ALA A 1 293 ? -6.34 2.215 -3.941 1 97.06 293 ALA A N 1
ATOM 2253 C CA . ALA A 1 293 ? -5.469 2.332 -2.773 1 97.06 293 ALA A CA 1
ATOM 2254 C C . ALA A 1 293 ? -4.34 3.326 -3.029 1 97.06 293 ALA A C 1
ATOM 2256 O O . ALA A 1 293 ? -3.775 3.367 -4.125 1 97.06 293 ALA A O 1
ATOM 2257 N N . PHE A 1 294 ? -4.055 4.129 -2.035 1 96.88 294 PHE A N 1
ATOM 2258 C CA . PHE A 1 294 ? -2.969 5.098 -2.105 1 96.88 294 PHE A CA 1
ATOM 2259 C C . PHE A 1 294 ? -1.931 4.828 -1.022 1 96.88 294 PHE A C 1
ATOM 2261 O O . PHE A 1 294 ? -2.16 5.125 0.152 1 96.88 294 PHE A O 1
ATOM 2268 N N . VAL A 1 295 ? -0.8 4.27 -1.446 1 96.06 295 VAL A N 1
ATOM 2269 C CA . VAL A 1 295 ? 0.309 4.066 -0.519 1 96.06 295 VAL A CA 1
ATOM 2270 C C . VAL A 1 295 ? 1.132 5.352 -0.412 1 96.06 295 VAL A C 1
ATOM 2272 O O . VAL A 1 295 ? 1.814 5.738 -1.363 1 96.06 295 VAL A O 1
ATOM 2275 N N . VAL A 1 296 ? 1.089 6.055 0.744 1 90.06 296 VAL A N 1
ATOM 2276 C CA . VAL A 1 296 ? 1.641 7.406 0.79 1 90.06 296 VAL A CA 1
ATOM 2277 C C . VAL A 1 296 ? 2.613 7.527 1.961 1 90.06 296 VAL A C 1
ATOM 2279 O O . VAL A 1 296 ? 2.516 6.777 2.938 1 90.06 296 VAL A O 1
ATOM 2282 N N . MET B 1 1 ? 4.176 14.797 4.391 1 31.5 1 MET B N 1
ATOM 2283 C CA . MET B 1 1 ? 4.363 14.25 5.73 1 31.5 1 MET B CA 1
ATOM 2284 C C . MET B 1 1 ? 3.027 14.094 6.449 1 31.5 1 MET B C 1
ATOM 2286 O O . MET B 1 1 ? 2.096 14.859 6.211 1 31.5 1 MET B O 1
ATOM 2290 N N . PRO B 1 2 ? 2.777 12.961 6.918 1 38.91 2 PRO B N 1
ATOM 2291 C CA . PRO B 1 2 ? 1.528 12.75 7.652 1 38.91 2 PRO B CA 1
ATOM 2292 C C . PRO B 1 2 ? 1.289 13.812 8.727 1 38.91 2 PRO B C 1
ATOM 2294 O O . PRO B 1 2 ? 2.207 14.555 9.078 1 38.91 2 PRO B O 1
ATOM 2297 N N . ASN B 1 3 ? -0.048 14.148 8.914 1 44.56 3 ASN B N 1
ATOM 2298 C CA . ASN B 1 3 ? -0.431 15.016 10.023 1 44.56 3 ASN B CA 1
ATOM 2299 C C . ASN B 1 3 ? 0.167 14.539 11.344 1 44.56 3 ASN B C 1
ATOM 2301 O O . ASN B 1 3 ? -0.435 14.719 12.406 1 44.56 3 ASN B O 1
ATOM 2305 N N . VAL B 1 4 ? 1.198 13.766 11.172 1 49.34 4 VAL B N 1
ATOM 2306 C CA . VAL B 1 4 ? 1.912 13.266 12.344 1 49.34 4 VAL B CA 1
ATOM 2307 C C . VAL B 1 4 ? 3.33 13.828 12.359 1 49.34 4 VAL B C 1
ATOM 2309 O O . VAL B 1 4 ? 4.039 13.781 11.359 1 49.34 4 VAL B O 1
ATOM 2312 N N . VAL B 1 5 ? 3.611 14.57 13.375 1 54.41 5 VAL B N 1
ATOM 2313 C CA . VAL B 1 5 ? 4.945 15.148 13.508 1 54.41 5 VAL B CA 1
ATOM 2314 C C . VAL B 1 5 ? 5.836 14.195 14.312 1 54.41 5 VAL B C 1
ATOM 2316 O O . VAL B 1 5 ? 5.422 13.68 15.359 1 54.41 5 VAL B O 1
ATOM 2319 N N . ASP B 1 6 ? 6.879 13.859 13.617 1 45.94 6 ASP B N 1
ATOM 2320 C CA . ASP B 1 6 ? 7.934 13.109 14.297 1 45.94 6 ASP B CA 1
ATOM 2321 C C . ASP B 1 6 ? 9.062 14.039 14.734 1 45.94 6 ASP B C 1
ATOM 2323 O O . ASP B 1 6 ? 9.805 14.555 13.891 1 45.94 6 ASP B O 1
ATOM 2327 N N . PHE B 1 7 ? 9.117 14.305 15.953 1 42.53 7 PHE B N 1
ATOM 2328 C CA . PHE B 1 7 ? 10.094 15.281 16.406 1 42.53 7 PHE B CA 1
ATOM 2329 C C . PHE B 1 7 ? 11.516 14.781 16.203 1 42.53 7 PHE B C 1
ATOM 2331 O O . PHE B 1 7 ? 12.469 15.562 16.219 1 42.53 7 PHE B O 1
ATOM 2338 N N . ARG B 1 8 ? 11.844 13.453 16.062 1 37.09 8 ARG B N 1
ATOM 2339 C CA . ARG B 1 8 ? 13.195 12.984 15.781 1 37.09 8 ARG B CA 1
ATOM 2340 C C . ARG B 1 8 ? 13.633 13.375 14.375 1 37.09 8 ARG B C 1
ATOM 2342 O O . ARG B 1 8 ? 14.797 13.688 14.141 1 37.09 8 ARG B O 1
ATOM 2349 N N . ALA B 1 9 ? 12.836 13.055 13.438 1 40.19 9 ALA B N 1
ATOM 2350 C CA . ALA B 1 9 ? 13.188 13.281 12.039 1 40.19 9 ALA B CA 1
ATOM 2351 C C . ALA B 1 9 ? 13.461 14.758 11.773 1 40.19 9 ALA B C 1
ATOM 2353 O O . ALA B 1 9 ? 14.164 15.109 10.82 1 40.19 9 ALA B O 1
ATOM 2354 N N . SER B 1 10 ? 12.781 15.719 12.312 1 32.19 10 SER B N 1
ATOM 2355 C CA . SER B 1 10 ? 13.094 17.125 12.078 1 32.19 10 SER B CA 1
ATOM 2356 C C . SER B 1 10 ? 14.547 17.438 12.422 1 32.19 10 SER B C 1
ATOM 2358 O O . SER B 1 10 ? 15.18 18.281 11.773 1 32.19 10 SER B O 1
ATOM 2360 N N . ARG B 1 11 ? 15.195 17.016 13.586 1 28.84 11 ARG B N 1
ATOM 2361 C CA . ARG B 1 11 ? 16.547 17.438 13.914 1 28.84 11 ARG B CA 1
ATOM 2362 C C . ARG B 1 11 ? 17.578 16.391 13.492 1 28.84 11 ARG B C 1
ATOM 2364 O O . ARG B 1 11 ? 18.75 16.703 13.289 1 28.84 11 ARG B O 1
ATOM 2371 N N . ARG B 1 12 ? 17.594 15.07 13.812 1 27.2 12 ARG B N 1
ATOM 2372 C CA . ARG B 1 12 ? 18.781 14.227 13.828 1 27.2 12 ARG B CA 1
ATOM 2373 C C . ARG B 1 12 ? 19.047 13.625 12.453 1 27.2 12 ARG B C 1
ATOM 2375 O O . ARG B 1 12 ? 18.203 12.922 11.906 1 27.2 12 ARG B O 1
ATOM 2382 N N . ALA B 1 13 ? 20.031 14 11.609 1 25.56 13 ALA B N 1
ATOM 2383 C CA . ALA B 1 13 ? 20.906 13.344 10.633 1 25.56 13 ALA B CA 1
ATOM 2384 C C . ALA B 1 13 ? 21.312 11.953 11.109 1 25.56 13 ALA B C 1
ATOM 2386 O O . ALA B 1 13 ? 22.062 11.258 10.43 1 25.56 13 ALA B O 1
ATOM 2387 N N . SER B 1 14 ? 21.516 11.477 12.391 1 20.88 14 SER B N 1
ATOM 2388 C CA . SER B 1 14 ? 22.453 10.398 12.688 1 20.88 14 SER B CA 1
ATOM 2389 C C . SER B 1 14 ? 21.875 9.047 12.266 1 20.88 14 SER B C 1
ATOM 2391 O O . SER B 1 14 ? 20.672 8.891 12.133 1 20.88 14 SER B O 1
ATOM 2393 N N . ALA B 1 15 ? 22.875 7.855 12.078 1 24.19 15 ALA B N 1
ATOM 2394 C CA . ALA B 1 15 ? 22.922 6.484 11.57 1 24.19 15 ALA B CA 1
ATOM 2395 C C . ALA B 1 15 ? 22.016 5.566 12.375 1 24.19 15 ALA B C 1
ATOM 2397 O O . ALA B 1 15 ? 22.375 5.137 13.477 1 24.19 15 ALA B O 1
ATOM 2398 N N . ALA B 1 16 ? 20.781 5.641 12.602 1 24.62 16 ALA B N 1
ATOM 2399 C CA . ALA B 1 16 ? 20.094 4.82 13.594 1 24.62 16 ALA B CA 1
ATOM 2400 C C . ALA B 1 16 ? 20.109 3.348 13.203 1 24.62 16 ALA B C 1
ATOM 2402 O O . ALA B 1 16 ? 19.797 3 12.062 1 24.62 16 ALA B O 1
ATOM 2403 N N . ALA B 1 17 ? 20.844 2.432 13.898 1 23.97 17 ALA B N 1
ATOM 2404 C CA . ALA B 1 17 ? 20.938 0.976 13.977 1 23.97 17 ALA B CA 1
ATOM 2405 C C . ALA B 1 17 ? 19.547 0.343 14.039 1 23.97 17 ALA B C 1
ATOM 2407 O O . ALA B 1 17 ? 18.688 0.811 14.781 1 23.97 17 ALA B O 1
ATOM 2408 N N . ARG B 1 18 ? 19.078 -0.518 13.164 1 28.55 18 ARG B N 1
ATOM 2409 C CA . ARG B 1 18 ? 17.875 -1.317 12.922 1 28.55 18 ARG B CA 1
ATOM 2410 C C . ARG B 1 18 ? 17.5 -2.109 14.164 1 28.55 18 ARG B C 1
ATOM 2412 O O . ARG B 1 18 ? 18.031 -3.191 14.414 1 28.55 18 ARG B O 1
ATOM 2419 N N . ARG B 1 19 ? 17.453 -1.548 15.43 1 26.72 19 ARG B N 1
ATOM 2420 C CA . ARG B 1 19 ? 17.078 -2.346 16.594 1 26.72 19 ARG B CA 1
ATOM 2421 C C . ARG B 1 19 ? 15.758 -3.07 16.359 1 26.72 19 ARG B C 1
ATOM 2423 O O . ARG B 1 19 ? 14.875 -2.559 15.656 1 26.72 19 ARG B O 1
ATOM 2430 N N . SER B 1 20 ? 15.625 -4.383 16.734 1 27.77 20 SER B N 1
ATOM 2431 C CA . SER B 1 20 ? 14.555 -5.379 16.781 1 27.77 20 SER B CA 1
ATOM 2432 C C . SER B 1 20 ? 13.32 -4.828 17.5 1 27.77 20 SER B C 1
ATOM 2434 O O . SER B 1 20 ? 13.414 -4.309 18.609 1 27.77 20 SER B O 1
ATOM 2436 N N . ALA B 1 21 ? 12.398 -4.414 16.875 1 31.27 21 ALA B N 1
ATOM 2437 C CA . ALA B 1 21 ? 11.18 -3.885 17.484 1 31.27 21 ALA B CA 1
ATOM 2438 C C . ALA B 1 21 ? 10.641 -4.828 18.547 1 31.27 21 ALA B C 1
ATOM 2440 O O . ALA B 1 21 ? 10.617 -6.047 18.359 1 31.27 21 ALA B O 1
ATOM 2441 N N . PRO B 1 22 ? 10.625 -4.492 19.891 1 30.08 22 PRO B N 1
ATOM 2442 C CA . PRO B 1 22 ? 10.062 -5.34 20.938 1 30.08 22 PRO B CA 1
ATOM 2443 C C . PRO B 1 22 ? 8.703 -5.918 20.562 1 30.08 22 PRO B C 1
ATOM 2445 O O . PRO B 1 22 ? 8.023 -5.383 19.688 1 30.08 22 PRO B O 1
ATOM 2448 N N . PRO B 1 23 ? 8.344 -7.145 21.078 1 30.98 23 PRO B N 1
ATOM 2449 C CA . PRO B 1 23 ? 7.07 -7.828 20.859 1 30.98 23 PRO B CA 1
ATOM 2450 C C . PRO B 1 23 ? 5.863 -6.945 21.156 1 30.98 23 PRO B C 1
ATOM 2452 O O . PRO B 1 23 ? 5.934 -6.078 22.031 1 30.98 23 PRO B O 1
ATOM 2455 N N . MET B 1 24 ? 5.023 -6.75 20.25 1 33.34 24 MET B N 1
ATOM 2456 C CA . MET B 1 24 ? 3.818 -5.922 20.281 1 33.34 24 MET B CA 1
ATOM 2457 C C . MET B 1 24 ? 2.898 -6.355 21.422 1 33.34 24 MET B C 1
ATOM 2459 O O . MET B 1 24 ? 2.564 -7.539 21.547 1 33.34 24 MET B O 1
ATOM 2463 N N . PRO B 1 25 ? 2.777 -5.699 22.484 1 30.83 25 PRO B N 1
ATOM 2464 C CA . PRO B 1 25 ? 1.806 -6.117 23.5 1 30.83 25 PRO B CA 1
ATOM 2465 C C . PRO B 1 25 ? 0.419 -6.379 22.906 1 30.83 25 PRO B C 1
ATOM 2467 O O . PRO B 1 25 ? 0.099 -5.887 21.828 1 30.83 25 PRO B O 1
ATOM 2470 N N . ARG B 1 26 ? -0.35 -7.359 23.484 1 31.41 26 ARG B N 1
ATOM 2471 C CA . ARG B 1 26 ? -1.742 -7.703 23.219 1 31.41 26 ARG B CA 1
ATOM 2472 C C . ARG B 1 26 ? -2.613 -6.453 23.156 1 31.41 26 ARG B C 1
ATOM 2474 O O . ARG B 1 26 ? -2.604 -5.637 24.078 1 31.41 26 ARG B O 1
ATOM 2481 N N . PHE B 1 27 ? -2.863 -5.891 22.031 1 33.88 27 PHE B N 1
ATOM 2482 C CA . PHE B 1 27 ? -3.6 -4.648 21.828 1 33.88 27 PHE B CA 1
ATOM 2483 C C . PHE B 1 27 ? -5.059 -4.816 22.234 1 33.88 27 PHE B C 1
ATOM 2485 O O . PHE B 1 27 ? -5.797 -5.59 21.625 1 33.88 27 PHE B O 1
ATOM 2492 N N . ASP B 1 28 ? -5.426 -4.801 23.438 1 32.12 28 ASP B N 1
ATOM 2493 C CA . ASP B 1 28 ? -6.82 -4.641 23.844 1 32.12 28 ASP B CA 1
ATOM 2494 C C . ASP B 1 28 ? -7.52 -3.588 22.984 1 32.12 28 ASP B C 1
ATOM 2496 O O . ASP B 1 28 ? -6.934 -2.551 22.672 1 32.12 28 ASP B O 1
ATOM 2500 N N . ARG B 1 29 ? -8.492 -4.008 22.188 1 36.81 29 ARG B N 1
ATOM 2501 C CA . ARG B 1 29 ? -9.359 -3.092 21.469 1 36.81 29 ARG B CA 1
ATOM 2502 C C . ARG B 1 29 ? -9.719 -1.882 22.312 1 36.81 29 ARG B C 1
ATOM 2504 O O . ARG B 1 29 ? -10.578 -1.972 23.203 1 36.81 29 ARG B O 1
ATOM 2511 N N . ILE B 1 30 ? -8.953 -1.021 22.656 1 41 30 ILE B N 1
ATOM 2512 C CA . ILE B 1 30 ? -9.398 0.194 23.328 1 41 30 ILE B CA 1
ATOM 2513 C C . ILE B 1 30 ? -10.375 0.955 22.438 1 41 30 ILE B C 1
ATOM 2515 O O . ILE B 1 30 ? -10.109 1.158 21.25 1 41 30 ILE B O 1
ATOM 2519 N N . PRO B 1 31 ? -11.594 1.084 22.891 1 44.78 31 PRO B N 1
ATOM 2520 C CA . PRO B 1 31 ? -12.547 1.9 22.125 1 44.78 31 PRO B CA 1
ATOM 2521 C C . PRO B 1 31 ? -11.93 3.197 21.609 1 44.78 31 PRO B C 1
ATOM 2523 O O . PRO B 1 31 ? -11.133 3.83 22.312 1 44.78 31 PRO B O 1
ATOM 2526 N N . ARG B 1 32 ? -11.938 3.393 20.312 1 52.75 32 ARG B N 1
ATOM 2527 C CA . ARG B 1 32 ? -11.43 4.609 19.688 1 52.75 32 ARG B CA 1
ATOM 2528 C C . ARG B 1 32 ? -11.977 5.852 20.375 1 52.75 32 ARG B C 1
ATOM 2530 O O . ARG B 1 32 ? -13.188 6.016 20.516 1 52.75 32 ARG B O 1
ATOM 2537 N N . PRO B 1 33 ? -11.219 6.535 21.141 1 53.78 33 PRO B N 1
ATOM 2538 C CA . PRO B 1 33 ? -11.766 7.738 21.766 1 53.78 33 PRO B CA 1
ATOM 2539 C C . PRO B 1 33 ? -12.391 8.703 20.766 1 53.78 33 PRO B C 1
ATOM 2541 O O . PRO B 1 33 ? -11.859 8.875 19.672 1 53.78 33 PRO B O 1
ATOM 2544 N N . SER B 1 34 ? -13.711 9.008 21.016 1 60.16 34 SER B N 1
ATOM 2545 C CA . SER B 1 34 ? -14.367 10.031 20.219 1 60.16 34 SER B CA 1
ATOM 2546 C C . SER B 1 34 ? -13.836 11.422 20.547 1 60.16 34 SER B C 1
ATOM 2548 O O . SER B 1 34 ? -13.617 11.742 21.719 1 60.16 34 SER B O 1
ATOM 2550 N N . ALA B 1 35 ? -13.32 12.148 19.594 1 61.97 35 ALA B N 1
ATOM 2551 C CA . ALA B 1 35 ? -12.828 13.508 19.75 1 61.97 35 ALA B CA 1
ATOM 2552 C C . ALA B 1 35 ? -13.781 14.344 20.609 1 61.97 35 ALA B C 1
ATOM 2554 O O . ALA B 1 35 ? -13.344 15.172 21.406 1 61.97 35 ALA B O 1
ATOM 2555 N N . SER B 1 36 ? -15.023 13.977 20.625 1 70.75 36 SER B N 1
ATOM 2556 C CA . SER B 1 36 ? -16 14.766 21.375 1 70.75 36 SER B CA 1
ATOM 2557 C C . SER B 1 36 ? -15.836 14.57 22.875 1 70.75 36 SER B C 1
ATOM 2559 O O . SER B 1 36 ? -16.062 15.5 23.656 1 70.75 36 SER B O 1
ATOM 2561 N N . LYS B 1 37 ? -15.336 13.461 23.25 1 75.69 37 LYS B N 1
ATOM 2562 C CA . LYS B 1 37 ? -15.203 13.188 24.688 1 75.69 37 LYS B CA 1
ATOM 2563 C C . LYS B 1 37 ? -13.945 13.828 25.25 1 75.69 37 LYS B C 1
ATOM 2565 O O . LYS B 1 37 ? -13.82 14 26.469 1 75.69 37 LYS B O 1
ATOM 2570 N N . MET B 1 38 ? -13.125 14.391 24.328 1 87.44 38 MET B N 1
ATOM 2571 C CA . MET B 1 38 ? -11.82 14.867 24.781 1 87.44 38 MET B CA 1
ATOM 2572 C C . MET B 1 38 ? -11.812 16.391 24.906 1 87.44 38 MET B C 1
ATOM 2574 O O . MET B 1 38 ? -10.758 16.984 25.109 1 87.44 38 MET B O 1
ATOM 2578 N N . LEU B 1 39 ? -12.992 16.922 24.938 1 88.31 39 LEU B N 1
ATOM 2579 C CA . LEU B 1 39 ? -13.109 18.359 25.062 1 88.31 39 LEU B CA 1
ATOM 2580 C C . LEU B 1 39 ? -12.711 18.812 26.469 1 88.31 39 LEU B C 1
ATOM 2582 O O . LEU B 1 39 ? -12.109 19.875 26.641 1 88.31 39 LEU B O 1
ATOM 2586 N N . ARG B 1 40 ? -13.016 17.922 27.484 1 92.12 40 ARG B N 1
ATOM 2587 C CA . ARG B 1 40 ? -12.703 18.25 28.875 1 92.12 40 ARG B CA 1
ATOM 2588 C C . ARG B 1 40 ? -11.273 17.859 29.219 1 92.12 40 ARG B C 1
ATOM 2590 O O . ARG B 1 40 ? -10.836 16.75 28.906 1 92.12 40 ARG B O 1
ATOM 2597 N N . GLU B 1 41 ? -10.641 18.781 29.828 1 94.06 41 GLU B N 1
ATOM 2598 C CA . GLU B 1 41 ? -9.25 18.531 30.219 1 94.06 41 GLU B CA 1
ATOM 2599 C C . GLU B 1 41 ? -9.141 17.297 31.125 1 94.06 41 GLU B C 1
ATOM 2601 O O . GLU B 1 41 ? -8.188 16.531 31.016 1 94.06 41 GLU B O 1
ATOM 2606 N N . SER B 1 42 ? -10.094 17.203 32.031 1 94.06 42 SER B N 1
ATOM 2607 C CA . SER B 1 42 ? -10.07 16.062 32.938 1 94.06 42 SER B CA 1
ATOM 2608 C C . SER B 1 42 ? -10.156 14.742 32.156 1 94.06 42 SER B C 1
ATOM 2610 O O . SER B 1 42 ? -9.516 13.758 32.531 1 94.06 42 SER B O 1
ATOM 2612 N N . ALA B 1 43 ? -10.945 14.789 31.156 1 93.06 43 ALA B N 1
ATOM 2613 C CA . ALA B 1 43 ? -11.07 13.594 30.312 1 93.06 43 ALA B CA 1
ATOM 2614 C C . ALA B 1 43 ? -9.766 13.297 29.594 1 93.06 43 ALA B C 1
ATOM 2616 O O . ALA B 1 43 ? -9.367 12.133 29.469 1 93.06 43 ALA B O 1
ATOM 2617 N N . ARG B 1 44 ? -9.156 14.312 29.109 1 93.69 44 ARG B N 1
ATOM 2618 C CA . ARG B 1 44 ? -7.871 14.141 28.453 1 93.69 44 ARG B CA 1
ATOM 2619 C C . ARG B 1 44 ? -6.832 13.57 29.422 1 93.69 44 ARG B C 1
ATOM 2621 O O . ARG B 1 44 ? -6.082 12.656 29.062 1 93.69 44 ARG B O 1
ATOM 2628 N N . LEU B 1 45 ? -6.883 14.125 30.562 1 94.56 45 LEU B N 1
ATOM 2629 C CA . LEU B 1 45 ? -5.938 13.633 31.562 1 94.56 45 LEU B CA 1
ATOM 2630 C C . LEU B 1 45 ? -6.172 12.156 31.859 1 94.56 45 LEU B C 1
ATOM 2632 O O . LEU B 1 45 ? -5.215 11.398 32.031 1 94.56 45 LEU B O 1
ATOM 2636 N N . LEU B 1 46 ? -7.387 11.758 31.875 1 92.81 46 LEU B N 1
ATOM 2637 C CA . LEU B 1 46 ? -7.746 10.375 32.156 1 92.81 46 LEU B CA 1
ATOM 2638 C C . LEU B 1 46 ? -7.23 9.438 31.078 1 92.81 46 LEU B C 1
ATOM 2640 O O . LEU B 1 46 ? -6.961 8.266 31.328 1 92.81 46 LEU B O 1
ATOM 2644 N N . SER B 1 47 ? -7.102 9.898 29.844 1 90.88 47 SER B N 1
ATOM 2645 C CA . SER B 1 47 ? -6.637 9.07 28.734 1 90.88 47 SER B CA 1
ATOM 2646 C C . SER B 1 47 ? -5.227 8.547 28.984 1 90.88 47 SER B C 1
ATOM 2648 O O . SER B 1 47 ? -4.812 7.551 28.391 1 90.88 47 SER B O 1
ATOM 2650 N N . PHE B 1 48 ? -4.527 9.188 29.891 1 92.94 48 PHE B N 1
ATOM 2651 C CA . PHE B 1 48 ? -3.141 8.828 30.156 1 92.94 48 PHE B CA 1
ATOM 2652 C C . PHE B 1 48 ? -3.051 7.809 31.281 1 92.94 48 PHE B C 1
ATOM 2654 O O . PHE B 1 48 ? -1.963 7.332 31.609 1 92.94 48 PHE B O 1
ATOM 2661 N N . SER B 1 49 ? -4.094 7.523 31.844 1 86.25 49 SER B N 1
ATOM 2662 C CA . SER B 1 49 ? -4.109 6.684 33.031 1 86.25 49 SER B CA 1
ATOM 2663 C C . SER B 1 49 ? -3.625 5.273 32.719 1 86.25 49 SER B C 1
ATOM 2665 O O . SER B 1 49 ? -3.047 4.605 33.594 1 86.25 49 SER B O 1
ATOM 2667 N N . LYS B 1 50 ? -3.92 4.941 31.5 1 77.25 50 LYS B N 1
ATOM 2668 C CA . LYS B 1 50 ? -3.58 3.562 31.172 1 77.25 50 LYS B CA 1
ATOM 2669 C C . LYS B 1 50 ? -2.277 3.49 30.375 1 77.25 50 LYS B C 1
ATOM 2671 O O . LYS B 1 50 ? -2.291 3.264 29.172 1 77.25 50 LYS B O 1
ATOM 2676 N N . GLY B 1 51 ? -1.163 3.799 31.031 1 78.19 51 GLY B N 1
ATOM 2677 C CA . GLY B 1 51 ? 0.047 3.293 30.406 1 78.19 51 GLY B CA 1
ATOM 2678 C C . GLY B 1 51 ? 0.855 4.375 29.719 1 78.19 51 GLY B C 1
ATOM 2679 O O . GLY B 1 51 ? 1.396 4.156 28.625 1 78.19 51 GLY B O 1
ATOM 2680 N N . TRP B 1 52 ? 0.914 5.602 30.172 1 88.5 52 TRP B N 1
ATOM 2681 C CA . TRP B 1 52 ? 1.856 6.562 29.609 1 88.5 52 TRP B CA 1
ATOM 2682 C C . TRP B 1 52 ? 3.295 6.16 29.922 1 88.5 52 TRP B C 1
ATOM 2684 O O . TRP B 1 52 ? 3.625 5.863 31.062 1 88.5 52 TRP B O 1
ATOM 2694 N N . PRO B 1 53 ? 4.082 6.137 28.938 1 87.56 53 PRO B N 1
ATOM 2695 C CA . PRO B 1 53 ? 5.434 5.625 29.172 1 87.56 53 PRO B CA 1
ATOM 2696 C C . PRO B 1 53 ? 6.207 6.457 30.188 1 87.56 53 PRO B C 1
ATOM 2698 O O . PRO B 1 53 ? 6.254 7.684 30.078 1 87.56 53 PRO B O 1
ATOM 2701 N N . ARG B 1 54 ? 6.887 5.723 31.016 1 86 54 ARG B N 1
ATOM 2702 C CA . ARG B 1 54 ? 7.688 6.383 32.031 1 86 54 ARG B CA 1
ATOM 2703 C C . ARG B 1 54 ? 8.898 7.082 31.422 1 86 54 ARG B C 1
ATOM 2705 O O . ARG B 1 54 ? 9.398 8.062 31.984 1 86 54 ARG B O 1
ATOM 2712 N N . SER B 1 55 ? 9.258 6.605 30.312 1 86.88 55 SER B N 1
ATOM 2713 C CA . SER B 1 55 ? 10.445 7.141 29.656 1 86.88 55 SER B CA 1
ATOM 2714 C C . SER B 1 55 ? 10.148 8.461 28.953 1 86.88 55 SER B C 1
ATOM 2716 O O . SER B 1 55 ? 11.07 9.188 28.562 1 86.88 55 SER B O 1
ATOM 2718 N N . SER B 1 56 ? 8.883 8.766 28.828 1 89.75 56 SER B N 1
ATOM 2719 C CA . SER B 1 56 ? 8.562 10.023 28.156 1 89.75 56 SER B CA 1
ATOM 2720 C C . SER B 1 56 ? 8.984 11.219 29 1 89.75 56 SER B C 1
ATOM 2722 O O . SER B 1 56 ? 8.711 11.266 30.203 1 89.75 56 SER B O 1
ATOM 2724 N N . PRO B 1 57 ? 9.648 12.203 28.359 1 92.69 57 PRO B N 1
ATOM 2725 C CA . PRO B 1 57 ? 10.156 13.352 29.125 1 92.69 57 PRO B CA 1
ATOM 2726 C C . PRO B 1 57 ? 9.062 14.367 29.453 1 92.69 57 PRO B C 1
ATOM 2728 O O . PRO B 1 57 ? 9.305 15.328 30.188 1 92.69 57 PRO B O 1
ATOM 2731 N N . VAL B 1 58 ? 7.867 14.234 28.984 1 94.44 58 VAL B N 1
ATOM 2732 C CA . VAL B 1 58 ? 6.797 15.195 29.219 1 94.44 58 VAL B CA 1
ATOM 2733 C C . VAL B 1 58 ? 5.738 14.586 30.125 1 94.44 58 VAL B C 1
ATOM 2735 O O . VAL B 1 58 ? 5.473 13.383 30.062 1 94.44 58 VAL B O 1
ATOM 2738 N N . ARG B 1 59 ? 5.109 15.453 30.906 1 94.44 59 ARG B N 1
ATOM 2739 C CA . ARG B 1 59 ? 4.152 14.977 31.891 1 94.44 59 ARG B CA 1
ATOM 2740 C C . ARG B 1 59 ? 2.738 14.953 31.328 1 94.44 59 ARG B C 1
ATOM 2742 O O . ARG B 1 59 ? 2.336 15.875 30.609 1 94.44 59 ARG B O 1
ATOM 2749 N N . PRO B 1 60 ? 1.93 13.938 31.719 1 95.25 60 PRO B N 1
ATOM 2750 C CA . PRO B 1 60 ? 0.539 13.844 31.266 1 95.25 60 PRO B CA 1
ATOM 2751 C C . PRO B 1 60 ? -0.267 15.109 31.578 1 95.25 60 PRO B C 1
ATOM 2753 O O . PRO B 1 60 ? -1.055 15.555 30.734 1 95.25 60 PRO B O 1
ATOM 2756 N N . ALA B 1 61 ? -0.071 15.664 32.719 1 95.88 61 ALA B N 1
ATOM 2757 C CA . ALA B 1 61 ? -0.822 16.859 33.094 1 95.88 61 ALA B CA 1
ATOM 2758 C C . ALA B 1 61 ? -0.558 18 32.125 1 95.88 61 ALA B C 1
ATOM 2760 O O . ALA B 1 61 ? -1.478 18.734 31.766 1 95.88 61 ALA B O 1
ATOM 2761 N N . ASP B 1 62 ? 0.677 18.141 31.734 1 95.81 62 ASP B N 1
ATOM 2762 C CA . ASP B 1 62 ? 1.041 19.203 30.797 1 95.81 62 ASP B CA 1
ATOM 2763 C C . ASP B 1 62 ? 0.44 18.938 29.406 1 95.81 62 ASP B C 1
ATOM 2765 O O . ASP B 1 62 ? -0.002 19.859 28.734 1 95.81 62 ASP B O 1
ATOM 2769 N N . LEU B 1 63 ? 0.496 17.719 29.016 1 96.44 63 LEU B N 1
ATOM 2770 C CA . LEU B 1 63 ? -0.089 17.344 27.734 1 96.44 63 LEU B CA 1
ATOM 2771 C C . LEU B 1 63 ? -1.59 17.609 27.719 1 96.44 63 LEU B C 1
ATOM 2773 O O . LEU B 1 63 ? -2.105 18.219 26.781 1 96.44 63 LEU B O 1
ATOM 2777 N N . ALA B 1 64 ? -2.25 17.219 28.781 1 95.38 64 ALA B N 1
ATOM 2778 C CA . ALA B 1 64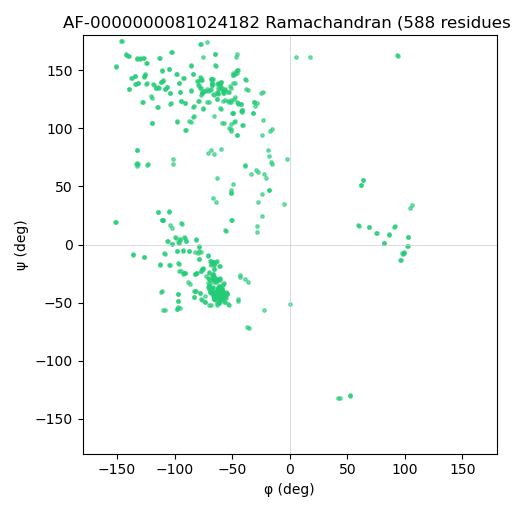 ? -3.693 17.422 28.875 1 95.38 64 ALA B CA 1
ATOM 2779 C C . ALA B 1 64 ? -4.043 18.906 28.844 1 95.38 64 ALA B C 1
ATOM 2781 O O . ALA B 1 64 ? -4.996 19.312 28.172 1 95.38 64 ALA B O 1
ATOM 2782 N N . ARG B 1 65 ? -3.244 19.641 29.516 1 95.19 65 ARG B N 1
ATOM 2783 C CA . ARG B 1 65 ? -3.459 21.078 29.562 1 95.19 65 ARG B CA 1
ATOM 2784 C C . ARG B 1 65 ? -3.266 21.703 28.172 1 95.19 65 ARG B C 1
ATOM 2786 O O . ARG B 1 65 ? -3.943 22.672 27.828 1 95.19 65 ARG B O 1
ATOM 2793 N N . A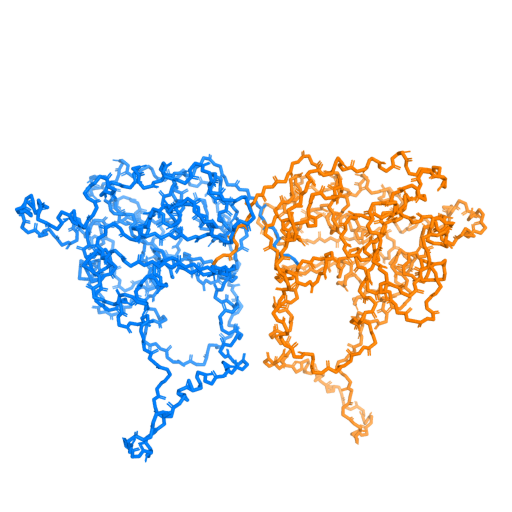LA B 1 66 ? -2.389 21.125 27.438 1 94.31 66 ALA B N 1
ATOM 2794 C CA . ALA B 1 66 ? -2.078 21.641 26.109 1 94.31 66 ALA B CA 1
ATOM 2795 C C . ALA B 1 66 ? -3.098 21.172 25.078 1 94.31 66 ALA B C 1
ATOM 2797 O O . ALA B 1 66 ? -2.941 21.406 23.875 1 94.31 66 ALA B O 1
ATOM 2798 N N . GLY B 1 67 ? -4.082 20.5 25.5 1 93.38 67 GLY B N 1
ATOM 2799 C CA . GLY B 1 67 ? -5.152 20.047 24.625 1 93.38 67 GLY B CA 1
ATOM 2800 C C . GLY B 1 67 ? -4.898 18.672 24.047 1 93.38 67 GLY B C 1
ATOM 2801 O O . GLY B 1 67 ? -5.59 18.25 23.109 1 93.38 67 GLY B O 1
ATOM 2802 N N . LEU B 1 68 ? -3.998 17.938 24.594 1 93.44 68 LEU B N 1
ATOM 2803 C CA . LEU B 1 68 ? -3.557 16.688 24 1 93.44 68 LEU B CA 1
ATOM 2804 C C . LEU B 1 68 ? -4.031 15.5 24.828 1 93.44 68 LEU B C 1
ATOM 2806 O O . LEU B 1 68 ? -4.129 15.586 26.047 1 93.44 68 LEU B O 1
ATOM 2810 N N . TYR B 1 69 ? -4.418 14.453 24.156 1 91.88 69 TYR B N 1
ATOM 2811 C CA . TYR B 1 69 ? -4.789 13.211 24.828 1 91.88 69 TYR B CA 1
ATOM 2812 C C . TYR B 1 69 ? -4.016 12.031 24.25 1 91.88 69 TYR B C 1
ATOM 2814 O O . TYR B 1 69 ? -3.48 12.109 23.156 1 91.88 69 TYR B O 1
ATOM 2822 N N . ARG B 1 70 ? -3.969 11.008 25 1 90.38 70 ARG B N 1
ATOM 2823 C CA . ARG B 1 70 ? -3.17 9.836 24.625 1 90.38 70 ARG B CA 1
ATOM 2824 C C . ARG B 1 70 ? -3.893 8.984 23.594 1 90.38 70 ARG B C 1
ATOM 2826 O O . ARG B 1 70 ? -5.09 8.727 23.719 1 90.38 70 ARG B O 1
ATOM 2833 N N . MET B 1 71 ? -3.137 8.539 22.625 1 84.56 71 MET B N 1
ATOM 2834 C CA . MET B 1 71 ? -3.721 7.742 21.547 1 84.56 71 MET B CA 1
ATOM 2835 C C . MET B 1 71 ? -3.504 6.254 21.797 1 84.56 71 MET B C 1
ATOM 2837 O O . MET B 1 71 ? -4.051 5.41 21.094 1 84.56 71 MET B O 1
ATOM 2841 N N . GLY B 1 72 ? -2.734 5.871 22.859 1 77.25 72 GLY B N 1
ATOM 2842 C CA . GLY B 1 72 ? -2.615 4.477 23.25 1 77.25 72 GLY B CA 1
ATOM 2843 C C . GLY B 1 72 ? -1.351 3.814 22.75 1 77.25 72 GLY B C 1
ATOM 2844 O O . GLY B 1 72 ? -1.087 2.648 23.047 1 77.25 72 GLY B O 1
ATOM 2845 N N . PHE B 1 73 ? -0.645 4.531 21.938 1 75.56 73 PHE B N 1
ATOM 2846 C CA . PHE B 1 73 ? 0.602 3.986 21.406 1 75.56 73 PHE B CA 1
ATOM 2847 C C . PHE B 1 73 ? 1.784 4.863 21.797 1 75.56 73 PHE B C 1
ATOM 2849 O O . PHE B 1 73 ? 1.852 6.031 21.422 1 75.56 73 PHE B O 1
ATOM 2856 N N . SER B 1 74 ? 2.777 4.133 22.422 1 80.94 74 SER B N 1
ATOM 2857 C CA . SER B 1 74 ? 3.979 4.848 22.844 1 80.94 74 SER B CA 1
ATOM 2858 C C . SER B 1 74 ? 3.629 6.176 23.5 1 80.94 74 SER B C 1
ATOM 2860 O O . SER B 1 74 ? 2.803 6.223 24.406 1 80.94 74 SER B O 1
ATOM 2862 N N . ASP B 1 75 ? 4.328 7.238 23.062 1 87.81 75 ASP B N 1
ATOM 2863 C CA . ASP B 1 75 ? 4.051 8.555 23.625 1 87.81 75 ASP B CA 1
ATOM 2864 C C . ASP B 1 75 ? 3.26 9.422 22.641 1 87.81 75 ASP B C 1
ATOM 2866 O O . ASP B 1 75 ? 3.43 10.641 22.609 1 87.81 75 ASP B O 1
ATOM 2870 N N . LEU B 1 76 ? 2.5 8.688 21.844 1 87.38 76 LEU B N 1
ATOM 2871 C CA . LEU B 1 76 ? 1.688 9.352 20.828 1 87.38 76 LEU B CA 1
ATOM 2872 C C . LEU B 1 76 ? 0.486 10.039 21.453 1 87.38 76 LEU B C 1
ATOM 2874 O O . LEU B 1 76 ? -0.216 9.445 22.281 1 87.38 76 LEU B O 1
ATOM 2878 N N . VAL B 1 77 ? 0.292 11.32 21.047 1 90.25 77 VAL B N 1
ATOM 2879 C CA . VAL B 1 77 ? -0.85 12.094 21.516 1 90.25 77 VAL B CA 1
ATOM 2880 C C . VAL B 1 77 ? -1.533 12.781 20.328 1 90.25 77 VAL B C 1
ATOM 2882 O O . VAL B 1 77 ? -0.956 12.883 19.25 1 90.25 77 VAL B O 1
ATOM 2885 N N . ALA B 1 78 ? -2.756 13.141 20.562 1 90.25 78 ALA B N 1
ATOM 2886 C CA . ALA B 1 78 ? -3.508 13.891 19.547 1 90.25 78 ALA B CA 1
ATOM 2887 C C . ALA B 1 78 ? -4.242 15.07 20.188 1 90.25 78 ALA B C 1
ATOM 2889 O O . ALA B 1 78 ? -4.574 15.039 21.375 1 90.25 78 ALA B O 1
ATOM 2890 N N . CYS B 1 79 ? -4.289 16.094 19.406 1 90.31 79 CYS B N 1
ATOM 2891 C CA . CYS B 1 79 ? -5.078 17.219 19.859 1 90.31 79 CYS B CA 1
ATOM 2892 C C . CYS B 1 79 ? -6.57 16.953 19.672 1 90.31 79 CYS B C 1
ATOM 2894 O O . CYS B 1 79 ? -6.988 16.453 18.641 1 90.31 79 CYS B O 1
ATOM 2896 N N . PHE B 1 80 ? -7.391 17.375 20.609 1 87.69 80 PHE B N 1
ATOM 2897 C CA . PHE B 1 80 ? -8.828 17.141 20.547 1 87.69 80 PHE B CA 1
ATOM 2898 C C . PHE B 1 80 ? -9.484 18.078 19.531 1 87.69 80 PHE B C 1
ATOM 2900 O O . PHE B 1 80 ? -10.594 17.812 19.078 1 87.69 80 PHE B O 1
ATOM 2907 N N . ARG B 1 81 ? -8.766 19.172 19.234 1 84.44 81 ARG B N 1
ATOM 2908 C CA . ARG B 1 81 ? -9.367 20.203 18.391 1 84.44 81 ARG B CA 1
ATOM 2909 C C . ARG B 1 81 ? -8.93 20.047 16.938 1 84.44 81 ARG B C 1
ATOM 2911 O O . ARG B 1 81 ? -9.758 19.922 16.031 1 84.44 81 ARG B O 1
ATOM 2918 N N . CYS B 1 82 ? -7.668 20.031 16.672 1 79.25 82 CYS B N 1
ATOM 2919 C CA . CYS B 1 82 ? -7.18 20.047 15.289 1 79.25 82 CYS B CA 1
ATOM 2920 C C . CYS B 1 82 ? -6.852 18.625 14.82 1 79.25 82 CYS B C 1
ATOM 2922 O O . CYS B 1 82 ? -6.688 18.391 13.625 1 79.25 82 CYS B O 1
ATOM 2924 N N . GLY B 1 83 ? -6.734 17.719 15.773 1 81.19 83 GLY B N 1
ATOM 2925 C CA . GLY B 1 83 ? -6.434 16.344 15.414 1 81.19 83 GLY B CA 1
ATOM 2926 C C . GLY B 1 83 ? -4.961 16.094 15.156 1 81.19 83 GLY B C 1
ATOM 2927 O O . GLY B 1 83 ? -4.559 14.984 14.82 1 81.19 83 GLY B O 1
ATOM 2928 N N . GLY B 1 84 ? -4.223 17.094 15.312 1 85.75 84 GLY B N 1
ATOM 2929 C CA . GLY B 1 84 ? -2.787 16.938 15.148 1 85.75 84 GLY B CA 1
ATOM 2930 C C . GLY B 1 84 ? -2.182 15.922 16.094 1 85.75 84 GLY B C 1
ATOM 2931 O O . GLY B 1 84 ? -2.559 15.867 17.266 1 85.75 84 GLY B O 1
ATOM 2932 N N . MET B 1 85 ? -1.323 15.086 15.516 1 87.44 85 MET B N 1
ATOM 2933 C CA . MET B 1 85 ? -0.711 14.023 16.312 1 87.44 85 MET B CA 1
ATOM 2934 C C . MET B 1 85 ? 0.781 14.273 16.5 1 87.44 85 MET B C 1
ATOM 2936 O O . MET B 1 85 ? 1.459 14.727 15.578 1 87.44 85 MET B O 1
ATOM 2940 N N . MET B 1 86 ? 1.223 13.984 17.688 1 88 86 MET B N 1
ATOM 2941 C CA . MET B 1 86 ? 2.623 14.195 18.031 1 88 86 MET B CA 1
ATOM 2942 C C . MET B 1 86 ? 3.199 12.984 18.766 1 88 86 MET B C 1
ATOM 2944 O O . MET B 1 86 ? 2.51 12.359 19.562 1 88 86 MET B O 1
ATOM 2948 N N . HIS B 1 87 ? 4.441 12.695 18.328 1 85.5 87 HIS B N 1
ATOM 2949 C CA . HIS B 1 87 ? 5.117 11.531 18.906 1 85.5 87 HIS B CA 1
ATOM 2950 C C . HIS B 1 87 ? 6.609 11.797 19.094 1 85.5 87 HIS B C 1
ATOM 2952 O O . HIS B 1 87 ? 7.141 12.781 18.562 1 85.5 87 HIS B O 1
ATOM 2958 N N . ARG B 1 88 ? 7.242 10.898 19.938 1 83 88 ARG B N 1
ATOM 2959 C CA . ARG B 1 88 ? 8.68 10.922 20.172 1 83 88 ARG B CA 1
ATOM 2960 C C . ARG B 1 88 ? 9.109 12.227 20.844 1 83 88 ARG B C 1
ATOM 2962 O O . ARG B 1 88 ? 10.016 12.906 20.359 1 83 88 ARG B O 1
ATOM 2969 N N . TRP B 1 89 ? 8.539 12.547 21.938 1 89.44 89 TRP B N 1
ATOM 2970 C CA . TRP B 1 89 ? 8.836 13.727 22.75 1 89.44 89 TRP B CA 1
ATOM 2971 C C . TRP B 1 89 ? 10.266 13.68 23.266 1 89.44 89 TRP B C 1
ATOM 2973 O O . TRP B 1 89 ? 10.766 12.609 23.625 1 89.44 89 TRP B O 1
ATOM 2983 N N . GLU B 1 90 ? 10.93 14.766 23.234 1 88.31 90 GLU B N 1
ATOM 2984 C CA . GLU B 1 90 ? 12.305 14.883 23.688 1 88.31 90 GLU B CA 1
ATOM 2985 C C . GLU B 1 90 ? 12.406 15.758 24.938 1 88.31 90 GLU B C 1
ATOM 2987 O O . GLU B 1 90 ? 11.484 16.531 25.234 1 88.31 90 GLU B O 1
ATOM 2992 N N . GLU B 1 91 ? 13.578 15.555 25.641 1 91.19 91 GLU B N 1
ATOM 2993 C CA . GLU B 1 91 ? 13.812 16.375 26.812 1 91.19 91 GLU B CA 1
ATOM 2994 C C . GLU B 1 91 ? 13.797 17.859 26.469 1 91.19 91 GLU B C 1
ATOM 2996 O O . GLU B 1 91 ? 14.406 18.281 25.484 1 91.19 91 GLU B O 1
ATOM 3001 N N . GLY B 1 92 ? 13.086 18.625 27.219 1 90.94 92 GLY B N 1
ATOM 3002 C CA . GLY B 1 92 ? 13.016 20.062 26.984 1 90.94 92 GLY B CA 1
ATOM 3003 C C . GLY B 1 92 ? 11.781 20.469 26.203 1 90.94 92 GLY B C 1
ATOM 3004 O O . GLY B 1 92 ? 11.469 21.656 26.125 1 90.94 92 GLY B O 1
ATOM 3005 N N . ASP B 1 93 ? 11.094 19.5 25.734 1 91.62 93 ASP B N 1
ATOM 3006 C CA . ASP B 1 93 ? 9.891 19.812 24.969 1 91.62 93 ASP B CA 1
ATOM 3007 C C . ASP B 1 93 ? 8.789 20.359 25.875 1 91.62 93 ASP B C 1
ATOM 3009 O O . ASP B 1 93 ? 8.594 19.859 26.984 1 91.62 93 ASP B O 1
ATOM 3013 N N . ASP B 1 94 ? 8.227 21.438 25.406 1 94 94 ASP B N 1
ATOM 3014 C CA . ASP B 1 94 ? 7.012 21.953 26.016 1 94 94 ASP B CA 1
ATOM 3015 C C . ASP B 1 94 ? 5.781 21.625 25.172 1 94 94 ASP B C 1
ATOM 3017 O O . ASP B 1 94 ? 5.695 22.031 24.016 1 94 94 ASP B O 1
ATOM 3021 N N . PRO B 1 95 ? 4.82 20.938 25.703 1 94.31 95 PRO B N 1
ATOM 3022 C CA . PRO B 1 95 ? 3.676 20.469 24.922 1 94.31 95 PRO B CA 1
ATOM 3023 C C . PRO B 1 95 ? 2.936 21.609 24.219 1 94.31 95 PRO B C 1
ATOM 3025 O O . PRO B 1 95 ? 2.613 21.5 23.031 1 94.31 95 PRO B O 1
ATOM 3028 N N . ALA B 1 96 ? 2.719 22.656 24.953 1 92.94 96 ALA B N 1
ATOM 3029 C CA . ALA B 1 96 ? 1.995 23.781 24.359 1 92.94 96 ALA B CA 1
ATOM 3030 C C . ALA B 1 96 ? 2.803 24.422 23.234 1 92.94 96 ALA B C 1
ATOM 3032 O O . ALA B 1 96 ? 2.256 24.75 22.188 1 92.94 96 ALA B O 1
ATOM 3033 N N . ARG B 1 97 ? 4.043 24.578 23.438 1 91.12 97 ARG B N 1
ATOM 3034 C CA . ARG B 1 97 ? 4.91 25.188 22.438 1 91.12 97 ARG B CA 1
ATOM 3035 C C . ARG B 1 97 ? 5.016 24.312 21.203 1 91.12 97 ARG B C 1
ATOM 3037 O O . ARG B 1 97 ? 4.934 24.828 20.078 1 91.12 97 ARG B O 1
ATOM 3044 N N . GLU B 1 98 ? 5.25 23.031 21.391 1 89.94 98 GLU B N 1
ATOM 3045 C CA . GLU B 1 98 ? 5.344 22.125 20.25 1 89.94 98 GLU B CA 1
ATOM 3046 C C . GLU B 1 98 ? 4.035 22.062 19.484 1 89.94 98 GLU B C 1
ATOM 3048 O O . GLU B 1 98 ? 4.039 22.016 18.25 1 89.94 98 GLU B O 1
ATOM 3053 N N . HIS B 1 99 ? 2.953 22.047 20.219 1 89.06 99 HIS B N 1
ATOM 3054 C CA . HIS B 1 99 ? 1.638 22.078 19.594 1 89.06 99 HIS B CA 1
ATOM 3055 C C . HIS B 1 99 ? 1.483 23.297 18.688 1 89.06 99 HIS B C 1
ATOM 3057 O O . HIS B 1 99 ? 1.074 23.172 17.531 1 89.06 99 HIS B O 1
ATOM 3063 N N . ALA B 1 100 ? 1.82 24.438 19.203 1 87.06 100 ALA B N 1
ATOM 3064 C CA . ALA B 1 100 ? 1.68 25.688 18.453 1 87.06 100 ALA B CA 1
ATOM 3065 C C . ALA B 1 100 ? 2.631 25.734 17.266 1 87.06 100 ALA B C 1
ATOM 3067 O O . ALA B 1 100 ? 2.289 26.266 16.203 1 87.06 100 ALA B O 1
ATOM 3068 N N . ARG B 1 101 ? 3.762 25.203 17.453 1 83.06 101 ARG B N 1
ATOM 3069 C CA . ARG B 1 101 ? 4.785 25.234 16.422 1 83.06 101 ARG B CA 1
ATOM 3070 C C . ARG B 1 101 ? 4.379 24.359 15.234 1 83.06 101 ARG B C 1
ATOM 3072 O O . ARG B 1 101 ? 4.52 24.781 14.078 1 83.06 101 ARG B O 1
ATOM 3079 N N . HIS B 1 102 ? 3.822 23.234 15.523 1 82.38 102 HIS B N 1
ATOM 3080 C CA . HIS B 1 102 ? 3.58 22.25 14.469 1 82.38 102 HIS B CA 1
ATOM 3081 C C . HIS B 1 102 ? 2.156 22.359 13.938 1 82.38 102 HIS B C 1
ATOM 3083 O O . HIS B 1 102 ? 1.873 21.922 12.82 1 82.38 102 HIS B O 1
ATOM 3089 N N . PHE B 1 103 ? 1.262 22.938 14.781 1 83.25 103 PHE B N 1
ATOM 3090 C CA . PHE B 1 103 ? -0.126 23.109 14.367 1 83.25 103 PHE B CA 1
ATOM 3091 C C . PHE B 1 103 ? -0.612 24.531 14.656 1 83.25 103 PHE B C 1
ATOM 3093 O O . PHE B 1 103 ? -1.55 24.719 15.438 1 83.25 103 PHE B O 1
ATOM 3100 N N . PRO B 1 104 ? -0.076 25.453 13.93 1 80.38 104 PRO B N 1
ATOM 3101 C CA . PRO B 1 104 ? -0.365 26.844 14.227 1 80.38 104 PRO B CA 1
ATOM 3102 C C . PRO B 1 104 ? -1.814 27.234 13.93 1 80.38 104 PRO B C 1
ATOM 3104 O O . PRO B 1 104 ? -2.301 28.25 14.422 1 80.38 104 PRO B O 1
ATOM 3107 N N . ALA B 1 105 ? -2.465 26.406 13.227 1 78.88 105 ALA B N 1
ATOM 3108 C CA . ALA B 1 105 ? -3.848 26.719 12.867 1 78.88 105 ALA B CA 1
ATOM 3109 C C . ALA B 1 105 ? -4.812 26.234 13.953 1 78.88 105 ALA B C 1
ATOM 3111 O O . ALA B 1 105 ? -6.012 26.516 13.891 1 78.88 105 ALA B O 1
ATOM 3112 N N . CYS B 1 106 ? -4.297 25.578 14.883 1 85 106 CYS B N 1
ATOM 3113 C CA . CYS B 1 106 ? -5.172 25.047 15.93 1 85 106 CYS B CA 1
ATOM 3114 C C . CYS B 1 106 ? -5.586 26.156 16.891 1 85 106 CYS B C 1
ATOM 3116 O O . CYS B 1 106 ? -4.734 26.812 17.5 1 85 106 CYS B O 1
ATOM 3118 N N . ALA B 1 107 ? -6.824 26.219 17.109 1 81.75 107 ALA B N 1
ATOM 3119 C CA . ALA B 1 107 ? -7.367 27.266 17.984 1 81.75 107 ALA B CA 1
ATOM 3120 C C . ALA B 1 107 ? -6.926 27.047 19.438 1 81.75 107 ALA B C 1
ATOM 3122 O O . ALA B 1 107 ? -6.828 28 20.203 1 81.75 107 ALA B O 1
ATOM 3123 N N . ARG B 1 108 ? -6.676 25.812 19.75 1 82.75 108 ARG B N 1
ATOM 3124 C CA . ARG B 1 108 ? -6.234 25.516 21.094 1 82.75 108 ARG B CA 1
ATOM 3125 C C . ARG B 1 108 ? -4.762 25.859 21.281 1 82.75 108 ARG B C 1
ATOM 3127 O O . ARG B 1 108 ? -4.359 26.344 22.344 1 82.75 108 ARG B O 1
ATOM 3134 N N . ALA B 1 109 ? -3.994 25.547 20.344 1 77.44 109 ALA B N 1
ATOM 3135 C CA . ALA B 1 109 ? -2.547 25.734 20.438 1 77.44 109 ALA B CA 1
ATOM 3136 C C . ALA B 1 109 ? -2.162 27.188 20.25 1 77.44 109 ALA B C 1
ATOM 3138 O O . ALA B 1 109 ? -1.229 27.688 20.891 1 77.44 109 ALA B O 1
ATOM 3139 N N . ALA B 1 110 ? -2.559 27.812 19.422 1 68.75 110 ALA B N 1
ATOM 3140 C CA . ALA B 1 110 ? -2.275 29.203 19.141 1 68.75 110 ALA B CA 1
ATOM 3141 C C . ALA B 1 110 ? -3.559 30.031 19.094 1 68.75 110 ALA B C 1
ATOM 3143 O O . ALA B 1 110 ? -4.105 30.297 18.031 1 68.75 110 ALA B O 1
ATOM 3144 N N . PRO B 1 111 ? -4.031 30.078 20.422 1 59.59 111 PRO B N 1
ATOM 3145 C CA . PRO B 1 111 ? -5.285 30.828 20.453 1 59.59 111 PRO B CA 1
ATOM 3146 C C . PRO B 1 111 ? -5.18 32.188 19.75 1 59.59 111 PRO B C 1
ATOM 3148 O O . PRO B 1 111 ? -4.363 33.031 20.141 1 59.59 111 PRO B O 1
ATOM 3151 N N . LEU B 1 112 ? -4.598 32.156 18.688 1 52.25 112 LEU B N 1
ATOM 3152 C CA . LEU B 1 112 ? -4.527 33.438 18 1 52.25 112 LEU B CA 1
ATOM 3153 C C . LEU B 1 112 ? -5.727 34.312 18.359 1 52.25 112 LEU B C 1
ATOM 3155 O O . LEU B 1 112 ? -6.812 33.812 18.656 1 52.25 112 LEU B O 1
ATOM 3159 N N . PRO B 1 113 ? -5.445 35.5 18.906 1 47.72 113 PRO B N 1
ATOM 3160 C CA . PRO B 1 113 ? -6.578 36.406 19.031 1 47.72 113 PRO B CA 1
ATOM 3161 C C . PRO B 1 113 ? -7.688 36.125 18.031 1 47.72 113 PRO B C 1
ATOM 3163 O O . PRO B 1 113 ? -7.43 35.562 16.969 1 47.72 113 PRO B O 1
ATOM 3166 N N . PRO B 1 114 ? -9.008 36.031 18.641 1 38.5 114 PRO B N 1
ATOM 3167 C CA . PRO B 1 114 ? -10.047 35.906 17.609 1 38.5 114 PRO B CA 1
ATOM 3168 C C . PRO B 1 114 ? -9.555 36.344 16.234 1 38.5 114 PRO B C 1
ATOM 3170 O O . PRO B 1 114 ? -9.047 37.469 16.078 1 38.5 114 PRO B O 1
ATOM 3173 N N . ALA B 1 115 ? -8.859 35.562 15.703 1 39.44 115 ALA B N 1
ATOM 3174 C CA . ALA B 1 115 ? -8.656 36.062 14.344 1 39.44 115 ALA B CA 1
ATOM 3175 C C . ALA B 1 115 ? -9.781 37 13.93 1 39.44 115 ALA B C 1
ATOM 3177 O O . ALA B 1 115 ? -10.938 36.812 14.328 1 39.44 115 ALA B O 1
ATOM 3178 N N . THR B 1 116 ? -9.695 38.25 13.82 1 36.09 116 THR B N 1
ATOM 3179 C CA . THR B 1 116 ? -10.523 38.812 12.758 1 36.09 116 THR B CA 1
ATOM 3180 C C . THR B 1 116 ? -10.961 37.719 11.781 1 36.09 116 THR B C 1
ATOM 3182 O O . THR B 1 116 ? -10.203 36.812 11.492 1 36.09 116 THR B O 1
ATOM 3185 N N . GLN B 1 117 ? -12.242 37.094 11.867 1 36.44 117 GLN B N 1
ATOM 3186 C CA . GLN B 1 117 ? -12.852 36.469 10.688 1 36.44 117 GLN B CA 1
ATOM 3187 C C . GLN B 1 117 ? -11.969 36.656 9.453 1 36.44 117 GLN B C 1
ATOM 3189 O O . GLN B 1 117 ? -11.672 37.781 9.062 1 36.44 117 GLN B O 1
ATOM 3194 N N . ASP B 1 118 ? -10.914 36.031 9.273 1 37.53 118 ASP B N 1
ATOM 3195 C CA . ASP B 1 118 ? -10.336 36.344 7.973 1 37.53 118 ASP B CA 1
ATOM 3196 C C . ASP B 1 118 ? -11.406 36.844 7.004 1 37.53 118 ASP B C 1
ATOM 3198 O O . ASP B 1 118 ? -12.195 36.062 6.477 1 37.53 118 ASP B O 1
ATOM 3202 N N . GLY B 1 119 ? -12.203 37.562 7.25 1 39.53 119 GLY B N 1
ATOM 3203 C CA . GLY B 1 119 ? -12.797 38.188 6.082 1 39.53 119 GLY B CA 1
ATOM 3204 C C . GLY B 1 119 ? -11.898 38.156 4.863 1 39.53 119 GLY B C 1
ATOM 3205 O O . GLY B 1 119 ? -12.367 37.969 3.742 1 39.53 119 GLY B O 1
ATOM 3206 N N . ALA B 1 120 ? -10.57 38.75 4.984 1 43.56 120 ALA B N 1
ATOM 3207 C CA . ALA B 1 120 ? -9.867 39.375 3.873 1 43.56 120 ALA B CA 1
ATOM 3208 C C . ALA B 1 120 ? -9.18 38.344 2.996 1 43.56 120 ALA B C 1
ATOM 3210 O O . ALA B 1 120 ? -8.586 38.656 1.968 1 43.56 120 ALA B O 1
ATOM 3211 N N . ASP B 1 121 ? -8.531 37.219 3.676 1 49.03 121 ASP B N 1
ATOM 3212 C CA . ASP B 1 121 ? -7.875 36.562 2.557 1 49.03 121 ASP B CA 1
ATOM 3213 C C . ASP B 1 121 ? -8.898 35.969 1.597 1 49.03 121 ASP B C 1
ATOM 3215 O O . ASP B 1 121 ? -9.32 34.812 1.762 1 49.03 121 ASP B O 1
ATOM 3219 N N . SER B 1 122 ? -9.828 36.656 1.434 1 56.84 122 SER B N 1
ATOM 3220 C CA . SER B 1 122 ? -10.805 36.312 0.4 1 56.84 122 SER B CA 1
ATOM 3221 C C . SER B 1 122 ? -10.164 35.531 -0.732 1 56.84 122 SER B C 1
ATOM 3223 O O . SER B 1 122 ? -10.82 35.188 -1.727 1 56.84 122 SER B O 1
ATOM 3225 N N . GLY B 1 123 ? -9.055 34.562 -0.157 1 65.31 123 GLY B N 1
ATOM 3226 C CA . GLY B 1 123 ? -8.438 33.844 -1.264 1 65.31 123 GLY B CA 1
ATOM 3227 C C . GLY B 1 123 ? -8.93 34.312 -2.621 1 65.31 123 GLY B C 1
ATOM 3228 O O . GLY B 1 123 ? -9.844 35.125 -2.707 1 65.31 123 GLY B O 1
ATOM 3229 N N . LEU B 1 124 ? -8.258 34.031 -3.525 1 80.19 124 LEU B N 1
ATOM 3230 C CA . LEU B 1 124 ? -8.57 34.438 -4.887 1 80.19 124 LEU B CA 1
ATOM 3231 C C . LEU B 1 124 ? -9.836 33.75 -5.395 1 80.19 124 LEU B C 1
ATOM 3233 O O . LEU B 1 124 ? -10.469 34.25 -6.344 1 80.19 124 LEU B O 1
ATOM 3237 N N . SER B 1 125 ? -10.219 32.625 -4.59 1 89.38 125 SER B N 1
ATOM 3238 C CA . SER B 1 125 ? -11.445 31.922 -4.91 1 89.38 125 SER B CA 1
ATOM 3239 C C . SER B 1 125 ? -12.289 31.688 -3.658 1 89.38 125 SER B C 1
ATOM 3241 O O . SER B 1 125 ? -12.359 30.562 -3.156 1 89.38 125 SER B O 1
ATOM 3243 N N . PRO B 1 126 ? -13.023 32.688 -3.244 1 89.38 126 PRO B N 1
ATOM 3244 C CA . PRO B 1 126 ? -13.758 32.594 -1.979 1 89.38 126 PRO B CA 1
ATOM 3245 C C . PRO B 1 126 ? -14.781 31.469 -1.949 1 89.38 126 PRO B C 1
ATOM 3247 O O . PRO B 1 126 ? -15.055 30.906 -0.885 1 89.38 126 PRO B O 1
ATOM 3250 N N . GLU B 1 127 ? -15.328 31.109 -3.131 1 91.69 127 GLU B N 1
ATOM 3251 C CA . GLU B 1 127 ? -16.312 30.047 -3.199 1 91.69 127 GLU B CA 1
ATOM 3252 C C . GLU B 1 127 ? -15.703 28.703 -2.822 1 91.69 127 GLU B C 1
ATOM 3254 O O . GLU B 1 127 ? -16.422 27.75 -2.512 1 91.69 127 GLU B O 1
ATOM 3259 N N . MET B 1 128 ? -14.383 28.562 -2.832 1 94.75 128 MET B N 1
ATOM 3260 C CA . MET B 1 128 ? -13.68 27.312 -2.557 1 94.75 128 MET B CA 1
ATOM 3261 C C . MET B 1 128 ? -12.945 27.391 -1.221 1 94.75 128 MET B C 1
ATOM 3263 O O . MET B 1 128 ? -12.016 26.625 -0.976 1 94.75 128 MET B O 1
ATOM 3267 N N . ARG B 1 129 ? -13.367 28.266 -0.399 1 91.94 129 ARG B N 1
ATOM 3268 C CA . ARG B 1 129 ? -12.672 28.469 0.865 1 91.94 129 ARG B CA 1
ATOM 3269 C C . ARG B 1 129 ? -12.875 27.281 1.805 1 91.94 129 ARG B C 1
ATOM 3271 O O . ARG B 1 129 ? -11.953 26.891 2.525 1 91.94 129 ARG B O 1
ATOM 3278 N N . SER B 1 130 ? -14.055 26.656 1.797 1 92.31 130 SER B N 1
ATOM 3279 C CA . SER B 1 130 ? -14.352 25.547 2.699 1 92.31 130 SER B CA 1
ATOM 3280 C C . SER B 1 130 ? -13.844 24.219 2.139 1 92.31 130 SER B C 1
ATOM 3282 O O . SER B 1 130 ? -13.82 24.031 0.921 1 92.31 130 SER B O 1
ATOM 3284 N N . PHE B 1 131 ? -13.453 23.406 3.045 1 92.19 131 PHE B N 1
ATOM 3285 C CA . PHE B 1 131 ? -13.023 22.062 2.678 1 92.19 131 PHE B CA 1
ATOM 3286 C C . PHE B 1 131 ? -14.094 21.359 1.851 1 92.19 131 PHE B C 1
ATOM 3288 O O . PHE B 1 131 ? -13.797 20.781 0.806 1 92.19 131 PHE B O 1
ATOM 3295 N N . GLY B 1 132 ? -15.32 21.344 2.342 1 93.69 132 GLY B N 1
ATOM 3296 C CA . GLY B 1 132 ? -16.422 20.688 1.671 1 93.69 132 GLY B CA 1
ATOM 3297 C C . GLY B 1 132 ? -16.625 21.156 0.24 1 93.69 132 GLY B C 1
ATOM 3298 O O . GLY B 1 132 ? -16.875 20.344 -0.654 1 93.69 132 GLY B O 1
ATOM 3299 N N . ALA B 1 133 ? -16.516 22.453 0.076 1 95 1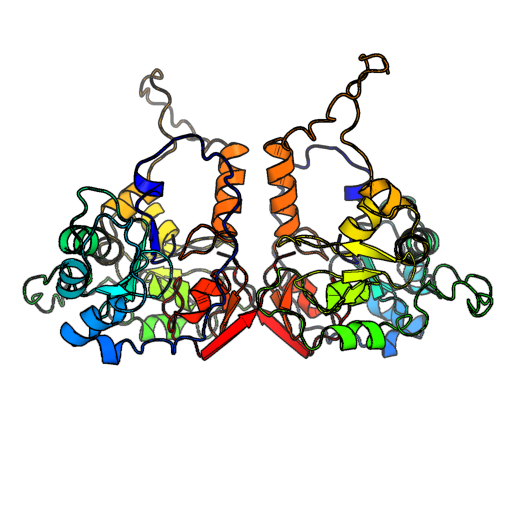33 ALA B N 1
ATOM 3300 C CA . ALA B 1 133 ? -16.656 22.984 -1.271 1 95 133 ALA B CA 1
ATOM 3301 C C . ALA B 1 133 ? -15.562 22.469 -2.197 1 95 133 ALA B C 1
ATOM 3303 O O . ALA B 1 133 ? -15.836 22.094 -3.338 1 95 133 ALA B O 1
ATOM 3304 N N . ARG B 1 134 ? -14.398 22.453 -1.698 1 96.69 134 ARG B N 1
ATOM 3305 C CA . ARG B 1 134 ? -13.281 21.938 -2.492 1 96.69 134 ARG B CA 1
ATOM 3306 C C . ARG B 1 134 ? -13.477 20.453 -2.812 1 96.69 134 ARG B C 1
ATOM 3308 O O . ARG B 1 134 ? -13.289 20.047 -3.957 1 96.69 134 ARG B O 1
ATOM 3315 N N . LEU B 1 135 ? -13.883 19.688 -1.834 1 96.56 135 LEU B N 1
ATOM 3316 C CA . LEU B 1 135 ? -14.062 18.266 -2.037 1 96.56 135 LEU B CA 1
ATOM 3317 C C . LEU B 1 135 ? -15.117 18 -3.107 1 96.56 135 LEU B C 1
ATOM 3319 O O . LEU B 1 135 ? -14.953 17.109 -3.943 1 96.56 135 LEU B O 1
ATOM 3323 N N . ARG B 1 136 ? -16.125 18.766 -3.141 1 96.06 136 ARG B N 1
ATOM 3324 C CA . ARG B 1 136 ? -17.219 18.594 -4.094 1 96.06 136 ARG B CA 1
ATOM 3325 C C . ARG B 1 136 ? -16.734 18.859 -5.52 1 96.06 136 ARG B C 1
ATOM 3327 O O . ARG B 1 136 ? -17.281 18.297 -6.473 1 96.06 136 ARG B O 1
ATOM 3334 N N . SER B 1 137 ? -15.789 19.672 -5.734 1 97.25 137 SER B N 1
ATOM 3335 C CA . SER B 1 137 ? -15.289 19.984 -7.066 1 97.25 137 SER B CA 1
ATOM 3336 C C . SER B 1 137 ? -14.68 18.75 -7.734 1 97.25 137 SER B C 1
ATOM 3338 O O . SER B 1 137 ? -14.469 18.734 -8.945 1 97.25 137 SER B O 1
ATOM 3340 N N . PHE B 1 138 ? -14.422 17.688 -6.934 1 97.62 138 PHE B N 1
ATOM 3341 C CA . PHE B 1 138 ? -13.719 16.531 -7.453 1 97.62 138 PHE B CA 1
ATOM 3342 C C . PHE B 1 138 ? -14.711 15.469 -7.926 1 97.62 138 PHE B C 1
ATOM 3344 O O . PHE B 1 138 ? -14.336 14.305 -8.117 1 97.62 138 PHE B O 1
ATOM 3351 N N . ALA B 1 139 ? -15.898 15.789 -8.164 1 94.62 139 ALA B N 1
ATOM 3352 C CA . ALA B 1 139 ? -16.953 14.852 -8.555 1 94.62 139 ALA B CA 1
ATOM 3353 C C . ALA B 1 139 ? -16.562 14.102 -9.828 1 94.62 139 ALA B C 1
ATOM 3355 O O . ALA B 1 139 ? -16.844 12.914 -9.969 1 94.62 139 ALA B O 1
ATOM 3356 N N . SER B 1 140 ? -15.836 14.75 -10.734 1 94.69 140 SER B N 1
ATOM 3357 C CA . SER B 1 140 ? -15.453 14.117 -11.992 1 94.69 140 SER B CA 1
ATOM 3358 C C . SER B 1 140 ? -13.953 13.844 -12.039 1 94.69 140 SER B C 1
ATOM 3360 O O . SER B 1 140 ? -13.367 13.781 -13.117 1 94.69 140 SER B O 1
ATOM 3362 N N . TRP B 1 141 ? -13.328 13.797 -10.859 1 94.94 141 TRP B N 1
ATOM 3363 C CA . TRP B 1 141 ? -11.914 13.461 -10.766 1 94.94 141 TRP B CA 1
ATOM 3364 C C . TRP B 1 141 ? -11.633 12.094 -11.391 1 94.94 141 TRP B C 1
ATOM 3366 O O . TRP B 1 141 ? -12.359 11.133 -11.133 1 94.94 141 TRP B O 1
ATOM 3376 N N . PRO B 1 142 ? -10.664 12.008 -12.242 1 90.69 142 PRO B N 1
ATOM 3377 C CA . PRO B 1 142 ? -10.414 10.734 -12.922 1 90.69 142 PRO B CA 1
ATOM 3378 C C . PRO B 1 142 ? -10.109 9.594 -11.945 1 90.69 142 PRO B C 1
ATOM 3380 O O . PRO B 1 142 ? -9.336 9.773 -11.008 1 90.69 142 PRO B O 1
ATOM 3383 N N . TYR B 1 143 ? -10.625 8.445 -12.219 1 85.12 143 TYR B N 1
ATOM 3384 C CA . TYR B 1 143 ? -10.43 7.266 -11.383 1 85.12 143 TYR B CA 1
ATOM 3385 C C . TYR B 1 143 ? -8.977 6.809 -11.414 1 85.12 143 TYR B C 1
ATOM 3387 O O . TYR B 1 143 ? -8.484 6.215 -10.453 1 85.12 143 TYR B O 1
ATOM 3395 N N . THR B 1 144 ? -8.305 7.113 -12.43 1 85.69 144 THR B N 1
ATOM 3396 C CA . THR B 1 144 ? -6.93 6.652 -12.617 1 85.69 144 THR B CA 1
ATOM 3397 C C . THR B 1 144 ? -5.938 7.652 -12.031 1 85.69 144 THR B C 1
ATOM 3399 O O . THR B 1 144 ? -4.727 7.461 -12.125 1 85.69 144 THR B O 1
ATOM 3402 N N . ALA B 1 145 ? -6.512 8.711 -11.414 1 91.06 145 ALA B N 1
ATOM 3403 C CA . ALA B 1 145 ? -5.617 9.719 -10.852 1 91.06 145 ALA B CA 1
ATOM 3404 C C . ALA B 1 145 ? -4.777 9.141 -9.719 1 91.06 145 ALA B C 1
ATOM 3406 O O . ALA B 1 145 ? -5.219 8.234 -9.016 1 91.06 145 ALA B O 1
ATOM 3407 N N . ASN B 1 146 ? -3.59 9.781 -9.508 1 92.94 146 ASN B N 1
ATOM 3408 C CA . ASN B 1 146 ? -2.58 9.203 -8.625 1 92.94 146 ASN B CA 1
ATOM 3409 C C . ASN B 1 146 ? -2.66 9.805 -7.223 1 92.94 146 ASN B C 1
ATOM 3411 O O . ASN B 1 146 ? -1.84 9.484 -6.359 1 92.94 146 ASN B O 1
ATOM 3415 N N . VAL B 1 147 ? -3.586 10.664 -6.977 1 95.12 147 VAL B N 1
ATOM 3416 C CA . VAL B 1 147 ? -3.771 11.273 -5.664 1 95.12 147 VAL B CA 1
ATOM 3417 C C . VAL B 1 147 ? -5.262 11.328 -5.328 1 95.12 147 VAL B C 1
ATOM 3419 O O . VAL B 1 147 ? -6.09 11.586 -6.203 1 95.12 147 VAL B O 1
ATOM 3422 N N . SER B 1 148 ? -5.539 11.117 -4.043 1 95.38 148 SER B N 1
ATOM 3423 C CA . SER B 1 148 ? -6.938 11.07 -3.619 1 95.38 148 SER B CA 1
ATOM 3424 C C . SER B 1 148 ? -7.523 12.477 -3.516 1 95.38 148 SER B C 1
ATOM 3426 O O . SER B 1 148 ? -6.859 13.406 -3.049 1 95.38 148 SER B O 1
ATOM 3428 N N . PRO B 1 149 ? -8.797 12.617 -3.877 1 96.56 149 PRO B N 1
ATOM 3429 C CA . PRO B 1 149 ? -9.461 13.922 -3.824 1 96.56 149 PRO B CA 1
ATOM 3430 C C . PRO B 1 149 ? -9.461 14.531 -2.422 1 96.56 149 PRO B C 1
ATOM 3432 O O . PRO B 1 149 ? -9.133 15.703 -2.252 1 96.56 149 PRO B O 1
ATOM 3435 N N . PRO B 1 150 ? -9.781 13.727 -1.424 1 96.19 150 PRO B N 1
ATOM 3436 C CA . PRO B 1 150 ? -9.797 14.344 -0.096 1 96.19 150 PRO B CA 1
ATOM 3437 C C . PRO B 1 150 ? -8.43 14.883 0.318 1 96.19 150 PRO B C 1
ATOM 3439 O O . PRO B 1 150 ? -8.352 15.914 0.993 1 96.19 150 PRO B O 1
ATOM 3442 N N . GLU B 1 151 ? -7.43 14.219 -0.051 1 96.12 151 GLU B N 1
ATOM 3443 C CA . GLU B 1 151 ? -6.098 14.719 0.272 1 96.12 151 GLU B CA 1
ATOM 3444 C C . GLU B 1 151 ? -5.832 16.062 -0.402 1 96.12 151 GLU B C 1
ATOM 3446 O O . GLU B 1 151 ? -5.293 16.984 0.22 1 96.12 151 GLU B O 1
ATOM 3451 N N . LEU B 1 152 ? -6.152 16.172 -1.643 1 97.31 152 LEU B N 1
ATOM 3452 C CA . LEU B 1 152 ? -5.992 17.406 -2.395 1 97.31 152 LEU B CA 1
ATOM 3453 C C . LEU B 1 152 ? -6.832 18.531 -1.79 1 97.31 152 LEU B C 1
ATOM 3455 O O . LEU B 1 152 ? -6.34 19.641 -1.581 1 97.31 152 LEU B O 1
ATOM 3459 N N . ALA B 1 153 ? -8.07 18.203 -1.485 1 97 153 ALA B N 1
ATOM 3460 C CA . ALA B 1 153 ? -8.977 19.188 -0.9 1 97 153 ALA B CA 1
ATOM 3461 C C . ALA B 1 153 ? -8.453 19.688 0.445 1 97 153 ALA B C 1
ATOM 3463 O O . ALA B 1 153 ? -8.5 20.891 0.733 1 97 153 ALA B O 1
ATOM 3464 N N . TYR B 1 154 ? -7.938 18.766 1.182 1 94.5 154 TYR B N 1
ATOM 3465 C CA . TYR B 1 154 ? -7.422 19.094 2.506 1 94.5 154 TYR B CA 1
ATOM 3466 C C . TYR B 1 154 ? -6.223 20.031 2.404 1 94.5 154 TYR B C 1
ATOM 3468 O O . TYR B 1 154 ? -6.023 20.891 3.264 1 94.5 154 TYR B O 1
ATOM 3476 N N . ALA B 1 155 ? -5.496 19.922 1.333 1 95.5 155 ALA B N 1
ATOM 3477 C CA . ALA B 1 155 ? -4.305 20.734 1.147 1 95.5 155 ALA B CA 1
ATOM 3478 C C . ALA B 1 155 ? -4.641 22.047 0.422 1 95.5 155 ALA B C 1
ATOM 3480 O O . ALA B 1 155 ? -3.744 22.75 -0.038 1 95.5 155 ALA B O 1
ATOM 3481 N N . GLY B 1 156 ? -5.891 22.297 0.186 1 96 156 GLY B N 1
ATOM 3482 C CA . GLY B 1 156 ? -6.324 23.609 -0.292 1 96 156 GLY B CA 1
ATOM 3483 C C . GLY B 1 156 ? -6.641 23.625 -1.776 1 96 156 GLY B C 1
ATOM 3484 O O . GLY B 1 156 ? -6.949 24.672 -2.338 1 96 156 GLY B O 1
ATOM 3485 N N . PHE B 1 157 ? -6.613 22.453 -2.4 1 96.81 157 PHE B N 1
ATOM 3486 C CA . PHE B 1 157 ? -6.777 22.391 -3.85 1 96.81 157 PHE B CA 1
ATOM 3487 C C . PHE B 1 157 ? -8.211 22.062 -4.223 1 96.81 157 PHE B C 1
ATOM 3489 O O . PHE B 1 157 ? -8.914 21.375 -3.467 1 96.81 157 PHE B O 1
ATOM 3496 N N . TYR B 1 158 ? -8.695 22.562 -5.289 1 97.62 158 TYR B N 1
ATOM 3497 C CA . TYR B 1 158 ? -9.93 22.141 -5.934 1 97.62 158 TYR B CA 1
ATOM 3498 C C . TYR B 1 158 ? -9.688 21.766 -7.391 1 97.62 158 TYR B C 1
ATOM 3500 O O . TYR B 1 158 ? -8.664 22.141 -7.973 1 97.62 158 TYR B O 1
ATOM 3508 N N . TYR B 1 159 ? -10.57 20.938 -7.91 1 98.06 159 TYR B N 1
ATOM 3509 C CA . TYR B 1 159 ? -10.391 20.359 -9.234 1 98.06 159 TYR B CA 1
ATOM 3510 C C . TYR B 1 159 ? -10.734 21.359 -10.328 1 98.06 159 TYR B C 1
ATOM 3512 O O . TYR B 1 159 ? -11.773 22.016 -10.258 1 98.06 159 TYR B O 1
ATOM 3520 N N . SER B 1 160 ? -9.891 21.469 -11.375 1 94 160 SER B N 1
ATOM 3521 C CA . SER B 1 160 ? -10.109 22.391 -12.484 1 94 160 SER B CA 1
ATOM 3522 C C . SER B 1 160 ? -11.094 21.812 -13.492 1 94 160 SER B C 1
ATOM 3524 O O . SER B 1 160 ? -11.656 22.547 -14.312 1 94 160 SER B O 1
ATOM 3526 N N . GLY B 1 161 ? -11.195 20.453 -13.508 1 93.88 161 GLY B N 1
ATOM 3527 C CA . GLY B 1 161 ? -12.047 19.812 -14.492 1 93.88 161 GLY B CA 1
ATOM 3528 C C . GLY B 1 161 ? -11.266 19.203 -15.648 1 93.88 161 GLY B C 1
ATOM 3529 O O . GLY B 1 161 ? -11.844 18.531 -16.516 1 93.88 161 GLY B O 1
ATOM 3530 N N . TYR B 1 162 ? -9.984 19.359 -15.609 1 91.06 162 TYR B N 1
ATOM 3531 C CA . TYR B 1 162 ? -9.156 18.875 -16.703 1 91.06 162 TYR B CA 1
ATOM 3532 C C . TYR B 1 162 ? -8.016 18 -16.188 1 91.06 162 TYR B C 1
ATOM 3534 O O . TYR B 1 162 ? -7.203 18.453 -15.375 1 91.06 162 TYR B O 1
ATOM 3542 N N . GLY B 1 163 ? -8.016 16.766 -16.734 1 92.44 163 GLY B N 1
ATOM 3543 C CA . GLY B 1 163 ? -6.953 15.867 -16.297 1 92.44 163 GLY B CA 1
ATOM 3544 C C . GLY B 1 163 ? -6.855 15.734 -14.789 1 92.44 163 GLY B C 1
ATOM 3545 O O . GLY B 1 163 ? -7.852 15.461 -14.125 1 92.44 163 GLY B O 1
ATOM 3546 N N . ASP B 1 164 ? -5.574 15.922 -14.328 1 94.69 164 ASP B N 1
ATOM 3547 C CA . ASP B 1 164 ? -5.391 15.906 -12.883 1 94.69 164 ASP B CA 1
ATOM 3548 C C . ASP B 1 164 ? -4.945 17.281 -12.375 1 94.69 164 ASP B C 1
ATOM 3550 O O . ASP B 1 164 ? -4.188 17.375 -11.406 1 94.69 164 ASP B O 1
ATOM 3554 N N . LEU B 1 165 ? -5.363 18.266 -13.125 1 94.81 165 LEU B N 1
ATOM 3555 C CA . LEU B 1 165 ? -5.023 19.641 -12.805 1 94.81 165 LEU B CA 1
ATOM 3556 C C . LEU B 1 165 ? -5.871 20.156 -11.648 1 94.81 165 LEU B C 1
ATOM 3558 O O . LEU B 1 165 ? -7.098 20.031 -11.656 1 94.81 165 LEU B O 1
ATOM 3562 N N . VAL B 1 166 ? -5.191 20.766 -10.641 1 97.31 166 VAL B N 1
ATOM 3563 C CA . VAL B 1 166 ? -5.883 21.344 -9.492 1 97.31 166 VAL B CA 1
ATOM 3564 C C . VAL B 1 166 ? -5.387 22.766 -9.258 1 97.31 166 VAL B C 1
ATOM 3566 O O . VAL B 1 166 ? -4.324 23.141 -9.742 1 97.31 166 VAL B O 1
ATOM 3569 N N . LYS B 1 167 ? -6.23 23.484 -8.539 1 95.56 167 LYS B N 1
ATOM 3570 C CA . LYS B 1 167 ? -5.918 24.875 -8.234 1 95.56 167 LYS B CA 1
ATOM 3571 C C . LYS B 1 167 ? -6.109 25.172 -6.75 1 95.56 167 LYS B C 1
ATOM 3573 O O . LYS B 1 167 ? -7.031 24.641 -6.121 1 95.56 167 LYS B O 1
ATOM 3578 N N . CYS B 1 168 ? -5.18 25.938 -6.227 1 96.44 168 CYS B N 1
ATOM 3579 C CA . CYS B 1 168 ? -5.355 26.328 -4.836 1 96.44 168 CYS B CA 1
ATOM 3580 C C . CYS B 1 168 ? -6.332 27.5 -4.723 1 96.44 168 CYS B C 1
ATOM 3582 O O . CYS B 1 168 ? -6.238 28.469 -5.477 1 96.44 168 CYS B O 1
ATOM 3584 N N . PHE B 1 169 ? -7.191 27.516 -3.732 1 96.06 169 PHE B N 1
ATOM 3585 C CA . PHE B 1 169 ? -8.195 28.562 -3.561 1 96.06 169 PHE B CA 1
ATOM 3586 C C . PHE B 1 169 ? -7.562 29.828 -3.018 1 96.06 169 PHE B C 1
ATOM 3588 O O . PHE B 1 169 ? -8.102 30.922 -3.205 1 96.06 169 PHE B O 1
ATOM 3595 N N . SER B 1 170 ? -6.414 29.719 -2.404 1 93.88 170 SER B N 1
ATOM 3596 C CA . SER B 1 170 ? -5.789 30.812 -1.68 1 93.88 170 SER B CA 1
ATOM 3597 C C . SER B 1 170 ? -4.75 31.531 -2.541 1 93.88 170 SER B C 1
ATOM 3599 O O . SER B 1 170 ? -4.793 32.75 -2.693 1 93.88 170 SER B O 1
ATOM 3601 N N . CYS B 1 171 ? -3.84 30.797 -3.189 1 91.44 171 CYS B N 1
ATOM 3602 C CA . CYS B 1 171 ? -2.734 31.438 -3.904 1 91.44 171 CYS B CA 1
ATOM 3603 C C . CYS B 1 171 ? -2.922 31.312 -5.41 1 91.44 171 CYS B C 1
ATOM 3605 O O . CYS B 1 171 ? -2.143 31.875 -6.184 1 91.44 171 CYS B O 1
ATOM 3607 N N . ASP B 1 172 ? -3.869 30.578 -5.844 1 91.12 172 ASP B N 1
ATOM 3608 C CA . ASP B 1 172 ? -4.203 30.375 -7.25 1 91.12 172 ASP B CA 1
ATOM 3609 C C . ASP B 1 172 ? -3.119 29.562 -7.961 1 91.12 172 ASP B C 1
ATOM 3611 O O . ASP B 1 172 ? -3.043 29.562 -9.195 1 91.12 172 ASP B O 1
ATOM 3615 N N . GLY B 1 173 ? -2.301 28.953 -7.172 1 92.5 173 GLY B N 1
ATOM 3616 C CA . GLY B 1 173 ? -1.326 28.047 -7.762 1 92.5 173 GLY B CA 1
ATOM 3617 C C . GLY B 1 173 ? -1.954 26.812 -8.383 1 92.5 173 GLY B C 1
ATOM 3618 O O . GLY B 1 173 ? -2.932 26.281 -7.855 1 92.5 173 GLY B O 1
ATOM 3619 N N . HIS B 1 174 ? -1.367 26.359 -9.547 1 93 174 HIS B N 1
ATOM 3620 C CA . HIS B 1 174 ? -1.871 25.172 -10.234 1 93 174 HIS B CA 1
ATOM 3621 C C . HIS B 1 174 ? -0.829 24.062 -10.25 1 93 174 HIS B C 1
ATOM 3623 O O . HIS B 1 174 ? 0.365 24.328 -10.414 1 93 174 HIS B O 1
ATOM 3629 N N . LEU B 1 175 ? -1.263 22.906 -9.945 1 94.31 175 LEU B N 1
ATOM 3630 C CA . LEU B 1 175 ? -0.396 21.734 -10.023 1 94.31 175 LEU B CA 1
ATOM 3631 C C . LEU B 1 175 ? -1.029 20.641 -10.875 1 94.31 175 LEU B C 1
ATOM 3633 O O . LEU B 1 175 ? -2.256 20.516 -10.93 1 94.31 175 LEU B O 1
ATOM 3637 N N . GLN B 1 176 ? -0.279 19.859 -11.641 1 94.44 176 GLN B N 1
ATOM 3638 C CA . GLN B 1 176 ? -0.699 18.719 -12.438 1 94.44 176 GLN B CA 1
ATOM 3639 C C . GLN B 1 176 ? 0.391 17.641 -12.484 1 94.44 176 GLN B C 1
ATOM 3641 O O . GLN B 1 176 ? 1.46 17.812 -11.891 1 94.44 176 GLN B O 1
ATOM 3646 N N . GLU B 1 177 ? 0.077 16.516 -13.109 1 90.88 177 GLU B N 1
ATOM 3647 C CA . GLU B 1 177 ? 1.009 15.406 -13.289 1 90.88 177 GLU B CA 1
ATOM 3648 C C . GLU B 1 177 ? 1.451 14.836 -11.938 1 90.88 177 GLU B C 1
ATOM 3650 O O . GLU B 1 177 ? 2.648 14.703 -11.68 1 90.88 177 GLU B O 1
ATOM 3655 N N . TRP B 1 178 ? 0.497 14.539 -11.125 1 92.5 178 TRP B N 1
ATOM 3656 C CA . TRP B 1 178 ? 0.74 13.953 -9.812 1 92.5 178 TRP B CA 1
ATOM 3657 C C . TRP B 1 178 ? 1.291 12.539 -9.938 1 92.5 178 TRP B C 1
ATOM 3659 O O . TRP B 1 178 ? 0.874 11.773 -10.812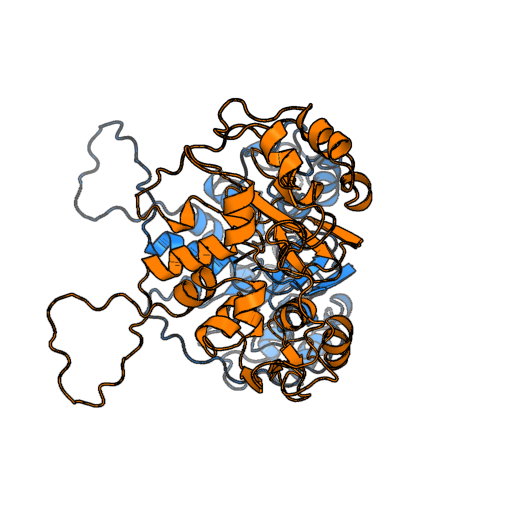 1 92.5 178 TRP B O 1
ATOM 3669 N N . ALA B 1 179 ? 2.229 12.203 -9.133 1 90.31 179 ALA B N 1
ATOM 3670 C CA . ALA B 1 179 ? 2.783 10.859 -9.039 1 90.31 179 ALA B CA 1
ATOM 3671 C C . ALA B 1 179 ? 2.291 10.148 -7.781 1 90.31 179 ALA B C 1
ATOM 3673 O O . ALA B 1 179 ? 1.965 10.797 -6.785 1 90.31 179 ALA B O 1
ATOM 3674 N N . LEU B 1 180 ? 2.201 8.82 -7.844 1 91.31 180 LEU B N 1
ATOM 3675 C CA . LEU B 1 180 ? 1.873 8.062 -6.641 1 91.31 180 LEU B CA 1
ATOM 3676 C C . LEU B 1 180 ? 2.871 8.359 -5.523 1 91.31 180 LEU B C 1
ATOM 3678 O O . LEU B 1 180 ? 4.078 8.438 -5.77 1 91.31 180 LEU B O 1
ATOM 3682 N N . GLY B 1 181 ? 2.367 8.609 -4.352 1 89.38 181 GLY B N 1
ATOM 3683 C CA . GLY B 1 181 ? 3.244 8.898 -3.229 1 89.38 181 GLY B CA 1
ATOM 3684 C C . GLY B 1 181 ? 3.418 10.391 -2.982 1 89.38 181 GLY B C 1
ATOM 3685 O O . GLY B 1 181 ? 3.938 10.789 -1.939 1 89.38 181 GLY B O 1
ATOM 3686 N N . ASP B 1 182 ? 3.018 11.188 -3.922 1 90.69 182 ASP B N 1
ATOM 3687 C CA . ASP B 1 182 ? 3.102 12.633 -3.715 1 90.69 182 ASP B CA 1
ATOM 3688 C C . ASP B 1 182 ? 2.254 13.07 -2.521 1 90.69 182 ASP B C 1
ATOM 3690 O O . ASP B 1 182 ? 1.139 12.578 -2.334 1 90.69 182 ASP B O 1
ATOM 3694 N N . SER B 1 183 ? 2.811 13.969 -1.75 1 92.06 183 SER B N 1
ATOM 3695 C CA . SER B 1 183 ? 2.053 14.656 -0.707 1 92.06 183 SER B CA 1
ATOM 3696 C C . SER B 1 183 ? 1.5 15.984 -1.208 1 92.06 183 SER B C 1
ATOM 3698 O O . SER B 1 183 ? 2.258 16.844 -1.651 1 92.06 183 SER B O 1
ATOM 3700 N N . ALA B 1 184 ? 0.227 16.125 -1.113 1 95.38 184 ALA B N 1
ATOM 3701 C CA . ALA B 1 184 ? -0.409 17.344 -1.59 1 95.38 184 ALA B CA 1
ATOM 3702 C C . ALA B 1 184 ? 0.126 18.578 -0.847 1 95.38 184 ALA B C 1
ATOM 3704 O O . ALA B 1 184 ? 0.394 19.609 -1.457 1 95.38 184 ALA B O 1
ATOM 3705 N N . TRP B 1 185 ? 0.34 18.438 0.445 1 93.69 185 TRP B N 1
ATOM 3706 C CA . TRP B 1 185 ? 0.872 19.531 1.247 1 93.69 185 TRP B CA 1
ATOM 3707 C C . TRP B 1 185 ? 2.299 19.859 0.83 1 93.69 185 TRP B C 1
ATOM 3709 O O . TRP B 1 185 ? 2.635 21.031 0.64 1 93.69 185 TRP B O 1
ATOM 3719 N N . HIS B 1 186 ? 3.109 18.828 0.666 1 92.5 186 HIS B N 1
ATOM 3720 C CA . HIS B 1 186 ? 4.508 19.047 0.314 1 92.5 186 HIS B CA 1
ATOM 3721 C C . HIS B 1 186 ? 4.629 19.703 -1.06 1 92.5 186 HIS B C 1
ATOM 3723 O O . HIS B 1 186 ? 5.406 20.641 -1.238 1 92.5 186 HIS B O 1
ATOM 3729 N N . GLU B 1 187 ? 3.902 19.156 -2.021 1 93.62 187 GLU B N 1
ATOM 3730 C CA . GLU B 1 187 ? 3.949 19.719 -3.365 1 93.62 187 GLU B CA 1
ATOM 3731 C C . GLU B 1 187 ? 3.445 21.156 -3.375 1 93.62 187 GLU B C 1
ATOM 3733 O O . GLU B 1 187 ? 3.994 22.016 -4.074 1 93.62 187 GLU B O 1
ATOM 3738 N N . HIS B 1 188 ? 2.412 21.422 -2.547 1 94.94 188 HIS B N 1
ATOM 3739 C CA . HIS B 1 188 ? 1.892 22.781 -2.422 1 94.94 188 HIS B CA 1
ATOM 3740 C C . HIS B 1 188 ? 2.961 23.734 -1.898 1 94.94 188 HIS B C 1
ATOM 3742 O O . HIS B 1 188 ? 3.205 24.781 -2.492 1 94.94 188 HIS B O 1
ATOM 3748 N N . ALA B 1 189 ? 3.605 23.391 -0.857 1 93.94 189 ALA B N 1
ATOM 3749 C CA . ALA B 1 189 ? 4.629 24.219 -0.227 1 93.94 189 ALA B CA 1
ATOM 3750 C C . ALA B 1 189 ? 5.848 24.375 -1.135 1 93.94 189 ALA B C 1
ATOM 3752 O O . ALA B 1 189 ? 6.422 25.453 -1.236 1 93.94 189 ALA B O 1
ATOM 3753 N N . LYS B 1 190 ? 6.211 23.312 -1.744 1 90.31 190 LYS B N 1
ATOM 3754 C CA . LYS B 1 190 ? 7.391 23.281 -2.605 1 90.31 190 LYS B CA 1
ATOM 3755 C C . LYS B 1 190 ? 7.25 24.266 -3.764 1 90.31 190 LYS B C 1
ATOM 3757 O O . LYS B 1 190 ? 8.156 25.047 -4.035 1 90.31 190 LYS B O 1
ATOM 3762 N N . TRP B 1 191 ? 6.145 24.266 -4.461 1 92.44 191 TRP B N 1
ATOM 3763 C CA . TRP B 1 191 ? 5.965 25.031 -5.688 1 92.44 191 TRP B CA 1
ATOM 3764 C C . TRP B 1 191 ? 5.391 26.406 -5.387 1 92.44 191 TRP B C 1
ATOM 3766 O O . TRP B 1 191 ? 5.551 27.344 -6.18 1 92.44 191 TRP B O 1
ATOM 3776 N N . PHE B 1 192 ? 4.672 26.625 -4.254 1 91.31 192 PHE B N 1
ATOM 3777 C CA . PHE B 1 192 ? 4.078 27.891 -3.871 1 91.31 192 PHE B CA 1
ATOM 3778 C C . PHE B 1 192 ? 4.379 28.219 -2.41 1 91.31 192 PHE B C 1
ATOM 3780 O O . PHE B 1 192 ? 3.461 28.312 -1.591 1 91.31 192 PHE B O 1
ATOM 3787 N N . PRO B 1 193 ? 5.637 28.484 -2.1 1 91.94 193 PRO B N 1
ATOM 3788 C CA . PRO B 1 193 ? 6.07 28.672 -0.713 1 91.94 193 PRO B CA 1
ATOM 3789 C C . PRO B 1 193 ? 5.457 29.906 -0.066 1 91.94 193 PRO B C 1
ATOM 3791 O O . PRO B 1 193 ? 5.453 30.031 1.162 1 91.94 193 PRO B O 1
ATOM 3794 N N . SER B 1 194 ? 4.895 30.812 -0.842 1 92.5 194 SER B N 1
ATOM 3795 C CA . SER B 1 194 ? 4.34 32.031 -0.292 1 92.5 194 SER B CA 1
ATOM 3796 C C . SER B 1 194 ? 2.84 31.906 -0.043 1 92.5 194 SER B C 1
ATOM 3798 O O . SER B 1 194 ? 2.178 32.875 0.317 1 92.5 194 SER B O 1
ATOM 3800 N N . CYS B 1 195 ? 2.318 30.781 -0.257 1 93 195 CYS B N 1
ATOM 3801 C CA . CYS B 1 195 ? 0.885 30.594 -0.048 1 93 195 CYS B CA 1
ATOM 3802 C C . CYS B 1 195 ? 0.517 30.812 1.415 1 93 195 CYS B C 1
ATOM 3804 O O . CYS B 1 195 ? 0.983 30.078 2.291 1 93 195 CYS B O 1
ATOM 3806 N N . VAL B 1 196 ? -0.387 31.672 1.591 1 90.81 196 VAL B N 1
ATOM 3807 C CA . VAL B 1 196 ? -0.78 32.062 2.941 1 90.81 196 VAL B CA 1
ATOM 3808 C C . VAL B 1 196 ? -1.51 30.906 3.617 1 90.81 196 VAL B C 1
ATOM 3810 O O . VAL B 1 196 ? -1.367 30.688 4.824 1 90.81 196 VAL B O 1
ATOM 3813 N N . PHE B 1 197 ? -2.242 30.203 2.953 1 91.81 197 PHE B N 1
ATOM 3814 C CA . PHE B 1 197 ? -3.004 29.078 3.492 1 91.81 197 PHE B CA 1
ATOM 3815 C C . PHE B 1 197 ? -2.072 28 4.027 1 91.81 197 PHE B C 1
ATOM 3817 O O . PHE B 1 197 ? -2.252 27.516 5.148 1 91.81 197 PHE B O 1
ATOM 3824 N N . VAL B 1 198 ? -1.119 27.578 3.211 1 91.94 198 VAL B N 1
ATOM 3825 C CA . VAL B 1 198 ? -0.177 26.547 3.631 1 91.94 198 VAL B CA 1
ATOM 3826 C C . VAL B 1 198 ? 0.573 27.016 4.879 1 91.94 198 VAL B C 1
ATOM 3828 O O . VAL B 1 198 ? 0.74 26.25 5.828 1 91.94 198 VAL B O 1
ATOM 3831 N N . GLY B 1 199 ? 1.011 28.266 4.832 1 88 199 GLY B N 1
ATOM 3832 C CA . GLY B 1 199 ? 1.709 28.812 5.98 1 88 199 GLY B CA 1
ATOM 3833 C C . GLY B 1 199 ? 0.891 28.75 7.258 1 88 199 GLY B C 1
ATOM 3834 O O . GLY B 1 199 ? 1.409 28.406 8.32 1 88 199 GLY B O 1
ATOM 3835 N N . ARG B 1 200 ? -0.301 29.109 7.094 1 86.44 200 ARG B N 1
ATOM 3836 C CA . ARG B 1 200 ? -1.187 29.125 8.258 1 86.44 200 ARG B CA 1
ATOM 3837 C C . ARG B 1 200 ? -1.479 27.719 8.75 1 86.44 200 ARG B C 1
ATOM 3839 O O . ARG B 1 200 ? -1.549 27.484 9.961 1 86.44 200 ARG B O 1
ATOM 3846 N N . GLN B 1 201 ? -1.643 26.828 7.855 1 86.69 201 GLN B N 1
ATOM 3847 C CA . GLN B 1 201 ? -2.09 25.484 8.219 1 86.69 201 GLN B CA 1
ATOM 3848 C C . GLN B 1 201 ? -0.921 24.625 8.688 1 86.69 201 GLN B C 1
ATOM 3850 O O . GLN B 1 201 ? -1.062 23.828 9.625 1 86.69 201 GLN B O 1
ATOM 3855 N N . LYS B 1 202 ? 0.258 24.734 8.031 1 86.88 202 LYS B N 1
ATOM 3856 C CA . LYS B 1 202 ? 1.346 23.781 8.273 1 86.88 202 LYS B CA 1
ATOM 3857 C C . LYS B 1 202 ? 2.525 24.484 8.953 1 86.88 202 LYS B C 1
ATOM 3859 O O . LYS B 1 202 ? 3.406 23.812 9.508 1 86.88 202 LYS B O 1
ATOM 3864 N N . GLY B 1 203 ? 2.594 25.781 8.906 1 83.69 203 GLY B N 1
ATOM 3865 C CA . GLY B 1 203 ? 3.66 26.516 9.57 1 83.69 203 GLY B CA 1
ATOM 3866 C C . GLY B 1 203 ? 4.836 26.812 8.656 1 83.69 203 GLY B C 1
ATOM 3867 O O . GLY B 1 203 ? 5.016 26.156 7.633 1 83.69 203 GLY B O 1
ATOM 3868 N N . GLU B 1 204 ? 5.586 27.719 9.086 1 83.62 204 GLU B N 1
ATOM 3869 C CA . GLU B 1 204 ? 6.719 28.188 8.297 1 83.62 204 GLU B CA 1
ATOM 3870 C C . GLU B 1 204 ? 7.812 27.125 8.211 1 83.62 204 GLU B C 1
ATOM 3872 O O . GLU B 1 204 ? 8.484 27.016 7.188 1 83.62 204 GLU B O 1
ATOM 3877 N N . ALA B 1 205 ? 8.016 26.516 9.258 1 81.25 205 ALA B N 1
ATOM 3878 C CA . ALA B 1 205 ? 9.039 25.469 9.273 1 81.25 205 ALA B CA 1
ATOM 3879 C C . ALA B 1 205 ? 8.758 24.406 8.227 1 81.25 205 ALA B C 1
ATOM 3881 O O . ALA B 1 205 ? 9.672 23.922 7.551 1 81.25 205 ALA B O 1
ATOM 3882 N N . PHE B 1 206 ? 7.547 24.031 8.148 1 86.19 206 PHE B N 1
ATOM 3883 C CA . PHE B 1 206 ? 7.133 23.062 7.148 1 86.19 206 PHE B CA 1
ATOM 3884 C C . PHE B 1 206 ? 7.414 23.578 5.742 1 86.19 206 PHE B C 1
ATOM 3886 O O . PHE B 1 206 ? 7.961 22.844 4.91 1 86.19 206 PHE B O 1
ATOM 3893 N N . VAL B 1 207 ? 7.055 24.781 5.488 1 89.19 207 VAL B N 1
ATOM 3894 C CA . VAL B 1 207 ? 7.234 25.375 4.172 1 89.19 207 VAL B CA 1
ATOM 3895 C C . VAL B 1 207 ? 8.719 25.406 3.816 1 89.19 207 VAL B C 1
ATOM 3897 O O . VAL B 1 207 ? 9.109 25.016 2.713 1 89.19 207 VAL B O 1
ATOM 3900 N N . ARG B 1 208 ? 9.531 25.812 4.684 1 85.94 208 ARG B N 1
ATOM 3901 C CA . ARG B 1 208 ? 10.969 25.875 4.469 1 85.94 208 ARG B CA 1
ATOM 3902 C C . ARG B 1 208 ? 11.547 24.5 4.188 1 85.94 208 ARG B C 1
ATOM 3904 O O . ARG B 1 208 ? 12.422 24.344 3.336 1 85.94 208 ARG B O 1
ATOM 3911 N N . GLY B 1 209 ? 11.078 23.562 4.918 1 84.06 209 GLY B N 1
ATOM 3912 C CA . GLY B 1 209 ? 11.555 22.203 4.75 1 84.06 209 GLY B CA 1
ATOM 3913 C C . GLY B 1 209 ? 11.172 21.594 3.418 1 84.06 209 GLY B C 1
ATOM 3914 O O . GLY B 1 209 ? 11.805 20.641 2.955 1 84.06 209 GLY B O 1
ATOM 3915 N N . SER B 1 210 ? 10.133 22.078 2.893 1 85.12 210 SER B N 1
ATOM 3916 C CA . SER B 1 210 ? 9.641 21.531 1.635 1 85.12 210 SER B CA 1
ATOM 3917 C C . SER B 1 210 ? 10.383 22.125 0.442 1 85.12 210 SER B C 1
ATOM 3919 O O . SER B 1 210 ? 10.328 21.578 -0.664 1 85.12 210 SER B O 1
ATOM 3921 N N . THR B 1 211 ? 10.953 23.344 0.542 1 70.88 211 THR B N 1
ATOM 3922 C CA . THR B 1 211 ? 11.633 24.062 -0.538 1 70.88 211 THR B CA 1
ATOM 3923 C C . THR B 1 211 ? 13.102 23.656 -0.604 1 70.88 211 THR B C 1
ATOM 3925 O O . THR B 1 211 ? 13.805 24.016 -1.553 1 70.88 211 THR B O 1
ATOM 3928 N N . ARG B 1 212 ? 13.805 23.344 0.486 1 56.47 212 ARG B N 1
ATOM 3929 C CA . ARG B 1 212 ? 15.25 23.219 0.58 1 56.47 212 ARG B CA 1
ATOM 3930 C C . ARG B 1 212 ? 15.82 22.5 -0.642 1 56.47 212 ARG B C 1
ATOM 3932 O O . ARG B 1 212 ? 15.422 21.375 -0.946 1 56.47 212 ARG B O 1
ATOM 3939 N N . PRO B 1 213 ? 16.406 23.328 -1.553 1 49.44 213 PRO B N 1
ATOM 3940 C CA . PRO B 1 213 ? 17.25 22.75 -2.6 1 49.44 213 PRO B CA 1
ATOM 3941 C C . PRO B 1 213 ? 18.234 21.703 -2.059 1 49.44 213 PRO B C 1
ATOM 3943 O O . PRO B 1 213 ? 18.547 21.703 -0.865 1 49.44 213 PRO B O 1
ATOM 3946 N N . PRO B 1 214 ? 18.688 20.672 -2.711 1 41.91 214 PRO B N 1
ATOM 3947 C CA . PRO B 1 214 ? 19.828 19.969 -2.137 1 41.91 214 PRO B CA 1
ATOM 3948 C C . PRO B 1 214 ? 20.922 20.922 -1.659 1 41.91 214 PRO B C 1
ATOM 3950 O O . PRO B 1 214 ? 21.094 22 -2.211 1 41.91 214 PRO B O 1
ATOM 3953 N N . ALA B 1 215 ? 21.375 20.984 -0.5 1 38.31 215 ALA B N 1
ATOM 3954 C CA . ALA B 1 215 ? 22.453 21.812 0.038 1 38.31 215 ALA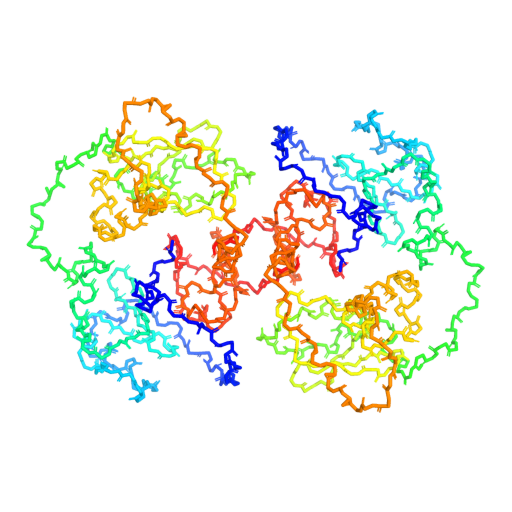 B CA 1
ATOM 3955 C C . ALA B 1 215 ? 23.531 22.078 -1.018 1 38.31 215 ALA B C 1
ATOM 3957 O O . ALA B 1 215 ? 23.969 21.156 -1.709 1 38.31 215 ALA B O 1
ATOM 3958 N N . PRO B 1 216 ? 23.766 23.234 -1.517 1 35.84 216 PRO B N 1
ATOM 3959 C CA . PRO B 1 216 ? 24.953 23.484 -2.344 1 35.84 216 PRO B CA 1
ATOM 3960 C C . PRO B 1 216 ? 26.234 22.938 -1.721 1 35.84 216 PRO B C 1
ATOM 3962 O O . PRO B 1 216 ? 26.328 22.844 -0.495 1 35.84 216 PRO B O 1
ATOM 3965 N N . LEU B 1 217 ? 27.078 22.125 -2.377 1 33.19 217 LEU B N 1
ATOM 3966 C CA . LEU B 1 217 ? 28.438 21.891 -1.91 1 33.19 217 LEU B CA 1
ATOM 3967 C C . LEU B 1 217 ? 29.125 23.203 -1.578 1 33.19 217 LEU B C 1
ATOM 3969 O O . LEU B 1 217 ? 28.812 24.25 -2.164 1 33.19 217 LEU B O 1
ATOM 3973 N N . PRO B 1 218 ? 29.906 23.516 -0.583 1 35.12 218 PRO B N 1
ATOM 3974 C CA . PRO B 1 218 ? 30.578 24.734 -0.148 1 35.12 218 PRO B CA 1
ATOM 3975 C C . PRO B 1 218 ? 31.047 25.594 -1.318 1 35.12 218 PRO B C 1
ATOM 3977 O O . PRO B 1 218 ? 31 26.828 -1.25 1 35.12 218 PRO B O 1
ATOM 3980 N N . GLY B 1 219 ? 32.125 25.188 -2.102 1 32.94 219 GLY B N 1
ATOM 3981 C CA . GLY B 1 219 ? 33.125 25.984 -2.826 1 32.94 219 GLY B CA 1
ATOM 3982 C C . GLY B 1 219 ? 32.5 26.781 -3.973 1 32.94 219 GLY B C 1
ATOM 3983 O O . GLY B 1 219 ? 33.219 27.484 -4.695 1 32.94 219 GLY B O 1
ATOM 3984 N N . GLN B 1 220 ? 31.594 26.281 -4.832 1 32.75 220 GLN B N 1
ATOM 3985 C CA . GLN B 1 220 ? 31.531 26.922 -6.141 1 32.75 220 GLN B CA 1
ATOM 3986 C C . GLN B 1 220 ? 30.828 28.266 -6.055 1 32.75 220 GLN B C 1
ATOM 3988 O O . GLN B 1 220 ? 29.859 28.422 -5.305 1 32.75 220 GLN B O 1
ATOM 3993 N N . THR B 1 221 ? 31.516 29.266 -6.34 1 32.41 221 THR B N 1
ATOM 3994 C CA . THR B 1 221 ? 31.219 30.672 -6.605 1 32.41 221 THR B CA 1
ATOM 3995 C C . THR B 1 221 ? 29.906 30.828 -7.355 1 32.41 221 THR B C 1
ATOM 3997 O O . THR B 1 221 ? 29.609 30.031 -8.258 1 32.41 221 THR B O 1
ATOM 4000 N N . PRO B 1 222 ? 28.969 31.719 -6.98 1 35.38 222 PRO B N 1
ATOM 4001 C CA . PRO B 1 222 ? 27.672 32.094 -7.527 1 35.38 222 PRO B CA 1
ATOM 4002 C C . PRO B 1 222 ? 27.734 32.531 -8.992 1 35.38 222 PRO B C 1
ATOM 4004 O O . PRO B 1 222 ? 26.844 33.219 -9.492 1 35.38 222 PRO B O 1
ATOM 4007 N N . GLN B 1 223 ? 28.828 32.375 -9.836 1 31.84 223 GLN B N 1
ATOM 4008 C CA . GLN B 1 223 ? 28.859 33.094 -11.117 1 31.84 223 GLN B CA 1
ATOM 4009 C C . GLN B 1 223 ? 27.531 32.969 -11.844 1 31.84 223 GLN B C 1
ATOM 4011 O O . GLN B 1 223 ? 26.75 32.062 -11.555 1 31.84 223 GLN B O 1
ATOM 4016 N N . SER B 1 224 ? 27.234 33.938 -12.992 1 33.06 224 SER B N 1
ATOM 4017 C CA . SER B 1 224 ? 26.188 34.375 -13.898 1 33.06 224 SER B CA 1
ATOM 4018 C C . SER B 1 224 ? 25.422 33.219 -14.492 1 33.06 224 SER B C 1
ATOM 4020 O O . SER B 1 224 ? 24.484 33.406 -15.281 1 33.06 224 SER B O 1
ATOM 4022 N N . THR B 1 225 ? 26.141 32.156 -15.031 1 32.47 225 THR B N 1
ATOM 4023 C CA . THR B 1 225 ? 25.672 31.297 -16.109 1 32.47 225 THR B CA 1
ATOM 4024 C C . THR B 1 225 ? 24.359 30.625 -15.719 1 32.47 225 THR B C 1
ATOM 4026 O O . THR B 1 225 ? 24.188 30.203 -14.57 1 32.47 225 THR B O 1
ATOM 4029 N N . THR B 1 226 ? 23.203 30.781 -16.547 1 34.16 226 THR B N 1
ATOM 4030 C CA . THR B 1 226 ? 21.906 30.156 -16.703 1 34.16 226 THR B CA 1
ATOM 4031 C C . THR B 1 226 ? 21.938 28.703 -16.281 1 34.16 226 THR B C 1
ATOM 4033 O O . THR B 1 226 ? 21.984 27.797 -17.109 1 34.16 226 THR B O 1
ATOM 4036 N N . ALA B 1 227 ? 22.906 28.281 -15.695 1 31.88 227 ALA B N 1
ATOM 4037 C CA . ALA B 1 227 ? 23.234 26.859 -15.531 1 31.88 227 ALA B CA 1
ATOM 4038 C C . ALA B 1 227 ? 22.047 26.078 -15 1 31.88 227 ALA B C 1
ATOM 4040 O O . ALA B 1 227 ? 21.359 26.516 -14.07 1 31.88 227 ALA B O 1
ATOM 4041 N N . GLU B 1 228 ? 21.312 25.281 -15.891 1 35.38 228 GLU B N 1
ATOM 4042 C CA . GLU B 1 228 ? 20.359 24.188 -15.75 1 35.38 228 GLU B CA 1
ATOM 4043 C C . GLU B 1 228 ? 20.5 23.516 -14.383 1 35.38 228 GLU B C 1
ATOM 4045 O O . GLU B 1 228 ? 21.531 22.922 -14.078 1 35.38 228 GLU B O 1
ATOM 4050 N N . ILE B 1 229 ? 20.391 24.125 -13.328 1 37.38 229 ILE B N 1
ATOM 4051 C CA . ILE B 1 229 ? 20.234 23.391 -12.07 1 37.38 229 ILE B CA 1
ATOM 4052 C C . ILE B 1 229 ? 19.797 21.969 -12.344 1 37.38 229 ILE B C 1
ATOM 4054 O O . ILE B 1 229 ? 18.656 21.719 -12.727 1 37.38 229 ILE B O 1
ATOM 4058 N N . GLU B 1 230 ? 20.375 21.312 -13.211 1 40.28 230 GLU B N 1
ATOM 4059 C CA . GLU B 1 230 ? 20.188 19.875 -13.398 1 40.28 230 GLU B CA 1
ATOM 4060 C C . GLU B 1 230 ? 19.797 19.203 -12.086 1 40.28 230 GLU B C 1
ATOM 4062 O O . GLU B 1 230 ? 20.562 19.219 -11.125 1 40.28 230 GLU B O 1
ATOM 4067 N N . HIS B 1 231 ? 18.688 19.484 -11.438 1 47.81 231 HIS B N 1
ATOM 4068 C CA . HIS B 1 231 ? 18.188 18.625 -10.359 1 47.81 231 HIS B CA 1
ATOM 4069 C C . HIS B 1 231 ? 18.875 17.266 -10.375 1 47.81 231 HIS B C 1
ATOM 4071 O O . HIS B 1 231 ? 18.719 16.484 -11.312 1 47.81 231 HIS B O 1
ATOM 4077 N N . ALA B 1 232 ? 20.062 17.297 -10.055 1 54.16 232 ALA B N 1
ATOM 4078 C CA . ALA B 1 232 ? 20.812 16.047 -9.992 1 54.16 232 ALA B CA 1
ATOM 4079 C C . ALA B 1 232 ? 19.891 14.891 -9.586 1 54.16 232 ALA B C 1
ATOM 4081 O O . ALA B 1 232 ? 19.016 15.047 -8.742 1 54.16 232 ALA B O 1
ATOM 4082 N N . ALA B 1 233 ? 19.797 13.867 -10.391 1 70.81 233 ALA B N 1
ATOM 4083 C CA . ALA B 1 233 ? 19.094 12.617 -10.102 1 70.81 233 ALA B CA 1
ATOM 4084 C C . ALA B 1 233 ? 19.344 12.172 -8.664 1 70.81 233 ALA B C 1
ATOM 4086 O O . ALA B 1 233 ? 20.469 12.258 -8.164 1 70.81 233 ALA B O 1
ATOM 4087 N N . PRO B 1 234 ? 18.297 12.141 -7.844 1 79.88 234 PRO B N 1
ATOM 4088 C CA . PRO B 1 234 ? 18.5 11.664 -6.473 1 79.88 234 PRO B CA 1
ATOM 4089 C C . PRO B 1 234 ? 19.469 10.492 -6.391 1 79.88 234 PRO B C 1
ATOM 4091 O O . PRO B 1 234 ? 19.547 9.68 -7.316 1 79.88 234 PRO B O 1
ATOM 4094 N N . SER B 1 235 ? 20.219 10.547 -5.371 1 88 235 SER B N 1
ATOM 4095 C CA . SER B 1 235 ? 21.109 9.43 -5.094 1 88 235 SER B CA 1
ATOM 4096 C C . SER B 1 235 ? 20.328 8.164 -4.77 1 88 235 SER B C 1
ATOM 4098 O O . SER B 1 235 ? 19.125 8.227 -4.484 1 88 235 SER B O 1
ATOM 4100 N N . THR B 1 236 ? 20.969 7.098 -4.832 1 89.44 236 THR B N 1
ATOM 4101 C CA . THR B 1 236 ? 20.359 5.82 -4.484 1 89.44 236 THR B CA 1
ATOM 4102 C C . THR B 1 236 ? 19.859 5.832 -3.039 1 89.44 236 THR B C 1
ATOM 4104 O O . THR B 1 236 ? 18.781 5.309 -2.74 1 89.44 236 THR B O 1
ATOM 4107 N N . GLU B 1 237 ? 20.672 6.473 -2.223 1 89.81 237 GLU B N 1
ATOM 4108 C CA . GLU B 1 237 ? 20.297 6.57 -0.812 1 89.81 237 GLU B CA 1
ATOM 4109 C C . GLU B 1 237 ? 19.047 7.414 -0.624 1 89.81 237 GLU B C 1
ATOM 4111 O O . GLU B 1 237 ? 18.172 7.074 0.18 1 89.81 237 GLU B O 1
ATOM 4116 N N . GLU B 1 238 ? 19.016 8.477 -1.294 1 87.69 238 GLU B N 1
ATOM 4117 C CA . GLU B 1 238 ? 17.844 9.359 -1.192 1 87.69 238 GLU B CA 1
ATOM 4118 C C . GLU B 1 238 ? 16.594 8.664 -1.692 1 87.69 238 GLU B C 1
ATOM 4120 O O . GLU B 1 238 ? 15.516 8.789 -1.088 1 87.69 238 GLU B O 1
ATOM 4125 N N . LEU B 1 239 ? 16.797 7.914 -2.746 1 91 239 LEU B N 1
ATOM 4126 C CA . LEU B 1 239 ? 15.672 7.176 -3.295 1 91 239 LEU B CA 1
ATOM 4127 C C . LEU B 1 239 ? 15.195 6.105 -2.32 1 91 239 LEU B C 1
ATOM 4129 O O . LEU B 1 239 ? 13.984 5.918 -2.133 1 91 239 LEU B O 1
ATOM 4133 N N . LEU B 1 240 ? 16.094 5.484 -1.737 1 91.75 240 LEU B N 1
ATOM 4134 C CA . LEU B 1 240 ? 15.766 4.469 -0.742 1 91.75 240 LEU B CA 1
ATOM 4135 C C . LEU B 1 240 ? 15.016 5.086 0.431 1 91.75 240 LEU B C 1
ATOM 4137 O O . LEU B 1 240 ? 14.008 4.535 0.883 1 91.75 240 LEU B O 1
ATOM 4141 N N . ASP B 1 241 ? 15.477 6.215 0.881 1 89.31 241 ASP B N 1
ATOM 4142 C CA . ASP B 1 241 ? 14.828 6.898 1.996 1 89.31 241 ASP B CA 1
ATOM 4143 C C . ASP B 1 241 ? 13.383 7.258 1.657 1 89.31 241 ASP B C 1
ATOM 4145 O O . ASP B 1 241 ? 12.484 7.086 2.484 1 89.31 241 ASP B O 1
ATOM 4149 N N . LYS B 1 242 ? 13.203 7.699 0.522 1 89.5 242 LYS B N 1
ATOM 4150 C CA . LYS B 1 242 ? 11.867 8.102 0.086 1 89.5 242 LYS B CA 1
ATOM 4151 C C . LYS B 1 242 ? 10.914 6.906 0.053 1 89.5 242 LYS B C 1
ATOM 4153 O O . LYS B 1 242 ? 9.781 6.996 0.527 1 89.5 242 LYS B O 1
ATOM 4158 N N . LEU B 1 243 ? 11.398 5.828 -0.441 1 92.75 243 LEU B N 1
ATOM 4159 C CA . LEU B 1 243 ? 10.547 4.645 -0.543 1 92.75 243 LEU B CA 1
ATOM 4160 C C . LEU B 1 243 ? 10.266 4.059 0.835 1 92.75 243 LEU B C 1
ATOM 4162 O O . LEU B 1 243 ? 9.156 3.596 1.102 1 92.75 243 LEU B O 1
ATOM 4166 N N . GLU B 1 244 ? 11.234 4.105 1.678 1 92 244 GLU B N 1
ATOM 4167 C CA . GLU B 1 244 ? 11.039 3.631 3.045 1 92 244 GLU B CA 1
ATOM 4168 C C . GLU B 1 244 ? 10.008 4.488 3.781 1 92 244 GLU B C 1
ATOM 4170 O O . GLU B 1 244 ? 9.195 3.971 4.551 1 92 244 GLU B O 1
ATOM 4175 N N . GLU B 1 245 ? 10.125 5.715 3.551 1 89.69 245 GLU B N 1
ATOM 4176 C CA . GLU B 1 245 ? 9.172 6.625 4.18 1 89.69 245 GLU B CA 1
ATOM 4177 C C . GLU B 1 245 ? 7.746 6.344 3.711 1 89.69 245 GLU B C 1
ATOM 4179 O O . GLU B 1 245 ? 6.805 6.367 4.508 1 89.69 245 GLU B O 1
ATOM 4184 N N . ARG B 1 246 ? 7.621 6.02 2.469 1 94 246 ARG B N 1
ATOM 4185 C CA . ARG B 1 246 ? 6.316 5.719 1.89 1 94 246 ARG B CA 1
ATOM 4186 C C . ARG B 1 246 ? 5.703 4.48 2.531 1 94 246 ARG B C 1
ATOM 4188 O O . ARG B 1 246 ? 4.484 4.395 2.693 1 94 246 ARG B O 1
ATOM 4195 N N . LEU B 1 247 ? 6.535 3.582 2.967 1 95.44 247 LEU B N 1
ATOM 4196 C CA . LEU B 1 247 ? 6.055 2.312 3.506 1 95.44 247 LEU B CA 1
ATOM 4197 C C . LEU B 1 247 ? 6.027 2.344 5.031 1 95.44 247 LEU B C 1
ATOM 4199 O O . LEU B 1 247 ? 5.742 1.329 5.672 1 95.44 247 LEU B O 1
ATOM 4203 N N . SER B 1 248 ? 6.305 3.498 5.574 1 92.69 248 SER B N 1
ATOM 4204 C CA . SER B 1 248 ? 6.324 3.639 7.027 1 92.69 248 SER B CA 1
ATOM 4205 C C . SER B 1 248 ? 4.996 4.176 7.547 1 92.69 248 SER B C 1
ATOM 4207 O O . SER B 1 248 ? 4.371 5.027 6.91 1 92.69 248 SER B O 1
ATOM 4209 N N . CYS B 1 249 ? 4.586 3.621 8.617 1 91.88 249 CYS B N 1
ATOM 4210 C CA . CYS B 1 249 ? 3.391 4.117 9.289 1 91.88 249 CYS B CA 1
ATOM 4211 C C . CYS B 1 249 ? 3.498 5.613 9.57 1 91.88 249 CYS B C 1
ATOM 4213 O O . CYS B 1 249 ? 4.5 6.078 10.117 1 91.88 249 CYS B O 1
ATOM 4215 N N . LYS B 1 250 ? 2.512 6.359 9.234 1 90.19 250 LYS B N 1
ATOM 4216 C CA . LYS B 1 250 ? 2.553 7.812 9.352 1 90.19 250 LYS B CA 1
ATOM 4217 C C . LYS B 1 250 ? 2.322 8.25 10.797 1 90.19 250 LYS B C 1
ATOM 4219 O O . LYS B 1 250 ? 2.475 9.43 11.125 1 90.19 250 LYS B O 1
ATOM 4224 N N . VAL B 1 251 ? 2.098 7.312 11.648 1 84.75 251 VAL B N 1
ATOM 4225 C CA . VAL B 1 251 ? 1.798 7.645 13.039 1 84.75 251 VAL B CA 1
ATOM 4226 C C . VAL B 1 251 ? 2.979 7.266 13.93 1 84.75 251 VAL B C 1
ATOM 4228 O O . VAL B 1 251 ? 3.6 8.133 14.547 1 84.75 251 VAL B O 1
ATOM 4231 N N . CYS B 1 252 ? 3.367 6.027 13.875 1 76.94 252 CYS B N 1
ATOM 4232 C CA . CYS B 1 252 ? 4.434 5.602 14.781 1 76.94 252 CYS B CA 1
ATOM 4233 C C . CYS B 1 252 ? 5.797 5.73 14.109 1 76.94 252 CYS B C 1
ATOM 4235 O O . CYS B 1 252 ? 6.828 5.723 14.781 1 76.94 252 CYS B O 1
ATOM 4237 N N . MET B 1 253 ? 5.828 5.676 12.797 1 82.31 253 MET B N 1
ATOM 4238 C CA . MET B 1 253 ? 7.047 5.754 12 1 82.31 253 MET B CA 1
ATOM 4239 C C . MET B 1 253 ? 7.996 4.613 12.344 1 82.31 253 MET B C 1
ATOM 4241 O O . MET B 1 253 ? 9.188 4.68 12.047 1 82.31 253 MET B O 1
ATOM 4245 N N . GLU B 1 254 ? 7.52 3.686 12.953 1 80.62 254 GLU B N 1
ATOM 4246 C CA . GLU B 1 254 ? 8.328 2.543 13.375 1 80.62 254 GLU B CA 1
ATOM 4247 C C . GLU B 1 254 ? 7.945 1.284 12.594 1 80.62 254 GLU B C 1
ATOM 4249 O O . GLU B 1 254 ? 8.812 0.515 12.188 1 80.62 254 GLU B O 1
ATOM 4254 N N . ARG B 1 255 ? 6.75 1.188 12.43 1 88.25 255 ARG B N 1
ATOM 4255 C CA . ARG B 1 255 ? 6.25 0.009 11.727 1 88.25 255 ARG B CA 1
ATOM 4256 C C . ARG B 1 255 ? 5.867 0.349 10.289 1 88.25 255 ARG B C 1
ATOM 4258 O O . ARG B 1 255 ? 5.734 1.523 9.938 1 88.25 255 ARG B O 1
ATOM 4265 N N . GLU B 1 256 ? 5.703 -0.736 9.531 1 94.06 256 GLU B N 1
ATOM 4266 C CA . GLU B 1 256 ? 5.305 -0.555 8.141 1 94.06 256 GLU B CA 1
ATOM 4267 C C . GLU B 1 256 ? 3.787 -0.448 8.008 1 94.06 256 GLU B C 1
ATOM 4269 O O . GLU B 1 256 ? 3.047 -1.009 8.82 1 94.06 256 GLU B O 1
ATOM 4274 N N . VAL B 1 257 ? 3.359 0.21 6.969 1 96.44 257 VAL B N 1
ATOM 4275 C CA . VAL B 1 257 ? 1.933 0.382 6.719 1 96.44 257 VAL B CA 1
ATOM 4276 C C . VAL B 1 257 ? 1.301 -0.967 6.383 1 96.44 257 VAL B C 1
ATOM 4278 O O . VAL B 1 257 ? 1.914 -1.795 5.703 1 96.44 257 VAL B O 1
ATOM 4281 N N . SER B 1 258 ? 0.063 -1.176 7 1 96.88 258 SER B N 1
ATOM 4282 C CA . SER B 1 258 ? -0.646 -2.426 6.746 1 96.88 258 SER B CA 1
ATOM 4283 C C . SER B 1 258 ? -2.156 -2.238 6.859 1 96.88 258 SER B C 1
ATOM 4285 O O . SER B 1 258 ? -2.891 -3.201 7.086 1 96.88 258 SER B O 1
ATOM 4287 N N . THR B 1 259 ? -2.621 -1.02 6.766 1 96.69 259 THR B N 1
ATOM 4288 C CA . THR B 1 259 ? -4.043 -0.73 6.914 1 96.69 259 THR B CA 1
ATOM 4289 C C . THR B 1 259 ? -4.488 0.321 5.902 1 96.69 259 THR B C 1
ATOM 4291 O O . THR B 1 259 ? -3.791 1.313 5.68 1 96.69 259 THR B O 1
ATOM 4294 N N . MET B 1 260 ? -5.59 0.026 5.285 1 97.44 260 MET B N 1
ATOM 4295 C CA . MET B 1 260 ? -6.215 0.992 4.387 1 97.44 260 MET B CA 1
ATOM 4296 C C . MET B 1 260 ? -7.469 1.592 5.016 1 97.44 260 MET B C 1
ATOM 4298 O O . MET B 1 260 ? -8.289 0.87 5.59 1 97.44 260 MET B O 1
ATOM 4302 N N . PHE B 1 261 ? -7.555 2.906 4.871 1 96.06 261 PHE B N 1
ATOM 4303 C CA . PHE B 1 261 ? -8.734 3.58 5.41 1 96.06 261 PHE B CA 1
ATOM 4304 C C . PHE B 1 261 ? -9.789 3.764 4.328 1 96.06 261 PHE B C 1
ATOM 4306 O O . PHE B 1 261 ? -9.477 4.152 3.203 1 96.06 261 PHE B O 1
ATOM 4313 N N . VAL B 1 262 ? -10.938 3.412 4.664 1 96.56 262 VAL B N 1
ATOM 4314 C CA . VAL B 1 262 ? -12.094 3.605 3.803 1 96.56 262 VAL B CA 1
ATOM 4315 C C . VAL B 1 262 ? -12.93 4.781 4.309 1 96.56 262 VAL B C 1
ATOM 4317 O O . VAL B 1 262 ? -13.227 4.871 5.504 1 96.56 262 VAL B O 1
ATOM 4320 N N . PRO B 1 263 ? -13.344 5.77 3.523 1 95.69 263 PRO B N 1
ATOM 4321 C CA . PRO B 1 263 ? -13.445 5.602 2.072 1 95.69 263 PRO B CA 1
ATOM 4322 C C . PRO B 1 263 ? -12.281 6.242 1.319 1 95.69 263 PRO B C 1
ATOM 4324 O O . PRO B 1 263 ? -12.219 6.16 0.09 1 95.69 263 PRO B O 1
ATOM 4327 N N . CYS B 1 264 ? -11.305 6.863 1.925 1 95.25 264 CYS B N 1
ATOM 4328 C CA . CYS B 1 264 ? -10.352 7.719 1.229 1 95.25 264 CYS B CA 1
ATOM 4329 C C . CYS B 1 264 ? -9.312 6.887 0.488 1 95.25 264 CYS B C 1
ATOM 4331 O O . CYS B 1 264 ? -8.648 7.387 -0.42 1 95.25 264 CYS B O 1
ATOM 4333 N N . GLY B 1 265 ? -9.133 5.602 0.958 1 96.88 265 GLY B N 1
ATOM 4334 C CA . GLY B 1 265 ? -8.273 4.688 0.228 1 96.88 265 GLY B CA 1
ATOM 4335 C C . GLY B 1 265 ? -6.809 4.812 0.615 1 96.88 265 GLY B C 1
ATOM 4336 O O . GLY B 1 265 ? -5.953 4.125 0.051 1 96.88 265 GLY B O 1
ATOM 4337 N N . HIS B 1 266 ? -6.484 5.551 1.635 1 97.38 266 HIS B N 1
ATOM 4338 C CA . HIS B 1 266 ? -5.09 5.723 2.029 1 97.38 266 HIS B CA 1
ATOM 4339 C C . HIS B 1 266 ? -4.59 4.52 2.822 1 97.38 266 HIS B C 1
ATOM 4341 O O . HIS B 1 266 ? -5.227 4.102 3.789 1 97.38 266 HIS B O 1
ATOM 4347 N N . VAL B 1 267 ? -3.541 3.953 2.33 1 97.69 267 VAL B N 1
ATOM 4348 C CA . VAL B 1 267 ? -2.76 2.982 3.092 1 97.69 267 VAL B CA 1
ATOM 4349 C C . VAL B 1 267 ? -1.654 3.699 3.863 1 97.69 267 VAL B C 1
ATOM 4351 O O . VAL B 1 267 ? -0.552 3.893 3.346 1 97.69 267 VAL B O 1
ATOM 4354 N N . ALA B 1 268 ? -1.939 3.955 5.23 1 95.56 268 ALA B N 1
ATOM 4355 C CA . ALA B 1 268 ? -1.109 4.992 5.836 1 95.56 268 ALA B CA 1
ATOM 4356 C C . ALA B 1 268 ? -0.625 4.57 7.219 1 95.56 268 ALA B C 1
ATOM 4358 O O . ALA B 1 268 ? 0.264 5.203 7.793 1 95.56 268 ALA B O 1
ATOM 4359 N N . THR B 1 269 ? -1.13 3.473 7.758 1 93.44 269 THR B N 1
ATOM 4360 C CA . THR B 1 269 ? -0.747 3.141 9.125 1 93.44 269 THR B CA 1
ATOM 4361 C C . THR B 1 269 ? -0.518 1.64 9.273 1 93.44 269 THR B C 1
ATOM 4363 O O . THR B 1 269 ? -0.903 0.858 8.398 1 93.44 269 THR B O 1
ATOM 4366 N N . CYS B 1 270 ? 0.187 1.361 10.367 1 91.12 270 CYS B N 1
ATOM 4367 C CA . CYS B 1 270 ? 0.267 -0.036 10.773 1 91.12 270 CYS B CA 1
ATOM 4368 C C . CYS B 1 270 ? -1.023 -0.479 11.453 1 91.12 270 CYS B C 1
ATOM 4370 O O . CYS B 1 270 ? -1.92 0.335 11.688 1 91.12 270 CYS B O 1
ATOM 4372 N N . GLY B 1 271 ? -1.125 -1.713 11.719 1 89.75 271 GLY B N 1
ATOM 4373 C CA . GLY B 1 271 ? -2.324 -2.262 12.328 1 89.75 271 GLY B CA 1
ATOM 4374 C C . GLY B 1 271 ? -2.57 -1.744 13.734 1 89.75 271 GLY B C 1
ATOM 4375 O O . GLY B 1 271 ? -3.715 -1.521 14.133 1 89.75 271 GLY B O 1
ATOM 4376 N N . HIS B 1 272 ? -1.583 -1.45 14.422 1 83.5 272 HIS B N 1
ATOM 4377 C CA . HIS B 1 272 ? -1.69 -0.989 15.805 1 83.5 272 HIS B CA 1
ATOM 4378 C C . HIS B 1 272 ? -2.207 0.445 15.867 1 83.5 272 HIS B C 1
ATOM 4380 O O . HIS B 1 272 ? -3.135 0.742 16.625 1 83.5 272 HIS B O 1
ATOM 4386 N N . CYS B 1 273 ? -1.615 1.257 15.109 1 84.5 273 CYS B N 1
ATOM 4387 C CA . CYS B 1 273 ? -1.966 2.672 15.141 1 84.5 273 CYS B CA 1
ATOM 4388 C C . CYS B 1 273 ? -3.355 2.904 14.562 1 84.5 273 CYS B C 1
ATOM 4390 O O . CYS B 1 273 ? -4.059 3.83 14.977 1 84.5 273 CYS B O 1
ATOM 4392 N N . ALA B 1 274 ? -3.744 2.078 13.641 1 89.94 274 ALA B N 1
ATOM 4393 C CA . ALA B 1 274 ? -5.035 2.238 12.984 1 89.94 274 ALA B CA 1
ATOM 4394 C C . ALA B 1 274 ? -6.184 2.125 13.984 1 89.94 274 ALA B C 1
ATOM 4396 O O . ALA B 1 274 ? -7.223 2.77 13.82 1 89.94 274 ALA B O 1
ATOM 4397 N N . LEU B 1 275 ? -5.957 1.389 14.961 1 82.81 275 LEU B N 1
ATOM 4398 C CA . LEU B 1 275 ? -7.016 1.085 15.914 1 82.81 275 LEU B CA 1
ATOM 4399 C C . LEU B 1 275 ? -7.406 2.328 16.703 1 82.81 275 LEU B C 1
ATOM 4401 O O . LEU B 1 275 ? -8.516 2.408 17.234 1 82.81 275 LEU B O 1
ATOM 4405 N N . SER B 1 276 ? -6.617 3.332 16.719 1 78.06 276 SER B N 1
ATOM 4406 C CA . SER B 1 276 ? -6.863 4.496 17.578 1 78.06 276 SER B CA 1
ATOM 4407 C C . SER B 1 276 ? -7.348 5.684 16.75 1 78.06 276 SER B C 1
ATOM 4409 O O . SER B 1 276 ? -7.59 6.766 17.297 1 78.06 276 SER B O 1
ATOM 4411 N N . LEU B 1 277 ? -7.512 5.445 15.5 1 84.44 277 LEU B N 1
ATOM 4412 C CA . LEU B 1 277 ? -7.797 6.598 14.656 1 84.44 277 LEU B CA 1
ATOM 4413 C C . LEU B 1 277 ? -9.25 6.586 14.18 1 84.44 277 LEU B C 1
ATOM 4415 O O . LEU B 1 277 ? -9.758 5.547 13.758 1 84.44 277 LEU B O 1
ATOM 4419 N N . SER B 1 278 ? -9.852 7.742 14.297 1 85.5 278 SER B N 1
ATOM 4420 C CA . SER B 1 278 ? -11.195 7.91 13.758 1 85.5 278 SER B CA 1
ATOM 4421 C C . SER B 1 278 ? -11.18 8.703 12.453 1 85.5 278 SER B C 1
ATOM 4423 O O . SER B 1 278 ? -12.172 8.742 11.727 1 85.5 278 SER B O 1
ATOM 4425 N N . ARG B 1 279 ? -10.094 9.383 12.242 1 88.31 279 ARG B N 1
ATOM 4426 C CA . ARG B 1 279 ? -9.883 10.125 11 1 88.31 279 ARG B CA 1
ATOM 4427 C C . ARG B 1 279 ? -8.57 9.719 10.336 1 88.31 279 ARG B C 1
ATOM 4429 O O . ARG B 1 279 ? -7.598 9.391 11.023 1 88.31 279 ARG B O 1
ATOM 4436 N N . CYS B 1 280 ? -8.562 9.742 8.992 1 92.81 280 CYS B N 1
ATOM 4437 C CA . CYS B 1 280 ? -7.348 9.414 8.258 1 92.81 280 CYS B CA 1
ATOM 4438 C C . CYS B 1 280 ? -6.23 10.398 8.562 1 92.81 280 CYS B C 1
ATOM 4440 O O . CYS B 1 280 ? -6.441 11.617 8.516 1 92.81 280 CYS B O 1
ATOM 4442 N N . PRO B 1 281 ? -5.086 9.992 8.898 1 89.88 281 PRO B N 1
ATOM 4443 C CA . PRO B 1 281 ? -3.994 10.906 9.242 1 89.88 281 PRO B CA 1
ATOM 4444 C C . PRO B 1 281 ? -3.447 11.656 8.031 1 89.88 281 PRO B C 1
ATOM 4446 O O . PRO B 1 281 ? -2.668 12.602 8.188 1 89.88 281 PRO B O 1
ATOM 4449 N N . VAL B 1 282 ? -3.83 11.305 6.883 1 92.75 282 VAL B N 1
ATOM 4450 C CA . VAL B 1 282 ? -3.314 11.914 5.66 1 92.75 282 VAL B CA 1
ATOM 4451 C C . VAL B 1 282 ? -4.27 13.008 5.184 1 92.75 282 VAL B C 1
ATOM 4453 O O . VAL B 1 282 ? -3.844 14.117 4.875 1 92.75 282 VAL B O 1
ATOM 4456 N N . CYS B 1 283 ? -5.625 12.695 5.246 1 91.44 283 CYS B N 1
ATOM 4457 C CA . CYS B 1 283 ? -6.57 13.602 4.602 1 91.44 283 CYS B CA 1
ATOM 4458 C C . CYS B 1 283 ? -7.656 14.039 5.578 1 91.44 283 CYS B C 1
ATOM 4460 O O . CYS B 1 283 ? -8.523 14.844 5.227 1 91.44 283 CYS B O 1
ATOM 4462 N N . ARG B 1 284 ? -7.73 13.461 6.652 1 87.94 284 ARG B N 1
ATOM 4463 C CA . ARG B 1 284 ? -8.57 13.828 7.781 1 87.94 284 ARG B CA 1
ATOM 4464 C C . ARG B 1 284 ? -10.031 13.461 7.527 1 87.94 284 ARG B C 1
ATOM 4466 O O . ARG B 1 284 ? -10.914 13.828 8.305 1 87.94 284 ARG B O 1
ATOM 4473 N N . VAL B 1 285 ? -10.273 12.742 6.512 1 91.31 285 VAL B N 1
ATOM 4474 C CA . VAL B 1 285 ? -11.633 12.258 6.301 1 91.31 285 VAL B CA 1
ATOM 4475 C C . VAL B 1 285 ? -11.992 11.242 7.383 1 91.31 285 VAL B C 1
ATOM 4477 O O . VAL B 1 285 ? -11.148 10.43 7.789 1 91.31 285 VAL B O 1
ATOM 4480 N N . ALA B 1 286 ? -13.266 11.32 7.797 1 91.38 286 ALA B N 1
ATOM 4481 C CA . ALA B 1 286 ? -13.727 10.375 8.805 1 91.38 286 ALA B CA 1
ATOM 4482 C C . ALA B 1 286 ? -13.633 8.938 8.289 1 91.38 286 ALA B C 1
ATOM 4484 O O . ALA B 1 286 ? -14.062 8.641 7.176 1 91.38 286 ALA B O 1
ATOM 4485 N N . VAL B 1 287 ? -13.102 8.07 9.172 1 92.81 287 VAL B N 1
ATOM 4486 C CA . VAL B 1 287 ? -12.914 6.668 8.805 1 92.81 287 VAL B CA 1
ATOM 4487 C C . VAL B 1 287 ? -14.219 5.902 9.031 1 92.81 287 VAL B C 1
ATOM 4489 O O . VAL B 1 287 ? -14.719 5.828 10.156 1 92.81 287 VAL B O 1
ATOM 4492 N N . LYS B 1 288 ? -14.719 5.387 8.016 1 93.75 288 LYS B N 1
ATOM 4493 C CA . LYS B 1 288 ? -15.891 4.527 8.148 1 93.75 288 LYS B CA 1
ATOM 4494 C C . LYS B 1 288 ? -15.492 3.104 8.531 1 93.75 288 LYS B C 1
ATOM 4496 O O . LYS B 1 288 ? -16.125 2.48 9.383 1 93.75 288 LYS B O 1
ATOM 4501 N N . THR B 1 289 ? -14.492 2.557 7.883 1 93.75 289 THR B N 1
ATOM 4502 C CA . THR B 1 289 ? -13.93 1.244 8.188 1 93.75 289 THR B CA 1
ATOM 4503 C C . THR B 1 289 ? -12.453 1.184 7.812 1 93.75 289 THR B C 1
ATOM 4505 O O . THR B 1 289 ? -11.977 2.016 7.039 1 93.75 289 THR B O 1
ATOM 4508 N N . SER B 1 290 ? -11.773 0.317 8.508 1 94 290 SER B N 1
ATOM 4509 C CA . SER B 1 290 ? -10.375 0.03 8.203 1 94 290 SER B CA 1
ATOM 4510 C C . SER B 1 290 ? -10.195 -1.407 7.727 1 94 290 SER B C 1
ATOM 4512 O O . SER B 1 290 ? -10.844 -2.322 8.242 1 94 290 SER B O 1
ATOM 4514 N N . LEU B 1 291 ? -9.406 -1.551 6.652 1 95.62 291 LEU B N 1
ATOM 4515 C CA . LEU B 1 291 ? -9.164 -2.879 6.098 1 95.62 291 LEU B CA 1
ATOM 4516 C C . LEU B 1 291 ? -7.68 -3.232 6.156 1 95.62 291 LEU B C 1
ATOM 4518 O O . LEU B 1 291 ? -6.824 -2.381 5.91 1 95.62 291 LEU B O 1
ATOM 4522 N N . ARG B 1 292 ? -7.406 -4.484 6.535 1 95.94 292 ARG B N 1
ATOM 4523 C CA . ARG B 1 292 ? -6.023 -4.945 6.465 1 95.94 292 ARG B CA 1
ATOM 4524 C C . ARG B 1 292 ? -5.52 -4.953 5.023 1 95.94 292 ARG B C 1
ATOM 4526 O O . ARG B 1 292 ? -6.215 -5.43 4.121 1 95.94 292 ARG B O 1
ATOM 4533 N N . ALA B 1 293 ? -4.375 -4.375 4.805 1 97.06 293 ALA B N 1
ATOM 4534 C CA . ALA B 1 293 ? -3.783 -4.273 3.473 1 97.06 293 ALA B CA 1
ATOM 4535 C C . ALA B 1 293 ? -2.385 -4.883 3.445 1 97.06 293 ALA B C 1
ATOM 4537 O O . ALA B 1 293 ? -1.61 -4.715 4.391 1 97.06 293 ALA B O 1
ATOM 4538 N N . PHE B 1 294 ? -2.09 -5.59 2.385 1 96.94 294 PHE B N 1
ATOM 4539 C CA . PHE B 1 294 ? -0.778 -6.195 2.188 1 96.94 294 PHE B CA 1
ATOM 4540 C C . PHE B 1 294 ? -0.124 -5.668 0.917 1 96.94 294 PHE B C 1
ATOM 4542 O O . PHE B 1 294 ? -0.5 -6.055 -0.191 1 96.94 294 PHE B O 1
ATOM 4549 N N . VAL B 1 295 ? 0.846 -4.789 1.109 1 96.12 295 VAL B N 1
ATOM 4550 C CA . VAL B 1 295 ? 1.618 -4.301 -0.028 1 96.12 295 VAL B CA 1
ATOM 4551 C C . VAL B 1 295 ? 2.736 -5.285 -0.356 1 96.12 295 VAL B C 1
ATOM 4553 O O . VAL B 1 295 ? 3.691 -5.426 0.411 1 96.12 295 VAL B O 1
ATOM 4556 N N . VAL B 1 296 ? 2.662 -5.992 -1.49 1 90 296 VAL B N 1
ATOM 4557 C CA . VAL B 1 296 ? 3.564 -7.117 -1.705 1 90 296 VAL B CA 1
ATOM 4558 C C . VAL B 1 296 ? 4.242 -6.984 -3.066 1 90 296 VAL B C 1
ATOM 4560 O O . VAL B 1 296 ? 3.715 -6.332 -3.969 1 90 296 VAL B O 1
#

pLDDT: mean 78.27, std 22.82, range [20.88, 98.06]